Protein 3BB5 (pdb70)

Secondary structure (DSSP, 8-state):
--EEE---B-STT-------HHHHHGGG-TTEEEEEEEEB--TTSS-TT--EEEEEEESSHHHHHHHHHSHHHHHHH---TTBTTGGGG---EEE--/--EEE---B-STT-------HHHHHGGG-TTEEEEEEEEB--TTSS-TT--EEEEEEESSHHHHHHHHH-HHHHHHH--GGGBTTGGGG---EEE--/--EEE---B-STT-------HHHHHGGG-TTEEEEEEEEB--TTSS-TT-SEEEEEEESSHHHHHHHHH-HHHHHHH--GGGBTTGGGG---EEE--/-------EEE---B-STT-------HHHHHGGG-TTEEEEEEEEB--TTSS-TT--EEEEEEESSHHHHHHHHHSHHHHHHH--GGGBTTGGGG---EEE--/---EEE---B-STT-------HHHHHGGG-TTEEEEEEEEB--TTSS-TT-SEEEEEEESSHHHHHHHHH-HHHHHHH---TTBTTGGGG--BEEE--/--EEE---B-STT-------HHHHHGGG-TTEEEEEEEEB--TTSB-TT--EEEEEEESSHHHHHHHHH-HHHHHHH--GGGBTTGGGG---EEE--

InterPro domains:
  IPR011008 Dimeric alpha-beta barrel [SSF54909] (2-102)
  IPR013097 Stress responsive alpha+beta-barrel [PF07876] (2-101)
  IPR013097 Stress responsive alpha+beta-barrel [PS51502] (2-100)
  IPR013097 Stress responsive alpha+beta-barrel [SM00886] (2-102)

Nearest PDB structures (foldseek):
  3bb5-assembly2_C  TM=9.997E-01  e=7.683E-18  Jannaschia sp. CCS1
  5b0d-assembly1_A  TM=7.565E-01  e=4.899E-06  Cannabis sativa
  5b0f-assembly1_B  TM=7.561E-01  e=7.279E-06  Cannabis sativa
  5b0e-assembly1_A  TM=7.188E-01  e=5.972E-06  Cannabis sativa
  5b08-assembly1_A  TM=7.206E-01  e=1.318E-05  Cannabis sativa

B-factor: mean 39.96, std 8.46, range [17.7, 89.96]

Organism: Jannaschia sp. (strain CCS1) (NCBI:txid290400)

CATH classification: 3.30.70.100

Radius of gyration: 29.5 Å; Cα contacts (8 Å, |Δi|>4): 1301; chains: 6; bounding box: 68×56×86 Å

Structure (mmCIF, N/CA/C/O backbone):
data_3BB5
#
_entry.id   3BB5
#
_cell.length_a   147.721
_cell.length_b   66.323
_cell.length_c   110.452
_cell.angle_alpha   90.000
_cell.angle_beta   93.410
_cell.angle_gamma   90.000
#
_symmetry.space_group_name_H-M   'C 1 2 1'
#
loop_
_entity.id
_entity.type
_entity.pdbx_description
1 polymer 'Stress responsive alpha-beta protein'
2 non-polymer 1,2-ETHANEDIOL
3 non-polymer 'CITRIC ACID'
4 water water
#
loop_
_atom_site.group_PDB
_atom_site.id
_atom_site.type_symbol
_atom_site.label_atom_id
_atom_site.label_alt_id
_atom_site.label_comp_id
_atom_site.label_asym_id
_atom_site.label_entity_id
_atom_site.label_seq_id
_atom_site.pdbx_PDB_ins_code
_atom_site.Cartn_x
_atom_site.Cartn_y
_atom_site.Cartn_z
_atom_site.occupancy
_atom_site.B_iso_or_equiv
_atom_site.auth_seq_id
_atom_site.auth_comp_id
_atom_site.auth_asym_id
_atom_site.auth_atom_id
_atom_site.pdbx_PDB_model_num
ATOM 1 N N . GLY A 1 19 ? -28.612 -89.487 -10.640 1.00 57.55 0 GLY A N 1
ATOM 2 C CA . GLY A 1 19 ? -27.238 -88.877 -10.522 1.00 56.66 0 GLY A CA 1
ATOM 3 C C . GLY A 1 19 ? -26.753 -88.196 -11.809 1.00 54.63 0 GLY A C 1
ATOM 4 O O . GLY A 1 19 ? -26.971 -88.709 -12.918 1.00 53.78 0 GLY A O 1
ATOM 13 N N . LEU A 1 21 ? -24.200 -86.440 -14.614 1.00 39.36 2 LEU A N 1
ATOM 14 C CA . LEU A 1 21 ? -23.023 -86.959 -15.292 1.00 39.71 2 LEU A CA 1
ATOM 15 C C . LEU A 1 21 ? -22.289 -85.896 -16.104 1.00 39.40 2 LEU A C 1
ATOM 16 O O . LEU A 1 21 ? -22.872 -85.226 -16.944 1.00 38.62 2 LEU A O 1
ATOM 21 N N . TYR A 1 22 ? -20.991 -85.787 -15.867 1.00 39.53 3 TYR A N 1
ATOM 22 C CA . TYR A 1 22 ? -20.127 -84.895 -16.626 1.00 39.13 3 TYR A CA 1
ATOM 23 C C . TYR A 1 22 ? -19.343 -85.788 -17.562 1.00 37.61 3 TYR A C 1
ATOM 24 O O . TYR A 1 22 ? -18.525 -86.559 -17.120 1.00 37.66 3 TYR A O 1
ATOM 33 N N . HIS A 1 23 ? -19.632 -85.675 -18.852 1.00 36.62 4 HIS A N 1
ATOM 34 C CA . HIS A 1 23 ? -19.056 -86.498 -19.937 1.00 36.63 4 HIS A CA 1
ATOM 35 C C . HIS A 1 23 ? -17.958 -85.683 -20.573 1.00 36.00 4 HIS A C 1
ATOM 36 O O . HIS A 1 23 ? -18.246 -84.707 -21.222 1.00 32.68 4 HIS A O 1
ATOM 43 N N . LEU A 1 24 ? -16.704 -86.057 -20.337 1.00 37.17 5 LEU A N 1
ATOM 44 C CA . LEU A 1 24 ? -15.556 -85.327 -20.830 1.00 39.23 5 LEU A CA 1
ATOM 45 C C . LEU A 1 24 ? -14.863 -86.146 -21.901 1.00 37.68 5 LEU A C 1
ATOM 46 O O . LEU A 1 24 ? -14.546 -87.315 -21.699 1.00 36.05 5 LEU A O 1
ATOM 51 N N . VAL A 1 25 ? -14.613 -85.512 -23.038 1.00 38.08 6 VAL A N 1
ATOM 52 C CA . VAL A 1 25 ? -14.030 -86.182 -24.200 1.00 37.33 6 VAL A CA 1
ATOM 53 C C . VAL A 1 25 ? -12.776 -85.399 -24.606 1.00 36.55 6 VAL A C 1
ATOM 54 O O . VAL A 1 25 ? -12.885 -84.233 -24.980 1.00 35.04 6 VAL A O 1
ATOM 66 N N . LEU A 1 27 ? -9.343 -85.243 -27.079 1.00 37.00 8 LEU A N 1
ATOM 67 C CA . LEU A 1 27 ? -9.108 -85.684 -28.449 1.00 37.11 8 LEU A CA 1
ATOM 68 C C . LEU A 1 27 ? -7.653 -85.557 -28.754 1.00 37.43 8 LEU A C 1
ATOM 69 O O . LEU A 1 27 ? -7.040 -84.622 -28.309 1.00 37.64 8 LEU A O 1
ATOM 74 N N . GLU A 1 28 ? -7.139 -86.525 -29.517 1.00 39.46 9 GLU A N 1
ATOM 75 C CA . GLU A 1 28 ? -5.764 -86.597 -30.025 1.00 42.14 9 GLU A CA 1
ATOM 76 C C . GLU A 1 28 ? -5.777 -86.486 -31.584 1.00 40.76 9 GLU A C 1
ATOM 77 O O . GLU A 1 28 ? -5.800 -87.506 -32.285 1.00 38.10 9 GLU A O 1
ATOM 83 N N . PRO A 1 29 ? -5.801 -85.248 -32.134 1.00 41.44 10 PRO A N 1
ATOM 84 C CA . PRO A 1 29 ? -5.869 -85.084 -33.601 1.00 41.13 10 PRO A CA 1
ATOM 85 C C . PRO A 1 29 ? -4.729 -85.766 -34.344 1.00 44.53 10 PRO A C 1
ATOM 86 O O . PRO A 1 29 ? -3.608 -85.799 -33.834 1.00 45.10 10 PRO A O 1
ATOM 90 N N . GLU A 1 30 ? -5.017 -86.319 -35.524 1.00 46.18 11 GLU A N 1
ATOM 91 C CA A GLU A 1 30 ? -4.009 -86.974 -36.335 0.50 46.97 11 GLU A CA 1
ATOM 92 C CA B GLU A 1 30 ? -3.994 -86.982 -36.348 0.50 47.04 11 GLU A CA 1
ATOM 93 C C . GLU A 1 30 ? -4.300 -86.743 -37.820 1.00 48.89 11 GLU A C 1
ATOM 94 O O . GLU A 1 30 ? -5.392 -87.070 -38.302 1.00 49.73 11 GLU A O 1
ATOM 105 N N . GLY A 1 31 ? -3.333 -86.161 -38.527 1.00 51.41 12 GLY A N 1
ATOM 106 C CA . GLY A 1 31 ? -3.422 -86.001 -39.978 1.00 53.18 12 GLY A CA 1
ATOM 107 C C . GLY A 1 31 ? -3.833 -84.631 -40.486 1.00 54.13 12 GLY A C 1
ATOM 108 O O . GLY A 1 31 ? -4.215 -83.753 -39.705 1.00 54.25 12 GLY A O 1
ATOM 109 N N . GLU A 1 32 ? -3.727 -84.468 -41.812 1.00 54.90 13 GLU A N 1
ATOM 110 C CA . GLU A 1 32 ? -4.102 -83.248 -42.528 1.00 53.27 13 GLU A CA 1
ATOM 111 C C . GLU A 1 32 ? -5.605 -83.023 -42.352 1.00 50.62 13 GLU A C 1
ATOM 112 O O . GLU A 1 32 ? -6.411 -83.972 -42.453 1.00 47.51 13 GLU A O 1
ATOM 114 N N . GLY A 1 33 ? -5.951 -81.770 -42.041 1.00 46.91 14 GLY A N 1
ATOM 115 C CA . GLY A 1 33 ? -7.331 -81.362 -41.801 1.00 45.05 14 GLY A CA 1
ATOM 116 C C . GLY A 1 33 ? -8.045 -81.998 -40.612 1.00 41.38 14 GLY A C 1
ATOM 117 O O . GLY A 1 33 ? -9.256 -82.063 -40.621 1.00 39.05 14 GLY A O 1
ATOM 118 N N . ALA A 1 34 ? -7.305 -82.503 -39.620 1.00 38.98 15 ALA A N 1
ATOM 119 C CA . ALA A 1 34 ? -7.924 -83.117 -38.437 1.00 37.62 15 ALA A CA 1
ATOM 120 C C . ALA A 1 34 ? -8.677 -82.074 -37.605 1.00 37.30 15 ALA A C 1
ATOM 121 O O . ALA A 1 34 ? -9.859 -82.264 -37.320 1.00 37.13 15 ALA A O 1
ATOM 131 N N . ASP A 1 36 ? -9.739 -79.032 -38.481 1.00 37.73 17 ASP A N 1
ATOM 132 C CA . ASP A 1 36 ? -10.843 -78.543 -39.291 1.00 38.30 17 ASP A CA 1
ATOM 133 C C . ASP A 1 36 ? -12.085 -79.431 -39.170 1.00 37.37 17 ASP A C 1
ATOM 134 O O . ASP A 1 36 ? -13.179 -78.928 -38.982 1.00 38.48 17 ASP A O 1
ATOM 139 N N . ARG A 1 37 ? -11.904 -80.742 -39.283 1.00 36.05 18 ARG A N 1
ATOM 140 C CA . ARG A 1 37 ? -13.021 -81.673 -39.219 1.00 36.01 18 ARG A CA 1
ATOM 141 C C . ARG A 1 37 ? -13.603 -81.689 -37.815 1.00 34.22 18 ARG A C 1
ATOM 142 O O . ARG A 1 37 ? -14.811 -81.740 -37.636 1.00 32.40 18 ARG A O 1
ATOM 150 N N . ILE A 1 38 ? -12.716 -81.645 -36.822 1.00 35.46 19 ILE A N 1
ATOM 151 C CA . ILE A 1 38 ? -13.123 -81.592 -35.409 1.00 34.18 19 ILE A CA 1
ATOM 152 C C . ILE A 1 38 ? -13.923 -80.351 -35.119 1.00 34.30 19 ILE A C 1
ATOM 153 O O . ILE A 1 38 ? -14.884 -80.408 -34.382 1.00 34.06 19 ILE A O 1
ATOM 166 N N . GLU A 1 40 ? -15.781 -78.640 -37.376 1.00 35.07 21 GLU A N 1
ATOM 167 C CA . GLU A 1 40 ? -17.126 -78.937 -37.930 1.00 34.53 21 GLU A CA 1
ATOM 168 C C . GLU A 1 40 ? -17.955 -79.834 -36.997 1.00 35.20 21 GLU A C 1
ATOM 169 O O . GLU A 1 40 ? -19.161 -79.608 -36.822 1.00 37.34 21 GLU A O 1
ATOM 172 N N . ALA A 1 41 ? -17.330 -80.857 -36.414 1.00 34.17 22 ALA A N 1
ATOM 173 C CA . ALA A 1 41 ? -18.012 -81.730 -35.439 1.00 32.98 22 ALA A CA 1
ATOM 174 C C . ALA A 1 41 ? -18.482 -80.936 -34.203 1.00 34.08 22 ALA A C 1
ATOM 175 O O . ALA A 1 41 ? -19.576 -81.135 -33.730 1.00 32.60 22 ALA A O 1
ATOM 185 N N . ALA A 1 43 ? -19.370 -77.668 -34.192 1.00 32.30 24 ALA A N 1
ATOM 186 C CA . ALA A 1 43 ? -20.534 -76.908 -34.657 1.00 29.48 24 ALA A CA 1
ATOM 187 C C . ALA A 1 43 ? -21.751 -77.790 -34.779 1.00 30.12 24 ALA A C 1
ATOM 188 O O . ALA A 1 43 ? -22.863 -77.349 -34.488 1.00 31.16 24 ALA A O 1
ATOM 190 N N . ILE A 1 44 ? -21.554 -79.031 -35.220 1.00 30.95 25 ILE A N 1
ATOM 191 C CA . ILE A 1 44 ? -22.649 -80.002 -35.288 1.00 34.12 25 ILE A CA 1
ATOM 192 C C . ILE A 1 44 ? -23.218 -80.322 -33.869 1.00 33.94 25 ILE A C 1
ATOM 193 O O . ILE A 1 44 ? -24.426 -80.310 -33.649 1.00 31.77 25 ILE A O 1
ATOM 198 N N . LEU A 1 45 ? -22.333 -80.565 -32.919 1.00 34.01 26 LEU A N 1
ATOM 199 C CA . LEU A 1 45 ? -22.728 -80.771 -31.523 1.00 35.09 26 LEU A CA 1
ATOM 200 C C . LEU A 1 45 ? -23.310 -79.541 -30.793 1.00 36.46 26 LEU A C 1
ATOM 201 O O . LEU A 1 45 ? -24.285 -79.689 -30.052 1.00 34.08 26 LEU A O 1
ATOM 206 N N . ASP A 1 46 ? -22.791 -78.338 -31.066 1.00 35.55 27 ASP A N 1
ATOM 207 C CA . ASP A 1 46 ? -23.415 -77.093 -30.576 1.00 35.10 27 ASP A CA 1
ATOM 208 C C . ASP A 1 46 ? -24.887 -76.981 -31.004 1.00 34.58 27 ASP A C 1
ATOM 209 O O . ASP A 1 46 ? -25.736 -76.546 -30.228 1.00 32.47 27 ASP A O 1
ATOM 214 N N . GLY A 1 47 ? 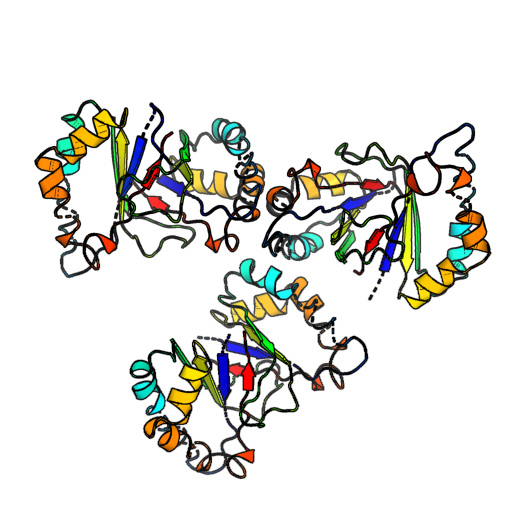-25.171 -77.381 -32.239 1.00 33.05 28 GLY A N 1
ATOM 215 C CA . GLY A 1 47 ? -26.526 -77.393 -32.748 1.00 32.40 28 GLY A CA 1
ATOM 216 C C . GLY A 1 47 ? -27.411 -78.404 -32.097 1.00 31.20 28 GLY A C 1
ATOM 217 O O . GLY A 1 47 ? -28.583 -78.147 -31.884 1.00 33.44 28 GLY A O 1
ATOM 218 N N . LEU A 1 48 ? -26.871 -79.577 -31.814 1.00 31.57 29 LEU A N 1
ATOM 219 C CA . LEU A 1 48 ? -27.637 -80.622 -31.156 1.00 33.69 29 LEU A CA 1
ATOM 220 C C . LEU A 1 48 ? -27.998 -80.351 -29.690 1.00 31.52 29 LEU A C 1
ATOM 221 O O . LEU A 1 48 ? -29.134 -80.595 -29.296 1.00 36.29 29 LEU A O 1
ATOM 226 N N . ALA A 1 49 ? -27.072 -79.849 -28.894 1.00 31.61 30 ALA A N 1
ATOM 227 C CA . ALA A 1 49 ? -27.262 -79.686 -27.430 1.00 32.91 30 ALA A CA 1
ATOM 228 C C . ALA A 1 49 ? -28.627 -79.083 -26.999 1.00 35.00 30 ALA A C 1
ATOM 229 O O . ALA A 1 49 ? -29.292 -79.665 -26.136 1.00 34.21 30 ALA A O 1
ATOM 231 N N . PRO A 1 50 ? -29.042 -77.921 -27.589 1.00 34.83 31 PRO A N 1
ATOM 232 C CA . PRO A 1 50 ? -30.342 -77.283 -27.269 1.00 34.12 31 PRO A CA 1
ATOM 233 C C . PRO A 1 50 ? -31.547 -78.110 -27.595 1.00 34.62 31 PRO A C 1
ATOM 234 O O . PRO A 1 50 ? -32.629 -77.767 -27.182 1.00 38.23 31 PRO A O 1
ATOM 238 N N . GLU A 1 51 ? -31.370 -79.165 -28.378 1.00 37.70 32 GLU A N 1
ATOM 239 C CA . GLU A 1 51 ? -32.454 -80.003 -28.844 1.00 37.30 32 GLU A CA 1
ATOM 240 C C . GLU A 1 51 ? -32.597 -81.233 -27.984 1.00 37.10 32 GLU A C 1
ATOM 241 O O . GLU A 1 51 ? -33.519 -81.996 -28.178 1.00 38.18 32 GLU A O 1
ATOM 247 N N . LEU A 1 52 ? -31.697 -81.401 -27.016 1.00 37.29 33 LEU A N 1
ATOM 248 C CA . LEU A 1 52 ? -31.698 -82.533 -26.071 1.00 36.70 33 LEU A CA 1
ATOM 249 C C . LEU A 1 52 ? -31.899 -81.960 -24.692 1.00 36.01 33 LEU A C 1
ATOM 250 O O . LEU A 1 52 ? -30.995 -81.340 -24.156 1.00 37.01 33 LEU A O 1
ATOM 255 N N . PRO A 1 53 ? -33.103 -82.111 -24.133 1.00 39.25 34 PRO A N 1
ATOM 256 C CA . PRO A 1 53 ? -33.392 -81.482 -22.850 1.00 39.42 34 PRO A CA 1
ATOM 257 C C . PRO A 1 53 ? -32.554 -81.970 -21.672 1.00 38.38 34 PRO A C 1
ATOM 258 O O . PRO A 1 53 ? -32.325 -81.194 -20.735 1.00 39.01 34 PRO A O 1
ATOM 262 N N . GLY A 1 54 ? -32.128 -83.229 -21.715 1.00 36.28 35 GLY A N 1
ATOM 263 C CA . GLY A 1 54 ? -31.282 -83.781 -20.672 1.00 36.65 35 GLY A CA 1
ATOM 264 C C . GLY A 1 54 ? -29.820 -83.436 -20.736 1.00 36.77 35 GLY A C 1
ATOM 265 O O . GLY A 1 54 ? -29.092 -83.840 -19.835 1.00 37.27 35 GLY A O 1
ATOM 266 N N . LEU A 1 55 ? -29.377 -82.738 -21.810 1.00 37.54 36 LEU A N 1
ATOM 267 C CA . LEU A 1 55 ? -27.981 -82.233 -21.952 1.00 36.28 36 LEU A CA 1
ATOM 268 C C . LEU A 1 55 ? -28.018 -80.756 -21.601 1.00 35.50 36 LEU A C 1
ATOM 269 O O . LEU A 1 55 ? -28.390 -79.910 -22.417 1.00 37.88 36 LEU A O 1
ATOM 274 N N . THR A 1 56 ? -27.655 -80.443 -20.373 1.00 32.64 37 THR A N 1
ATOM 275 C CA . THR A 1 56 ? -27.884 -79.127 -19.842 1.00 36.31 37 THR A CA 1
ATOM 276 C C . THR A 1 56 ? -26.814 -78.097 -20.252 1.00 38.78 37 THR A C 1
ATOM 277 O O . THR A 1 56 ? -27.085 -76.891 -20.247 1.00 40.25 37 THR A O 1
ATOM 281 N N . GLU A 1 57 ? -25.619 -78.562 -20.625 1.00 39.88 38 GLU A N 1
ATOM 282 C CA . GLU A 1 57 ? -24.538 -77.682 -21.029 1.00 41.21 38 GLU A CA 1
ATOM 283 C C . GLU A 1 57 ? -23.508 -78.438 -21.877 1.00 38.58 38 GLU A C 1
ATOM 284 O O . GLU A 1 57 ? -23.158 -79.569 -21.591 1.00 36.62 38 GLU A O 1
ATOM 290 N N . PHE A 1 58 ? -23.091 -77.801 -22.972 1.00 39.90 39 PHE A N 1
ATOM 291 C CA . PHE A 1 58 ? -22.109 -78.320 -23.897 1.00 37.89 39 PHE A CA 1
ATOM 292 C C . PHE A 1 58 ? -21.064 -77.223 -24.143 1.00 36.39 39 PHE A C 1
ATOM 293 O O . PHE A 1 58 ? -21.391 -76.111 -24.470 1.00 35.78 39 PHE A O 1
ATOM 301 N N . ARG A 1 59 ? -19.806 -77.571 -23.933 1.00 38.92 40 ARG A N 1
ATOM 302 C CA . ARG A 1 59 ? -18.680 -76.661 -23.998 1.00 38.88 40 ARG A CA 1
ATOM 303 C C . ARG A 1 59 ? -17.466 -77.350 -24.632 1.00 36.97 40 ARG A C 1
ATOM 304 O O . ARG A 1 59 ? -17.220 -78.533 -24.411 1.00 34.65 40 ARG A O 1
ATOM 312 N N . HIS A 1 60 ? -16.703 -76.601 -25.415 1.00 36.50 41 HIS A N 1
ATOM 313 C CA . HIS A 1 60 ? -15.544 -77.147 -26.111 1.00 35.46 41 HIS A CA 1
ATOM 314 C C . HIS A 1 60 ? -14.430 -76.110 -26.252 1.00 35.41 41 HIS A C 1
ATOM 315 O O . HIS A 1 60 ? -14.696 -74.908 -26.327 1.00 31.64 41 HIS A O 1
ATOM 322 N N . GLY A 1 61 ? -13.174 -76.571 -26.285 1.00 34.18 42 GLY A N 1
ATOM 323 C CA . GLY A 1 61 ? -12.082 -75.650 -26.583 1.00 34.02 42 GLY A CA 1
ATOM 324 C C . GLY A 1 61 ? -10.703 -76.264 -26.559 1.00 31.87 42 GLY A C 1
ATOM 325 O O . GLY A 1 61 ? -10.572 -77.435 -26.254 1.00 30.06 42 GLY A O 1
ATOM 326 N N . PRO A 1 62 ? -9.676 -75.464 -26.892 1.00 32.39 43 PRO A N 1
ATOM 327 C CA . PRO A 1 62 ? -8.323 -75.931 -26.748 1.00 32.94 43 PRO A CA 1
ATOM 328 C C . PRO A 1 62 ? -7.985 -76.208 -25.320 1.00 32.75 43 PRO A C 1
ATOM 329 O O . PRO A 1 62 ? -8.421 -75.505 -24.438 1.00 32.51 43 PRO A O 1
ATOM 333 N N . ASN A 1 63 ? -7.149 -77.214 -25.135 1.00 35.37 44 ASN A N 1
ATOM 334 C CA . ASN A 1 63 ? -6.480 -77.474 -23.888 1.00 35.59 44 ASN A CA 1
ATOM 335 C C . ASN A 1 63 ? -5.214 -76.605 -23.771 1.00 36.81 44 ASN A C 1
ATOM 336 O O . ASN A 1 63 ? -4.183 -76.878 -24.405 1.00 36.96 44 ASN A O 1
ATOM 341 N N . ARG A 1 64 ? -5.283 -75.590 -22.904 1.00 38.29 45 ARG A N 1
ATOM 342 C CA . ARG A 1 64 ? -4.137 -74.747 -22.598 1.00 36.32 45 ARG A CA 1
ATOM 343 C C . ARG A 1 64 ? -3.112 -75.458 -21.715 1.00 39.77 45 ARG A C 1
ATOM 344 O O . ARG A 1 64 ? -1.963 -75.030 -21.621 1.00 39.16 45 ARG A O 1
ATOM 352 N N . ASP A 1 65 ? -3.523 -76.538 -21.043 1.00 42.60 46 ASP A N 1
ATOM 353 C CA . ASP A 1 65 ? -2.585 -77.407 -20.313 1.00 41.08 46 ASP A CA 1
ATOM 354 C C . ASP A 1 65 ? -1.474 -76.632 -19.629 1.00 40.67 46 ASP A C 1
ATOM 355 O O . ASP A 1 65 ? -0.294 -76.887 -19.848 1.00 41.55 46 ASP A O 1
ATOM 360 N N . PHE A 1 66 ? -1.856 -75.720 -18.755 1.00 41.06 47 PHE A N 1
ATOM 361 C CA . PHE A 1 66 ? -0.900 -74.806 -18.152 1.00 40.02 47 PHE A CA 1
ATOM 362 C C . PHE A 1 66 ? 0.237 -75.496 -17.369 1.00 41.81 47 PHE A C 1
ATOM 363 O O . PHE A 1 66 ? 1.330 -74.934 -17.238 1.00 42.43 47 PHE A O 1
ATOM 371 N N . GLU A 1 67 ? -0.010 -76.704 -16.867 1.00 42.48 48 GLU A N 1
ATOM 372 C CA . GLU A 1 67 ? 0.987 -77.465 -16.081 1.00 43.44 48 GLU A CA 1
ATOM 373 C C . GLU A 1 67 ? 1.715 -78.555 -16.864 1.00 42.62 48 GLU A C 1
ATOM 374 O O . GLU A 1 67 ? 2.529 -79.284 -16.300 1.00 41.53 48 GLU A O 1
ATOM 380 N N . GLN A 1 68 ? 1.403 -78.661 -18.152 1.00 44.29 49 GLN A N 1
ATOM 381 C CA . GLN A 1 68 ? 2.027 -79.616 -19.084 1.00 45.12 49 GLN A CA 1
ATOM 382 C C . GLN A 1 68 ? 1.845 -81.065 -18.629 1.00 43.00 49 GLN A C 1
ATOM 383 O O . GLN A 1 68 ? 2.789 -81.868 -18.675 1.00 43.98 49 GLN A O 1
ATOM 389 N N . LYS A 1 69 ? 0.631 -81.382 -18.193 1.00 41.02 50 LYS A N 1
ATOM 390 C CA . LYS A 1 69 ? 0.277 -82.734 -17.713 1.00 40.33 50 LYS A CA 1
ATOM 391 C C . LYS A 1 69 ? -0.818 -83.422 -18.534 1.00 39.60 50 LYS A C 1
ATOM 392 O O . LYS A 1 69 ? -1.424 -84.375 -18.056 1.00 41.54 50 LYS A O 1
ATOM 398 N N . SER A 1 70 ? -1.066 -82.934 -19.747 1.00 38.61 51 SER A N 1
ATOM 399 C CA . SER A 1 70 ? -2.002 -83.544 -20.691 1.00 38.92 51 SER A CA 1
ATOM 400 C C . SER A 1 70 ? -1.682 -83.159 -22.144 1.00 39.84 51 SER A C 1
ATOM 401 O O . SER A 1 70 ? -2.586 -82.981 -22.966 1.00 37.20 51 SER A O 1
ATOM 404 N N . GLU A 1 71 ? -0.391 -83.090 -22.459 1.00 41.18 52 GLU A N 1
ATOM 405 C CA . GLU A 1 71 ? 0.100 -82.622 -23.765 1.00 44.57 52 GLU A CA 1
ATOM 406 C C . GLU A 1 71 ? -0.344 -83.448 -24.992 1.00 43.16 52 GLU A C 1
ATOM 407 O O . GLU A 1 71 ? -0.338 -82.961 -26.122 1.00 43.89 52 GLU A O 1
ATOM 413 N N . ARG A 1 72 ? -0.775 -84.670 -24.747 1.00 42.36 53 ARG A N 1
ATOM 414 C CA . ARG A 1 72 ? -1.322 -85.561 -25.755 1.00 41.08 53 ARG A CA 1
ATOM 415 C C . ARG A 1 72 ? -2.669 -85.095 -26.303 1.00 40.16 53 ARG A C 1
ATOM 416 O O . ARG A 1 72 ? -3.035 -85.441 -27.416 1.00 40.38 53 ARG A O 1
ATOM 424 N N . TYR A 1 73 ? -3.411 -84.310 -25.525 1.00 40.43 54 TYR A N 1
ATOM 425 C CA . TYR A 1 73 ? -4.804 -83.961 -25.859 1.00 37.79 54 TYR A CA 1
ATOM 426 C C . TYR A 1 73 ? -4.940 -82.479 -26.039 1.00 36.24 54 TYR A C 1
ATOM 427 O O . TYR A 1 73 ? -5.228 -81.773 -25.075 1.00 39.08 54 TYR A O 1
ATOM 436 N N . PRO A 1 74 ? -4.739 -81.990 -27.263 1.00 32.46 55 PRO A N 1
ATOM 437 C CA . PRO A 1 74 ? -4.759 -80.562 -27.440 1.00 33.65 55 PRO A CA 1
ATOM 438 C C . PRO A 1 74 ? -6.190 -79.938 -27.508 1.00 33.22 55 PRO A C 1
ATOM 439 O O . PRO A 1 74 ? -6.298 -78.721 -27.545 1.00 32.10 55 PRO A O 1
ATOM 443 N N . TYR A 1 75 ? -7.248 -80.755 -27.511 1.00 33.21 56 TYR A N 1
ATOM 444 C CA . TYR A 1 75 ? -8.632 -80.244 -27.659 1.00 33.57 56 TYR A CA 1
ATOM 445 C C . TYR A 1 75 ? -9.615 -81.178 -26.956 1.00 33.79 56 TYR A C 1
ATOM 446 O O . TYR A 1 75 ? -9.428 -82.394 -26.923 1.00 34.55 56 TYR A O 1
ATOM 455 N N . GLY A 1 76 ? -10.661 -80.613 -26.362 1.00 34.90 57 GLY A N 1
ATOM 456 C CA . GLY A 1 76 ? -11.649 -81.441 -25.690 1.00 35.60 57 GLY A CA 1
ATOM 457 C C . GLY A 1 76 ? -12.986 -80.797 -25.534 1.00 37.01 57 GLY A C 1
ATOM 458 O O . GLY A 1 76 ? -13.195 -79.632 -25.892 1.00 39.13 57 GLY A O 1
ATOM 459 N N . PHE A 1 77 ? -13.922 -81.583 -25.047 1.00 37.98 58 PHE A N 1
ATOM 460 C CA . PHE A 1 77 ? -15.242 -81.048 -24.746 1.00 37.42 58 PHE A CA 1
ATOM 461 C C . PHE A 1 77 ? -15.877 -81.704 -23.551 1.00 34.55 58 PHE A C 1
ATOM 462 O O . PHE A 1 77 ? -15.369 -82.678 -23.055 1.00 31.40 58 PHE A O 1
ATOM 470 N N . LEU A 1 78 ? -16.947 -81.071 -23.068 1.00 38.65 59 LEU A N 1
ATOM 471 C CA . LEU A 1 78 ? -17.690 -81.455 -21.870 1.00 37.92 59 LEU A CA 1
ATOM 472 C C . LEU A 1 78 ? -19.199 -81.389 -22.152 1.00 38.19 59 LEU A C 1
ATOM 473 O O . LEU A 1 78 ? -19.697 -80.350 -22.605 1.00 37.93 59 LEU A O 1
ATOM 478 N N . CYS A 1 79 ? -19.903 -82.497 -21.895 1.00 36.04 60 CYS A N 1
ATOM 479 C CA . CYS A 1 79 ? -21.351 -82.490 -21.786 1.00 39.40 60 CYS A CA 1
ATOM 480 C C . CYS A 1 79 ? -21.742 -82.779 -20.373 1.00 36.55 60 CYS A C 1
ATOM 481 O O . CYS A 1 79 ? -21.241 -83.711 -19.779 1.00 36.60 60 CYS A O 1
ATOM 484 N N . THR A 1 80 ? -22.662 -81.983 -19.860 1.00 33.25 61 THR A N 1
ATOM 485 C CA A THR A 1 80 ? -23.275 -82.207 -18.571 0.50 32.15 61 THR A CA 1
ATOM 486 C CA B THR A 1 80 ? -23.245 -82.288 -18.580 0.50 31.98 61 THR A CA 1
ATOM 487 C C . THR A 1 80 ? -24.667 -82.809 -18.832 1.00 33.56 61 THR A C 1
ATOM 488 O O . THR A 1 80 ? -25.455 -82.188 -19.506 1.00 32.07 61 THR A O 1
ATOM 495 N N . PHE A 1 81 ? -24.941 -84.001 -18.300 1.00 34.63 62 PHE A N 1
ATOM 496 C CA . PHE A 1 81 ? -26.245 -84.659 -18.415 1.00 34.12 62 PHE A CA 1
ATOM 497 C C . PHE A 1 81 ? -26.953 -84.761 -17.080 1.00 34.77 62 PHE A C 1
ATOM 498 O O . PHE A 1 81 ? -26.330 -84.911 -16.028 1.00 33.84 62 PHE A O 1
ATOM 506 N N . THR A 1 82 ? -28.272 -84.640 -17.138 1.00 36.88 63 THR A N 1
ATOM 507 C CA . THR A 1 82 ? -29.115 -84.834 -15.986 1.00 38.64 63 THR A CA 1
ATOM 508 C C . THR A 1 82 ? -28.936 -86.242 -15.399 1.00 38.24 63 THR A C 1
ATOM 509 O O . THR A 1 82 ? -28.957 -86.423 -14.197 1.00 37.14 63 THR A O 1
ATOM 513 N N . ASP A 1 83 ? -28.776 -87.221 -16.278 1.00 39.94 64 ASP A N 1
ATOM 514 C CA . ASP A 1 83 ? -28.731 -88.620 -15.903 1.00 37.95 64 ASP A CA 1
ATOM 515 C C . ASP A 1 83 ? -28.278 -89.486 -17.068 1.00 36.82 64 ASP A C 1
ATOM 516 O O . ASP A 1 83 ? -28.053 -89.011 -18.190 1.00 35.58 64 ASP A O 1
ATOM 521 N N . LYS A 1 84 ? -28.153 -90.773 -16.781 1.00 37.20 65 LYS A N 1
ATOM 522 C CA . LYS A 1 84 ? -27.775 -91.773 -17.756 1.00 37.33 65 LYS A CA 1
ATOM 523 C C . LYS A 1 84 ? -28.763 -91.874 -18.931 1.00 36.00 65 LYS A C 1
ATOM 524 O O . LYS A 1 84 ? -28.354 -92.069 -20.057 1.00 37.04 65 LYS A O 1
ATOM 530 N N . ALA A 1 85 ? -30.063 -91.766 -18.674 1.00 34.72 66 ALA A N 1
ATOM 531 C CA . ALA A 1 85 ? -31.022 -91.767 -19.753 1.00 35.51 66 ALA A CA 1
ATOM 532 C C . ALA A 1 85 ? -30.668 -90.655 -20.749 1.00 34.92 66 ALA A C 1
ATOM 533 O O . ALA A 1 85 ? -30.743 -90.879 -21.955 1.00 36.60 66 ALA A O 1
ATOM 535 N N . ALA A 1 86 ? -30.288 -89.475 -20.242 1.00 34.33 67 ALA A N 1
ATOM 536 C CA . ALA A 1 86 ? -29.873 -88.330 -21.072 1.00 33.89 67 ALA A CA 1
ATOM 537 C C . ALA A 1 86 ? -28.617 -88.644 -21.889 1.00 36.44 67 ALA A C 1
ATOM 538 O O . ALA A 1 86 ? -28.560 -88.318 -23.076 1.00 36.77 67 ALA A O 1
ATOM 540 N N . LEU A 1 87 ? -27.608 -89.255 -21.239 1.00 37.10 68 LEU A N 1
ATOM 541 C CA . LEU A 1 87 ? -26.373 -89.665 -21.923 1.00 36.56 68 LEU A CA 1
ATOM 542 C C . LEU A 1 87 ? -26.656 -90.633 -23.084 1.00 37.18 68 LEU A C 1
ATOM 543 O O . LEU A 1 87 ? -26.072 -90.513 -24.169 1.00 38.12 68 LEU A O 1
ATOM 548 N N . ASP A 1 88 ? -27.562 -91.575 -22.850 1.00 38.09 69 ASP A N 1
ATOM 549 C CA . ASP A 1 88 ? -27.966 -92.558 -23.857 1.00 37.60 69 ASP A CA 1
ATOM 550 C C . ASP A 1 88 ? -28.769 -91.961 -24.998 1.00 37.08 69 ASP A C 1
ATOM 551 O O . ASP A 1 88 ? -28.640 -92.390 -26.129 1.00 39.65 69 ASP A O 1
ATOM 556 N N . ALA A 1 89 ? -29.612 -90.983 -24.694 1.00 36.46 70 ALA A N 1
ATOM 557 C CA . ALA A 1 89 ? -30.352 -90.246 -25.712 1.00 33.70 70 ALA A CA 1
ATOM 558 C C . ALA A 1 89 ? -29.393 -89.565 -26.661 1.00 34.68 70 ALA A C 1
ATOM 559 O O . ALA A 1 89 ? -29.586 -89.568 -27.852 1.00 34.54 70 ALA A O 1
ATOM 561 N N . TYR A 1 90 ? -28.318 -89.015 -26.104 1.00 37.16 71 TYR A N 1
ATOM 562 C CA . TYR A 1 90 ? -27.281 -88.345 -26.874 1.00 36.19 71 TYR A CA 1
ATOM 563 C C . TYR A 1 90 ? -26.463 -89.310 -27.719 1.00 36.14 71 TYR A C 1
ATOM 564 O O . TYR A 1 90 ? -26.219 -89.060 -28.899 1.00 36.30 71 TYR A O 1
ATOM 573 N N . ALA A 1 91 ? -26.054 -90.419 -27.106 1.00 38.19 72 ALA A N 1
ATOM 574 C CA . ALA A 1 91 ? -25.311 -91.476 -27.773 1.00 36.85 72 ALA A CA 1
ATOM 575 C C . ALA A 1 91 ? -25.946 -91.877 -29.100 1.00 37.92 72 ALA A C 1
ATOM 576 O O . ALA A 1 91 ? -25.263 -91.935 -30.114 1.00 38.26 72 ALA A O 1
ATOM 578 N N . VAL A 1 92 ? -27.257 -92.124 -29.078 1.00 37.47 73 VAL A N 1
ATOM 579 C CA . VAL A 1 92 ? -27.949 -92.728 -30.191 1.00 36.25 73 VAL A CA 1
ATOM 580 C C . VAL A 1 92 ? -28.470 -91.752 -31.207 1.00 36.63 73 VAL A C 1
ATOM 581 O O . VAL A 1 92 ? -28.863 -92.160 -32.281 1.00 39.03 73 VAL A O 1
ATOM 585 N N . HIS A 1 93 ? -28.503 -90.464 -30.893 1.00 37.47 74 HIS A N 1
ATOM 586 C CA . HIS A 1 93 ? -29.089 -89.495 -31.813 1.00 35.28 74 HIS A CA 1
ATOM 587 C C . HIS A 1 93 ? -28.253 -89.454 -33.103 1.00 33.71 74 HIS A C 1
ATOM 588 O O . HIS A 1 93 ? -27.020 -89.435 -33.025 1.00 36.03 74 HIS A O 1
ATOM 595 N N . PRO A 1 94 ? -28.911 -89.422 -34.287 1.00 32.91 75 PRO A N 1
ATOM 596 C CA . PRO A 1 94 ? -28.170 -89.429 -35.559 1.00 31.58 75 PRO A CA 1
ATOM 597 C C . PRO A 1 94 ? -27.152 -88.318 -35.719 1.00 33.39 75 PRO A C 1
ATOM 598 O O . PRO A 1 94 ? -26.097 -88.552 -36.301 1.00 37.06 75 PRO A O 1
ATOM 602 N N . THR A 1 95 ? -27.442 -87.126 -35.218 1.00 34.83 76 THR A N 1
ATOM 603 C CA . THR A 1 95 ? -26.462 -86.013 -35.218 1.00 34.45 76 THR A CA 1
ATOM 604 C C . THR A 1 95 ? -25.177 -86.342 -34.467 1.00 36.24 76 THR A C 1
ATOM 605 O O . THR A 1 95 ? -24.082 -86.054 -34.928 1.00 36.59 76 THR A O 1
ATOM 609 N N . HIS A 1 96 ? -25.301 -86.991 -33.321 1.00 36.22 77 HIS A N 1
ATOM 610 C CA . HIS A 1 96 ? -24.131 -87.331 -32.541 1.00 36.49 77 HIS A CA 1
ATOM 611 C C . HIS A 1 96 ? -23.322 -88.523 -33.138 1.00 36.88 77 HIS A C 1
ATOM 612 O O . HIS A 1 96 ? -22.071 -88.570 -33.082 1.00 34.48 77 HIS A O 1
ATOM 619 N N . GLN A 1 97 ? -24.031 -89.500 -33.678 1.00 36.25 78 GLN A N 1
ATOM 620 C CA . GLN A 1 97 ? -23.365 -90.583 -34.364 1.00 37.17 78 GLN A CA 1
ATOM 621 C C . GLN A 1 97 ? -22.556 -90.075 -35.555 1.00 36.03 78 GLN A C 1
ATOM 622 O O . GLN A 1 97 ? -21.433 -90.534 -35.783 1.00 37.22 78 GLN A O 1
ATOM 628 N N . ARG A 1 98 ? -23.091 -89.114 -36.299 1.00 36.99 79 ARG A N 1
ATOM 629 C CA . ARG A 1 98 ? -22.295 -88.482 -37.358 1.00 36.39 79 ARG A CA 1
ATOM 630 C C . ARG A 1 98 ? -21.074 -87.719 -36.845 1.00 35.06 79 ARG A C 1
ATOM 631 O O . ARG A 1 98 ? -19.978 -87.914 -37.343 1.00 35.73 79 ARG A O 1
ATOM 639 N N . ALA A 1 99 ? -21.275 -86.850 -35.861 1.00 36.81 80 ALA A N 1
ATOM 640 C CA . ALA A 1 99 ? -20.193 -86.090 -35.239 1.00 37.60 80 ALA A CA 1
ATOM 641 C C . ALA A 1 99 ? -19.124 -87.026 -34.648 1.00 37.72 80 ALA A C 1
ATOM 642 O O . ALA A 1 99 ? -17.946 -86.792 -34.837 1.00 38.05 80 ALA A O 1
ATOM 644 N N . GLY A 1 100 ? -19.558 -88.090 -33.957 1.00 39.04 81 GLY A N 1
ATOM 645 C CA . GLY A 1 100 ? -18.667 -89.116 -33.393 1.00 37.19 81 GLY A CA 1
ATOM 646 C C . GLY A 1 100 ? -17.793 -89.790 -34.443 1.00 37.75 81 GLY A C 1
ATOM 647 O O . GLY A 1 100 ? -16.585 -90.001 -34.231 1.00 39.55 81 GLY A O 1
ATOM 648 N N . GLY A 1 101 ? -18.402 -90.123 -35.578 1.00 35.81 82 GLY A N 1
ATOM 649 C CA . GLY A 1 101 ? -17.684 -90.682 -36.717 1.00 35.08 82 GLY A CA 1
ATOM 650 C C . GLY A 1 101 ? -16.591 -89.788 -37.266 1.00 35.53 82 GLY A C 1
ATOM 651 O O . GLY A 1 101 ? -15.499 -90.259 -37.624 1.00 37.29 82 GLY A O 1
ATOM 660 N N . LEU A 1 103 ? -15.002 -87.496 -35.532 1.00 38.15 84 LEU A N 1
ATOM 661 C CA . LEU A 1 103 ? -13.969 -87.359 -34.481 1.00 36.95 84 LEU A CA 1
ATOM 662 C C . LEU A 1 103 ? -13.036 -88.536 -34.534 1.00 36.56 84 LEU A C 1
ATOM 663 O O . LEU A 1 103 ? -11.832 -88.368 -34.378 1.00 37.65 84 LEU A O 1
ATOM 668 N N . VAL A 1 104 ? -13.607 -89.725 -34.740 1.00 35.98 85 VAL A N 1
ATOM 669 C CA . VAL A 1 104 ? -12.844 -90.949 -34.872 1.00 33.59 85 VAL A CA 1
ATOM 670 C C . VAL A 1 104 ? -11.973 -90.918 -36.106 1.00 35.65 85 VAL A C 1
ATOM 671 O O . VAL A 1 104 ? -10.850 -91.413 -36.069 1.00 39.65 85 VAL A O 1
ATOM 675 N N . ALA A 1 105 ? -12.493 -90.362 -37.197 1.00 34.39 86 ALA A N 1
ATOM 676 C CA . ALA A 1 105 ? -11.731 -90.200 -38.444 1.00 32.58 86 ALA A CA 1
ATOM 677 C C . ALA A 1 105 ? -10.604 -89.155 -38.327 1.00 33.17 86 ALA A C 1
ATOM 678 O O . ALA A 1 105 ? -9.687 -89.151 -39.114 1.00 33.49 86 ALA A O 1
ATOM 680 N N . SER A 1 106 ? -10.697 -88.277 -37.333 1.00 34.41 87 SER A N 1
ATOM 681 C CA . SER A 1 106 ? -9.754 -87.188 -37.109 1.00 33.90 87 SER A CA 1
ATOM 682 C C . SER A 1 106 ? -8.706 -87.465 -36.017 1.00 35.29 87 SER A C 1
ATOM 683 O O . SER A 1 106 ? -7.854 -86.628 -35.755 1.00 36.47 87 SER A O 1
ATOM 686 N N . CYS A 1 107 ? -8.771 -88.618 -35.356 1.00 35.73 88 CYS A N 1
ATOM 687 C CA . CYS A 1 107 ? -7.871 -88.884 -34.248 1.00 35.66 88 CYS A CA 1
ATOM 688 C C . CYS A 1 107 ? -6.941 -90.026 -34.466 1.00 36.51 88 CYS A C 1
ATOM 689 O O . CYS A 1 107 ? -7.178 -90.903 -35.302 1.00 36.26 88 CYS A O 1
ATOM 692 N N . ARG A 1 108 ? -5.877 -90.002 -33.662 1.00 39.44 89 ARG A N 1
ATOM 693 C CA . ARG A 1 108 ? -4.817 -90.986 -33.713 1.00 39.63 89 ARG A CA 1
ATOM 694 C C . ARG A 1 108 ? -5.332 -92.385 -33.385 1.00 39.28 89 ARG A C 1
ATOM 695 O O . ARG A 1 108 ? -5.873 -92.612 -32.305 1.00 39.01 89 ARG A O 1
ATOM 700 N N . ASN A 1 109 ? -5.141 -93.310 -34.327 1.00 40.49 90 ASN A N 1
ATOM 701 C CA . ASN A 1 109 ? -5.622 -94.686 -34.230 1.00 41.16 90 ASN A CA 1
ATOM 702 C C . ASN A 1 109 ? -7.119 -94.772 -33.983 1.00 41.29 90 ASN A C 1
ATOM 703 O O . ASN A 1 109 ? -7.595 -95.744 -33.406 1.00 42.81 90 ASN A O 1
ATOM 708 N N . GLY A 1 110 ? -7.852 -93.760 -34.441 1.00 40.61 91 GLY A N 1
ATOM 709 C CA . GLY A 1 110 ? -9.285 -93.757 -34.353 1.00 40.31 91 GLY A CA 1
ATOM 710 C C . GLY A 1 110 ? -9.737 -93.562 -32.938 1.00 40.57 91 GLY A C 1
ATOM 711 O O . GLY A 1 110 ? -9.290 -92.625 -32.262 1.00 39.04 91 GLY A O 1
ATOM 712 N N . ALA A 1 111 ? -10.619 -94.465 -32.506 1.00 41.18 92 ALA A N 1
ATOM 713 C CA . ALA A 1 111 ? -11.263 -94.407 -31.195 1.00 40.29 92 ALA A CA 1
ATOM 714 C C . ALA A 1 111 ? -10.234 -94.469 -30.079 1.00 40.52 92 ALA A C 1
ATOM 715 O O . ALA A 1 111 ? -10.473 -93.923 -28.998 1.00 40.17 92 ALA A O 1
ATOM 717 N N . ASP A 1 112 ? -9.082 -95.108 -30.347 1.00 40.36 93 ASP A N 1
ATOM 718 C CA . ASP A 1 112 ? -7.985 -95.156 -29.369 1.00 41.33 93 ASP A CA 1
ATOM 719 C C . ASP A 1 112 ? -7.374 -93.781 -29.072 1.00 40.56 93 ASP A C 1
ATOM 720 O O . ASP A 1 112 ? -6.705 -93.619 -28.049 1.00 44.48 93 ASP A O 1
ATOM 725 N N . GLY A 1 113 ? -7.568 -92.799 -29.949 1.00 38.99 94 GLY A N 1
ATOM 726 C CA . GLY A 1 113 ? -7.088 -91.425 -29.683 1.00 37.91 94 GLY A CA 1
ATOM 727 C C . GLY A 1 113 ? -8.124 -90.517 -29.055 1.00 37.84 94 GLY A C 1
ATOM 728 O O . GLY A 1 113 ? -8.010 -89.291 -29.139 1.00 38.54 94 GLY A O 1
ATOM 729 N N . ILE A 1 114 ? -9.138 -91.130 -28.443 1.00 36.74 95 ILE A N 1
ATOM 730 C CA . ILE A 1 114 ? -10.234 -90.427 -27.776 1.00 36.27 95 ILE A CA 1
ATOM 731 C C . ILE A 1 114 ? -10.393 -91.020 -26.372 1.00 36.62 95 ILE A C 1
ATOM 732 O O . ILE A 1 114 ? -10.690 -92.209 -26.235 1.00 36.27 95 ILE A O 1
ATOM 737 N N . LEU A 1 115 ? -10.142 -90.171 -25.370 1.00 37.36 96 LEU A N 1
ATOM 738 C CA . LEU A 1 115 ? -10.330 -90.436 -23.929 1.00 37.52 96 LEU A CA 1
ATOM 739 C C . LEU A 1 115 ? -11.701 -89.965 -23.495 1.00 36.22 96 LEU A C 1
ATOM 740 O O . LEU A 1 115 ? -12.027 -88.817 -23.715 1.00 36.47 96 LEU A O 1
ATOM 745 N N . VAL A 1 116 ? -12.500 -90.841 -22.892 1.00 36.33 97 VAL A N 1
ATOM 746 C CA . VAL A 1 116 ? -13.817 -90.455 -22.438 1.00 36.32 97 VAL A CA 1
ATOM 747 C C . VAL A 1 116 ? -13.909 -90.833 -20.941 1.00 38.88 97 VAL A C 1
ATOM 748 O O . VAL A 1 116 ? -13.646 -91.975 -20.558 1.00 37.61 97 VAL A O 1
ATOM 752 N N . VAL A 1 117 ? -14.217 -89.822 -20.123 1.00 38.84 98 VAL A N 1
ATOM 753 C CA . VAL A 1 117 ? -14.486 -89.931 -18.686 1.00 38.20 98 VAL A CA 1
ATOM 754 C C . VAL A 1 117 ? -15.969 -89.647 -18.451 1.00 37.98 98 VAL A C 1
ATOM 755 O O . VAL A 1 117 ? -16.552 -88.814 -19.117 1.00 37.60 98 VAL A O 1
ATOM 759 N N . ASP A 1 118 ? -16.589 -90.352 -17.525 1.00 38.76 99 ASP A N 1
ATOM 760 C CA . ASP A 1 118 ? -17.999 -90.095 -17.186 1.00 36.53 99 ASP A CA 1
ATOM 761 C C . ASP A 1 118 ? -18.107 -89.913 -15.682 1.00 33.76 99 ASP A C 1
ATOM 762 O O . ASP A 1 118 ? -18.300 -90.870 -14.955 1.00 31.15 99 ASP A O 1
ATOM 767 N N . LEU A 1 119 ? -17.987 -88.680 -15.204 1.00 33.22 100 LEU A N 1
ATOM 768 C CA . LEU A 1 119 ? -17.908 -88.476 -13.766 1.00 35.87 100 LEU A CA 1
ATOM 769 C C . LEU A 1 119 ? -19.310 -88.345 -13.230 1.00 33.01 100 LEU A C 1
ATOM 770 O O . LEU A 1 119 ? -20.094 -87.613 -13.797 1.00 32.01 100 LEU A O 1
ATOM 775 N N . GLU A 1 120 ? -19.619 -89.086 -12.158 1.00 34.41 101 GLU A N 1
ATOM 776 C CA . GLU A 1 120 ? -20.907 -88.962 -11.497 1.00 36.80 101 GLU A CA 1
ATOM 777 C C . GLU A 1 120 ? -20.691 -87.997 -10.342 1.00 36.66 101 GLU A C 1
ATOM 778 O O . GLU A 1 120 ? -19.979 -88.300 -9.425 1.00 34.66 101 GLU A O 1
ATOM 784 N N . VAL A 1 121 ? -21.255 -86.796 -10.451 1.00 40.88 102 VAL A N 1
ATOM 785 C CA . VAL A 1 121 ? -20.911 -85.691 -9.547 1.00 43.60 102 VAL A CA 1
ATOM 786 C C . VAL A 1 121 ? -22.133 -85.252 -8.734 1.00 47.49 102 VAL A C 1
ATOM 787 O O . VAL A 1 121 ? -23.223 -85.802 -8.932 1.00 49.10 102 VAL A O 1
ATOM 792 N N . GLY B 1 19 ? -12.909 -66.752 -22.437 1.00 47.29 0 GLY B N 1
ATOM 793 C CA . GLY B 1 19 ? -11.676 -66.893 -21.610 1.00 48.66 0 GLY B CA 1
ATOM 794 C C . GLY B 1 19 ? -11.901 -67.761 -20.372 1.00 47.66 0 GLY B C 1
ATOM 795 O O . GLY B 1 19 ? -11.004 -67.870 -19.532 1.00 44.69 0 GLY B O 1
ATOM 804 N N . LEU B 1 21 ? -12.325 -71.037 -18.018 1.00 39.86 2 LEU B N 1
ATOM 805 C CA . LEU B 1 21 ? -11.430 -72.194 -17.942 1.00 39.08 2 LEU B CA 1
ATOM 806 C C . LEU B 1 21 ? -12.045 -73.380 -17.197 1.00 37.60 2 LEU B C 1
ATOM 807 O O . LEU B 1 21 ? -12.433 -73.253 -16.042 1.00 35.90 2 LEU B O 1
ATOM 812 N N . TYR B 1 22 ? -12.118 -74.537 -17.863 1.00 37.6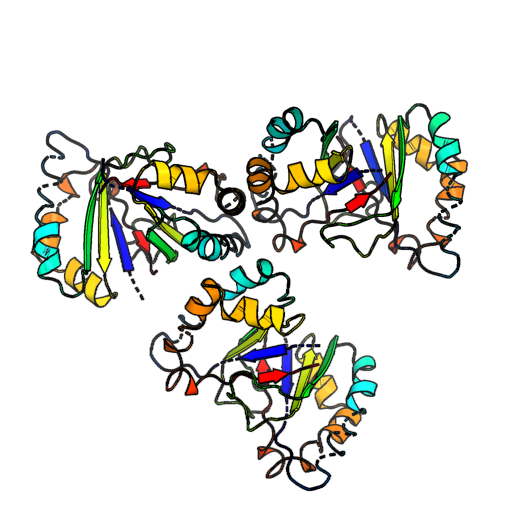0 3 TYR B N 1
ATOM 813 C CA . TYR B 1 22 ? -12.511 -75.779 -17.207 1.00 37.22 3 TYR B CA 1
ATOM 814 C C . TYR B 1 22 ? -11.230 -76.562 -16.874 1.00 38.31 3 TYR B C 1
ATOM 815 O O . TYR B 1 22 ? -10.561 -77.093 -17.772 1.00 36.17 3 TYR B O 1
ATOM 824 N N . HIS B 1 23 ? -10.921 -76.618 -15.569 1.00 37.33 4 HIS B N 1
ATOM 825 C CA . HIS B 1 23 ? -9.744 -77.292 -15.012 1.00 37.55 4 HIS B CA 1
ATOM 826 C C . HIS B 1 23 ? -10.149 -78.676 -14.513 1.00 38.27 4 HIS B C 1
ATOM 827 O O . HIS B 1 23 ? -10.835 -78.803 -13.507 1.00 37.08 4 HIS B O 1
ATOM 834 N N . LEU B 1 24 ? -9.718 -79.703 -15.244 1.00 37.73 5 LEU B N 1
ATOM 835 C CA . LEU B 1 24 ? -10.146 -81.080 -15.022 1.00 38.29 5 LEU B CA 1
ATOM 836 C C . LEU B 1 24 ? -8.960 -81.902 -14.499 1.00 37.01 5 LEU B C 1
ATOM 837 O O . LEU B 1 24 ? -7.887 -81.929 -15.120 1.00 33.41 5 LEU B O 1
ATOM 840 N N . VAL B 1 25 ? -9.142 -82.537 -13.335 1.00 36.39 6 VAL B N 1
ATOM 841 C CA . VAL B 1 25 ? -8.111 -83.401 -12.744 1.00 35.67 6 VAL B CA 1
ATOM 842 C C . VAL B 1 25 ? -8.575 -84.851 -12.597 1.00 35.27 6 VAL B C 1
ATOM 843 O O . VAL B 1 25 ? -9.557 -85.136 -11.913 1.00 34.87 6 VAL B O 1
ATOM 855 N N . LEU B 1 27 ? -7.473 -88.822 -11.580 1.00 35.80 8 LEU B N 1
ATOM 856 C CA . LEU B 1 27 ? -6.559 -89.347 -10.598 1.00 36.35 8 LEU B CA 1
ATOM 857 C C . LEU B 1 27 ? -6.360 -90.827 -10.802 1.00 38.07 8 LEU B C 1
ATOM 858 O O . LEU B 1 27 ? -7.315 -91.533 -11.083 1.00 38.63 8 LEU B O 1
ATOM 863 N N . GLU B 1 28 ? -5.113 -91.278 -10.638 1.00 38.06 9 GLU B N 1
ATOM 864 C CA . GLU B 1 28 ? -4.772 -92.694 -10.537 1.00 41.51 9 GLU B CA 1
ATOM 865 C C . GLU B 1 28 ? -4.363 -93.088 -9.107 1.00 39.69 9 GLU B C 1
ATOM 866 O O . GLU B 1 28 ? -3.186 -93.136 -8.812 1.00 36.13 9 GLU B O 1
ATOM 872 N N . PRO B 1 29 ? -5.320 -93.410 -8.239 1.00 39.93 10 PRO B N 1
ATOM 873 C CA . PRO B 1 29 ? -4.938 -93.723 -6.870 1.00 40.57 10 PRO B CA 1
ATOM 874 C C . PRO B 1 29 ? -3.983 -94.925 -6.777 1.00 42.91 10 PRO B C 1
ATOM 875 O O . PRO B 1 29 ? -4.128 -95.898 -7.495 1.00 43.21 10 PRO B O 1
ATOM 879 N N . GLU B 1 30 ? -2.985 -94.819 -5.920 1.00 45.60 11 GLU B N 1
ATOM 880 C CA . GLU B 1 30 ? -1.991 -95.852 -5.770 1.00 50.08 11 GLU B CA 1
ATOM 881 C C . GLU B 1 30 ? -1.798 -96.064 -4.300 1.00 50.87 11 GLU B C 1
ATOM 882 O O . GLU B 1 30 ? -1.403 -95.148 -3.597 1.00 50.31 11 GLU B O 1
ATOM 888 N N . GLY B 1 31 ? -2.090 -97.270 -3.841 1.00 52.58 12 GLY B N 1
ATOM 889 C CA . GLY B 1 31 ? -1.760 -97.652 -2.493 1.00 53.98 12 GLY B CA 1
ATOM 890 C C . GLY B 1 31 ? -2.980 -97.792 -1.617 1.00 55.27 12 GLY B C 1
ATOM 891 O O . GLY B 1 31 ? -4.107 -97.430 -1.997 1.00 54.01 12 GLY B O 1
ATOM 892 N N . GLU B 1 32 ? -2.712 -98.361 -0.441 1.00 57.52 13 GLU B N 1
ATOM 893 C CA . GLU B 1 32 ? -3.694 -98.581 0.618 1.00 56.62 13 GLU B CA 1
ATOM 894 C C . GLU B 1 32 ? -3.919 -97.251 1.279 1.00 53.80 13 GLU B C 1
ATOM 895 O O . GLU B 1 32 ? -2.945 -96.611 1.729 1.00 53.23 13 GLU B O 1
ATOM 901 N N . GLY B 1 33 ? -5.190 -96.840 1.337 1.00 49.19 14 GLY B N 1
ATOM 902 C CA . GLY B 1 33 ? -5.528 -95.569 1.941 1.00 44.98 14 GLY B CA 1
ATOM 903 C C . GLY B 1 33 ? -5.456 -94.446 0.950 1.00 41.72 14 GLY B C 1
ATOM 904 O O . GLY B 1 33 ? -5.662 -93.303 1.325 1.00 42.33 14 GLY B O 1
ATOM 905 N N . ALA B 1 34 ? -5.204 -94.750 -0.321 1.00 38.61 15 ALA B N 1
ATOM 906 C CA . ALA B 1 34 ? -5.104 -93.697 -1.331 1.00 36.68 15 ALA B CA 1
ATOM 907 C C . ALA B 1 34 ? -6.437 -92.943 -1.434 1.00 36.07 15 ALA B C 1
ATOM 908 O O . ALA B 1 34 ? -6.463 -91.732 -1.289 1.00 36.76 15 ALA B O 1
ATOM 918 N N . ASP B 1 36 ? -9.050 -92.909 0.696 1.00 37.69 17 ASP B N 1
ATOM 919 C CA . ASP B 1 36 ? -9.294 -92.273 1.974 1.00 37.47 17 ASP B CA 1
ATOM 920 C C . ASP B 1 36 ? -8.701 -90.859 2.029 1.00 37.96 17 ASP B C 1
ATOM 921 O O . ASP B 1 36 ? -9.373 -89.927 2.484 1.00 40.09 17 ASP B O 1
ATOM 926 N N . ARG B 1 37 ? -7.452 -90.715 1.582 1.00 35.39 18 ARG B N 1
ATOM 927 C CA . ARG B 1 37 ? -6.754 -89.420 1.560 1.00 34.81 18 ARG B CA 1
ATOM 928 C C . ARG B 1 37 ? -7.276 -88.470 0.497 1.00 35.03 18 ARG B C 1
ATOM 929 O O . ARG B 1 37 ? -7.210 -87.256 0.660 1.00 35.93 18 ARG B O 1
ATOM 937 N N . ILE B 1 38 ? -7.722 -89.040 -0.616 1.00 33.70 19 ILE B N 1
ATOM 938 C CA . ILE B 1 38 ? -8.290 -88.304 -1.709 1.00 33.32 19 ILE B CA 1
ATOM 939 C C . ILE B 1 38 ? -9.642 -87.704 -1.277 1.00 33.05 19 ILE B C 1
ATOM 940 O O . ILE B 1 38 ? -9.951 -86.572 -1.604 1.00 33.49 19 ILE B O 1
ATOM 953 N N . GLU B 1 40 ? -10.466 -86.947 1.855 1.00 33.20 21 GLU B N 1
ATOM 954 C CA . GLU B 1 40 ? -10.002 -85.865 2.718 1.00 34.13 21 GLU B CA 1
ATOM 955 C C . GLU B 1 40 ? -9.626 -84.619 1.933 1.00 32.56 21 GLU B C 1
ATOM 956 O O . GLU B 1 40 ? -9.950 -83.514 2.326 1.00 34.42 21 GLU B O 1
ATOM 962 N N . ALA B 1 41 ? -8.920 -84.799 0.822 1.00 35.31 22 ALA B N 1
ATOM 963 C CA . ALA B 1 41 ? -8.495 -83.659 -0.025 1.00 34.70 22 ALA B CA 1
ATOM 964 C C . ALA B 1 41 ? -9.711 -83.031 -0.686 1.00 33.18 22 ALA B C 1
ATOM 965 O O . ALA B 1 41 ? -9.763 -81.827 -0.843 1.00 33.43 22 ALA B O 1
ATOM 975 N N . ALA B 1 43 ? -12.699 -82.904 0.639 1.00 34.76 24 ALA B N 1
ATOM 976 C CA . ALA B 1 43 ? -13.424 -82.155 1.655 1.00 32.50 24 ALA B CA 1
ATOM 977 C C . ALA B 1 43 ? -12.783 -80.773 1.854 1.00 31.86 24 ALA B C 1
ATOM 978 O O . ALA B 1 43 ? -13.477 -79.791 2.070 1.00 32.78 24 ALA B O 1
ATOM 980 N N . ILE B 1 44 ? -11.463 -80.725 1.808 1.00 31.20 25 ILE B N 1
ATOM 981 C CA . ILE B 1 44 ? -10.697 -79.478 1.869 1.00 34.12 25 ILE B CA 1
ATOM 982 C C . ILE B 1 44 ? -11.103 -78.572 0.705 1.00 34.19 25 ILE B C 1
ATOM 983 O O . ILE B 1 44 ? -11.420 -77.411 0.893 1.00 36.24 25 ILE B O 1
ATOM 988 N N . LEU B 1 45 ? -11.092 -79.103 -0.504 1.00 31.92 26 LEU B N 1
ATOM 989 C CA . LEU B 1 45 ? -11.497 -78.319 -1.658 1.00 31.67 26 LEU B CA 1
ATOM 990 C C . LEU B 1 45 ? -12.984 -77.921 -1.620 1.00 34.30 26 LEU B C 1
ATOM 991 O O . LEU B 1 45 ? -13.311 -76.805 -2.005 1.00 33.67 26 LEU B O 1
ATOM 996 N N . ASP B 1 46 ? -13.877 -78.783 -1.123 1.00 34.03 27 ASP B N 1
ATOM 997 C CA . ASP B 1 46 ? -15.278 -78.342 -0.908 1.00 34.86 27 ASP B CA 1
ATOM 998 C C . ASP B 1 46 ? -15.369 -77.129 -0.029 1.00 32.30 27 ASP B C 1
ATOM 999 O O . ASP B 1 46 ? -16.160 -76.255 -0.278 1.00 35.60 27 ASP B O 1
ATOM 1004 N N . GLY B 1 47 ? -14.650 -77.104 1.074 1.00 34.60 28 GLY B N 1
ATOM 1005 C CA . GLY B 1 47 ? -14.714 -75.933 1.983 1.00 32.48 28 GLY B CA 1
ATOM 1006 C C . GLY B 1 47 ? -14.047 -74.671 1.447 1.00 32.19 28 GLY B C 1
ATOM 1007 O O . GLY B 1 47 ? -14.442 -73.561 1.807 1.00 35.79 28 GLY B O 1
ATOM 1008 N N . LEU B 1 48 ? -13.055 -74.834 0.575 1.00 32.73 29 LEU B N 1
ATOM 1009 C CA . LEU B 1 48 ? -12.277 -73.718 -0.028 1.00 33.28 29 LEU B CA 1
ATOM 1010 C C . LEU B 1 48 ? -12.977 -73.043 -1.214 1.00 34.69 29 LEU B C 1
ATOM 1011 O O . LEU B 1 48 ? -12.873 -71.811 -1.371 1.00 39.48 29 LEU B O 1
ATOM 1016 N N . ALA B 1 49 ? -13.638 -73.841 -2.058 1.00 32.49 30 ALA B N 1
ATOM 1017 C CA . ALA B 1 49 ? -14.278 -73.375 -3.289 1.00 35.28 30 ALA B CA 1
ATOM 1018 C C . ALA B 1 49 ? -15.183 -72.158 -3.077 1.00 36.50 30 ALA B C 1
ATOM 1019 O O . ALA B 1 49 ? -15.030 -71.161 -3.775 1.00 36.98 30 ALA B O 1
ATOM 1021 N N . PRO B 1 50 ? -16.107 -72.219 -2.097 1.00 36.88 31 PRO B N 1
ATOM 1022 C CA . PRO B 1 50 ? -16.921 -71.058 -1.704 1.00 35.70 31 PRO B CA 1
ATOM 1023 C C . PRO B 1 50 ? -16.156 -69.780 -1.289 1.00 34.89 31 PRO B C 1
ATOM 1024 O O . PRO B 1 50 ? -16.730 -68.710 -1.363 1.00 30.98 31 PRO B O 1
ATOM 1028 N N . GLU B 1 51 ? -14.895 -69.892 -0.874 1.00 37.08 32 GLU B N 1
ATOM 1029 C CA . GLU B 1 51 ? -14.110 -68.702 -0.508 1.00 37.94 32 GLU B CA 1
ATOM 1030 C C . GLU B 1 51 ? -13.368 -68.104 -1.720 1.00 37.72 32 GLU B C 1
ATOM 1031 O O . GLU B 1 51 ? -12.699 -67.078 -1.569 1.00 38.70 32 GLU B O 1
ATOM 1037 N N . LEU B 1 52 ? -13.432 -68.763 -2.887 1.00 37.28 33 LEU B N 1
ATOM 1038 C CA . LEU B 1 52 ? -12.694 -68.350 -4.110 1.00 35.79 33 LEU B CA 1
ATOM 1039 C C . LEU B 1 52 ? -13.722 -67.908 -5.114 1.00 36.60 33 LEU B C 1
ATOM 1040 O O . LEU B 1 52 ? -14.459 -68.740 -5.679 1.00 37.10 33 LEU B O 1
ATOM 1045 N N . PRO B 1 53 ? -13.863 -66.576 -5.278 1.00 40.56 34 PRO B N 1
ATOM 1046 C CA . PRO B 1 53 ? -14.991 -66.044 -6.069 1.00 39.87 34 PRO B CA 1
ATOM 1047 C C . PRO B 1 53 ? -14.899 -66.287 -7.592 1.00 39.69 34 PRO B C 1
ATOM 1048 O O . PRO B 1 53 ? -15.923 -66.309 -8.265 1.00 39.82 34 PRO B O 1
ATOM 1052 N N . GLY B 1 54 ? -13.694 -66.460 -8.125 1.00 38.31 35 GLY B N 1
ATOM 1053 C CA . GLY B 1 54 ? -13.561 -66.773 -9.534 1.00 38.20 35 GLY B CA 1
ATOM 1054 C C . GLY B 1 54 ? -13.738 -68.247 -9.824 1.00 37.55 35 GLY B C 1
ATOM 1055 O O . GLY B 1 54 ? -13.805 -68.628 -10.984 1.00 37.01 35 GLY B O 1
ATOM 1056 N N . LEU B 1 55 ? -13.780 -69.073 -8.774 1.00 36.86 36 LEU B N 1
ATOM 1057 C CA . LEU B 1 55 ? -14.082 -70.500 -8.876 1.00 36.15 36 LEU B CA 1
ATOM 1058 C C . LEU B 1 55 ? -15.591 -70.690 -8.751 1.00 37.21 36 LEU B C 1
ATOM 1059 O O . LEU B 1 55 ? -16.116 -70.811 -7.645 1.00 40.35 36 LEU B O 1
ATOM 1064 N N . THR B 1 56 ? -16.291 -70.698 -9.881 1.00 36.73 37 THR B N 1
ATOM 1065 C CA . THR B 1 56 ? -17.756 -70.649 -9.891 1.00 37.73 37 THR B CA 1
ATOM 1066 C C . THR B 1 56 ? -18.448 -72.005 -9.674 1.00 38.81 37 THR B C 1
ATOM 1067 O O . THR B 1 56 ? -19.643 -72.056 -9.303 1.00 38.32 37 THR B O 1
ATOM 1071 N N . GLU B 1 57 ? -17.712 -73.088 -9.891 1.00 37.77 38 GLU B N 1
ATOM 1072 C CA . GLU B 1 57 ? -18.245 -74.431 -9.711 1.00 41.28 38 GLU B CA 1
ATOM 1073 C C . GLU B 1 57 ? -17.117 -75.420 -9.426 1.00 38.97 38 GLU B C 1
ATOM 1074 O O . GLU B 1 57 ? -16.076 -75.371 -10.054 1.00 39.51 38 GLU B O 1
ATOM 1080 N N . PHE B 1 58 ? -17.323 -76.286 -8.439 1.00 38.90 39 PHE B N 1
ATOM 1081 C CA . PHE B 1 58 ? -16.386 -77.333 -8.110 1.00 39.20 39 PHE B CA 1
ATOM 1082 C C . PHE B 1 58 ? -17.150 -78.624 -7.932 1.00 38.90 39 PHE B C 1
ATOM 1083 O O . PHE B 1 58 ? -17.898 -78.741 -6.991 1.00 39.24 39 PHE B O 1
ATOM 1091 N N . ARG B 1 59 ? -16.899 -79.614 -8.789 1.00 40.70 40 ARG B N 1
ATOM 1092 C CA . ARG B 1 59 ? -17.564 -80.927 -8.704 1.00 40.37 40 ARG B CA 1
ATOM 1093 C C . ARG B 1 59 ? -16.559 -82.075 -8.761 1.00 38.95 40 ARG B C 1
ATOM 1094 O O . ARG B 1 59 ? -15.499 -81.939 -9.339 1.00 37.47 40 ARG B O 1
ATOM 1102 N N . HIS B 1 60 ? -16.935 -83.223 -8.212 1.00 39.10 41 HIS B N 1
ATOM 1103 C CA . HIS B 1 60 ? -16.070 -84.386 -8.222 1.00 37.12 41 HIS B CA 1
ATOM 1104 C C . HIS B 1 60 ? -16.842 -85.684 -7.999 1.00 36.10 41 HIS B C 1
ATOM 1105 O O . HIS B 1 60 ? -17.878 -85.686 -7.391 1.00 34.27 41 HIS B O 1
ATOM 1112 N N . GLY B 1 61 ? -16.336 -86.797 -8.504 1.00 35.80 42 GLY B N 1
ATOM 1113 C CA . GLY B 1 61 ? -16.951 -88.053 -8.220 1.00 32.78 42 GLY B CA 1
ATOM 1114 C C . GLY B 1 61 ? -16.246 -89.162 -8.940 1.00 33.01 42 GLY B C 1
ATOM 1115 O O . GLY B 1 61 ? -15.282 -88.901 -9.621 1.00 33.80 42 GLY B O 1
ATOM 1116 N N . PRO B 1 62 ? -16.739 -90.413 -8.793 1.00 34.71 43 PRO B N 1
ATOM 1117 C CA . PRO B 1 62 ? -16.138 -91.548 -9.496 1.00 33.83 43 PRO B CA 1
ATOM 1118 C C . PRO B 1 62 ? -16.391 -91.506 -10.984 1.00 33.71 43 PRO B C 1
ATOM 1119 O O . PRO B 1 62 ? -17.423 -91.015 -11.446 1.00 33.36 43 PRO B O 1
ATOM 1123 N N . ASN B 1 63 ? -15.432 -92.035 -11.721 1.00 34.89 44 ASN B N 1
ATOM 1124 C CA . ASN B 1 63 ? -15.548 -92.203 -13.147 1.00 34.38 44 ASN B CA 1
ATOM 1125 C C . ASN B 1 63 ? -16.227 -93.540 -13.462 1.00 36.25 44 ASN B C 1
ATOM 1126 O O . ASN B 1 63 ? -15.625 -94.607 -13.287 1.00 36.26 44 ASN B O 1
ATOM 1131 N N . ARG B 1 64 ? -17.503 -93.459 -13.869 1.00 35.47 45 ARG B N 1
ATOM 1132 C CA . ARG B 1 64 ? -18.294 -94.601 -14.302 1.00 34.96 45 ARG B CA 1
ATOM 1133 C C . ARG B 1 64 ? -17.798 -95.168 -15.624 1.00 35.71 45 ARG B C 1
ATOM 1134 O O . ARG B 1 64 ? -18.034 -96.338 -15.935 1.00 36.95 45 ARG B O 1
ATOM 1142 N N . ASP B 1 65 ? -17.122 -94.340 -16.398 1.00 38.23 46 ASP B N 1
ATOM 1143 C CA . ASP B 1 65 ? -16.471 -94.775 -17.634 1.00 40.42 46 ASP B CA 1
ATOM 1144 C C . ASP B 1 65 ? -17.298 -95.821 -18.397 1.00 39.89 46 ASP B C 1
ATOM 1145 O O . ASP B 1 65 ? -16.917 -96.988 -18.483 1.00 39.42 46 ASP B O 1
ATOM 1150 N N . PHE B 1 66 ? -18.427 -95.388 -18.947 1.00 39.59 47 PHE B N 1
ATOM 1151 C CA . PHE B 1 66 ? -19.403 -96.315 -19.497 1.00 39.13 47 PHE B CA 1
ATOM 1152 C C . PHE B 1 66 ? -18.858 -97.012 -20.763 1.00 40.97 47 PHE B C 1
ATOM 1153 O O . PHE B 1 66 ? -19.194 -98.178 -21.030 1.00 40.87 47 PHE B O 1
ATOM 1161 N N . GLU B 1 67 ? -17.993 -96.322 -21.509 1.00 41.36 48 GLU B N 1
ATOM 1162 C CA . GLU B 1 67 ? -17.398 -96.870 -22.735 1.00 44.25 48 GLU B CA 1
ATOM 1163 C C . GLU B 1 67 ? -16.059 -97.624 -22.505 1.00 44.27 48 GLU B C 1
ATOM 1164 O O . GLU B 1 67 ? -15.442 -98.105 -23.456 1.00 42.89 48 GLU B O 1
ATOM 1170 N N . GLN B 1 68 ? -15.633 -97.737 -21.236 1.00 45.52 49 GLN B N 1
ATOM 1171 C CA . GLN B 1 68 ? -14.351 -98.358 -20.831 1.00 44.34 49 GLN B CA 1
ATOM 1172 C C . GLN B 1 68 ? -13.168 -97.711 -21.538 1.00 42.74 49 GLN B C 1
ATOM 1173 O O . GLN B 1 68 ? -12.264 -98.419 -21.979 1.00 42.05 49 GLN B O 1
ATOM 1179 N N . LYS B 1 69 ? -13.184 -96.380 -21.641 1.00 41.36 50 LYS B N 1
ATOM 1180 C CA . LYS B 1 69 ? -12.177 -95.612 -22.398 1.00 40.46 50 LYS B CA 1
ATOM 1181 C C . LYS B 1 69 ? -11.283 -94.773 -21.518 1.00 41.33 50 LYS B C 1
ATOM 1182 O O . LYS B 1 69 ? -10.580 -93.902 -22.036 1.00 43.00 50 LYS B O 1
ATOM 1188 N N . SER B 1 70 ? -11.310 -95.023 -20.200 1.00 40.39 51 SER B N 1
ATOM 1189 C CA . SER B 1 70 ? -10.512 -94.259 -19.225 1.00 39.01 51 SER B CA 1
ATOM 1190 C C . SER B 1 70 ? -10.355 -95.015 -17.894 1.00 41.18 51 SER B C 1
ATOM 1191 O O . SER B 1 70 ? -10.455 -94.416 -16.814 1.00 40.06 51 SER B O 1
ATOM 1194 N N . GLU B 1 71 ? -10.107 -96.329 -17.978 1.00 43.83 52 GLU B N 1
ATOM 1195 C CA . GLU B 1 71 ? -10.139 -97.242 -16.806 1.00 45.82 52 GLU B CA 1
ATOM 1196 C C . GLU B 1 71 ? -9.100 -96.883 -15.743 1.00 43.59 52 GLU B C 1
ATOM 1197 O O . GLU B 1 71 ? -9.307 -97.096 -14.557 1.00 45.25 52 GLU B O 1
ATOM 1203 N N . ARG B 1 72 ? -7.970 -96.405 -16.235 1.00 43.49 53 ARG B N 1
ATOM 1204 C CA . ARG B 1 72 ? -6.873 -95.770 -15.511 1.00 42.58 53 ARG B CA 1
ATOM 1205 C C . ARG B 1 72 ? -7.271 -94.791 -14.406 1.00 40.88 53 ARG B C 1
ATOM 1206 O O . ARG B 1 72 ? -6.664 -94.789 -13.360 1.00 40.82 53 ARG B O 1
ATOM 1214 N N . TYR B 1 73 ? -8.293 -93.973 -14.661 1.00 40.05 54 TYR B N 1
ATOM 1215 C CA . TYR B 1 73 ? -8.698 -92.869 -13.785 1.00 38.38 54 TYR B CA 1
ATOM 1216 C C . TYR B 1 73 ? -10.066 -93.124 -13.125 1.00 37.50 54 TYR B C 1
ATOM 1217 O O . TYR B 1 73 ? -11.091 -92.710 -13.665 1.00 39.57 54 TYR B O 1
ATOM 1226 N N . PRO B 1 74 ? -10.097 -93.849 -11.984 1.00 35.27 55 PRO B N 1
ATOM 1227 C CA . PRO B 1 74 ? -11.361 -94.124 -11.296 1.00 34.54 55 PRO B CA 1
ATOM 1228 C C . PRO B 1 74 ? -12.036 -92.953 -10.610 1.00 34.81 55 PRO B C 1
ATOM 1229 O O . PRO B 1 74 ? -13.200 -93.060 -10.225 1.00 34.18 55 PRO B O 1
ATOM 1233 N N . TYR B 1 75 ? -11.340 -91.836 -10.448 1.00 34.63 56 TYR B N 1
ATOM 1234 C CA . TYR B 1 75 ? -11.927 -90.695 -9.772 1.00 33.30 56 TYR B CA 1
ATOM 1235 C C . TYR B 1 75 ? -11.414 -89.391 -10.393 1.00 33.28 56 TYR B C 1
ATOM 1236 O O . TYR B 1 75 ? -10.297 -89.313 -10.918 1.00 34.89 56 TYR B O 1
ATOM 1245 N N . GLY B 1 76 ? -12.234 -88.350 -10.345 1.00 31.80 57 GLY B N 1
ATOM 1246 C CA . GLY B 1 76 ? -11.791 -87.056 -10.799 1.00 34.52 57 GLY B CA 1
ATOM 1247 C C . GLY B 1 76 ? -12.611 -85.866 -10.352 1.00 34.02 57 GLY B C 1
ATOM 1248 O O . GLY B 1 76 ? -13.589 -86.011 -9.678 1.00 36.30 57 GLY B O 1
ATOM 1249 N N . PHE B 1 77 ? -12.188 -84.680 -10.756 1.00 37.96 58 PHE B N 1
ATOM 1250 C CA . PHE B 1 77 ? -12.910 -83.460 -10.418 1.00 38.02 58 PHE B CA 1
ATOM 1251 C C . PHE B 1 77 ? -12.739 -82.352 -11.439 1.00 38.27 58 PHE B C 1
ATOM 1252 O O . PHE B 1 77 ? -11.823 -82.363 -12.240 1.00 35.90 58 PHE B O 1
ATOM 1260 N N . LEU B 1 78 ? -13.707 -81.443 -11.433 1.00 40.92 59 LEU B N 1
ATOM 1261 C CA . LEU B 1 78 ? -13.741 -80.302 -12.311 1.00 39.09 59 LEU B CA 1
ATOM 1262 C C . LEU B 1 78 ? -13.878 -79.008 -11.503 1.00 37.89 59 LEU B C 1
ATOM 1263 O O . LEU B 1 78 ? -14.715 -78.912 -10.630 1.00 39.09 59 LEU B O 1
ATOM 1268 N N . CYS B 1 79 ? -13.038 -78.019 -11.804 1.00 38.46 60 CYS B N 1
ATOM 1269 C CA . CYS B 1 79 ? -13.208 -76.655 -11.343 1.00 38.62 60 CYS B CA 1
ATOM 1270 C C . CYS B 1 79 ? -13.390 -75.742 -12.515 1.00 36.98 60 CYS B C 1
ATOM 1271 O O . CYS B 1 79 ? -12.572 -75.739 -13.412 1.00 40.39 60 CYS B O 1
ATOM 1274 N N . THR B 1 80 ? -14.452 -74.947 -12.471 1.00 36.82 61 THR B N 1
ATOM 1275 C CA . THR B 1 80 ? -14.772 -73.957 -13.466 1.00 38.18 61 THR B CA 1
ATOM 1276 C C . THR B 1 80 ? -14.242 -72.596 -12.926 1.00 38.37 61 THR B C 1
ATOM 1277 O O . THR B 1 80 ? -14.571 -72.189 -11.787 1.00 36.16 61 THR B O 1
ATOM 1281 N N . PHE B 1 81 ? -13.368 -71.947 -13.696 1.00 37.53 62 PHE B N 1
ATOM 1282 C CA . PHE B 1 81 ? -12.831 -70.626 -13.336 1.00 35.75 62 PHE B CA 1
ATOM 1283 C C . PHE B 1 81 ? -13.304 -69.589 -14.331 1.00 35.62 62 PHE B C 1
ATOM 1284 O O . PHE B 1 81 ? -13.402 -69.861 -15.512 1.00 35.06 62 PHE B O 1
ATOM 1292 N N . THR B 1 82 ? -13.584 -68.389 -13.845 1.00 36.84 63 THR B N 1
ATOM 1293 C CA . THR B 1 82 ? -14.036 -67.279 -14.712 1.00 39.09 63 THR B CA 1
ATOM 1294 C C . THR B 1 82 ? -12.950 -66.839 -15.699 1.00 37.63 63 THR B C 1
ATOM 1295 O O . THR B 1 82 ? -13.248 -66.394 -16.792 1.00 37.74 63 THR B O 1
ATOM 1299 N N . ASP B 1 83 ? -11.697 -66.954 -15.281 1.00 38.31 64 ASP B N 1
ATOM 1300 C CA . ASP B 1 83 ? -10.559 -66.506 -16.062 1.00 37.85 64 ASP B CA 1
ATOM 1301 C C . ASP B 1 83 ? -9.261 -67.053 -15.472 1.00 37.13 64 ASP B C 1
ATOM 1302 O O . ASP B 1 83 ? -9.281 -67.731 -14.441 1.00 36.37 64 ASP B O 1
ATOM 1307 N N . LYS B 1 84 ? -8.145 -66.769 -16.146 1.00 37.85 65 LYS B N 1
ATOM 1308 C CA . LYS B 1 84 ? -6.798 -67.214 -15.703 1.00 38.30 65 LYS B CA 1
ATOM 1309 C C . LYS B 1 84 ? -6.374 -66.647 -14.324 1.00 37.05 65 LYS B C 1
ATOM 1310 O O . LYS B 1 84 ? -5.685 -67.312 -13.566 1.00 37.11 65 LYS B O 1
ATOM 1316 N N . ALA B 1 85 ? -6.767 -65.417 -14.013 1.00 35.66 66 ALA B N 1
ATOM 1317 C CA . ALA B 1 85 ? -6.457 -64.832 -12.712 1.00 35.71 66 ALA B CA 1
ATOM 1318 C C . ALA B 1 85 ? -7.112 -65.654 -11.584 1.00 35.57 66 ALA B C 1
ATOM 1319 O O . ALA B 1 85 ? -6.542 -65.817 -10.512 1.00 35.64 66 ALA B O 1
ATOM 1321 N N . ALA B 1 86 ? -8.330 -66.141 -11.846 1.00 35.20 67 ALA B N 1
ATOM 1322 C CA . ALA B 1 86 ? -9.080 -66.993 -10.928 1.00 32.95 67 ALA B CA 1
ATOM 1323 C C . ALA B 1 86 ? -8.402 -68.358 -10.746 1.00 35.68 67 ALA B C 1
ATOM 1324 O O . ALA B 1 86 ? -8.295 -68.853 -9.620 1.00 38.10 67 ALA B O 1
ATOM 1326 N N . LEU B 1 87 ? -7.979 -68.987 -11.847 1.00 35.07 68 LEU B N 1
ATOM 1327 C CA . LEU B 1 87 ? -7.201 -70.212 -11.754 1.00 35.62 68 LEU B CA 1
ATOM 1328 C C . LEU B 1 87 ? -5.886 -70.010 -10.980 1.00 36.18 68 LEU B C 1
ATOM 1329 O O . LEU B 1 87 ? -5.461 -70.901 -10.241 1.00 39.12 68 LEU B O 1
ATOM 1334 N N . ASP B 1 88 ? -5.232 -68.879 -11.186 1.00 35.41 69 ASP B N 1
ATOM 1335 C CA . ASP B 1 88 ? -3.972 -68.585 -10.516 1.00 37.25 69 ASP B CA 1
ATOM 1336 C C . ASP B 1 88 ? -4.168 -68.387 -9.019 1.00 37.64 69 ASP B C 1
ATOM 1337 O O . ASP B 1 88 ? -3.335 -68.824 -8.239 1.00 40.31 69 ASP B O 1
ATOM 1342 N N . ALA B 1 89 ? -5.280 -67.751 -8.629 1.00 36.11 70 ALA B N 1
ATOM 1343 C CA . ALA B 1 89 ? -5.621 -67.504 -7.219 1.00 35.45 70 ALA B CA 1
ATOM 1344 C C . ALA B 1 89 ? -5.830 -68.823 -6.477 1.00 35.95 70 ALA B C 1
ATOM 1345 O O . ALA B 1 89 ? -5.389 -68.990 -5.352 1.00 40.60 70 ALA B O 1
ATOM 1347 N N . TYR B 1 90 ? -6.493 -69.757 -7.127 1.00 36.63 71 TYR B N 1
ATOM 1348 C CA . TYR B 1 90 ? -6.639 -71.129 -6.662 1.00 36.04 71 TYR B CA 1
ATOM 1349 C C . TYR B 1 90 ? -5.268 -71.854 -6.585 1.00 38.03 71 TYR B C 1
ATOM 1350 O O . TYR B 1 90 ? -4.928 -72.445 -5.541 1.00 38.50 71 TYR B O 1
ATOM 1359 N N . ALA B 1 91 ? -4.486 -71.777 -7.663 1.00 35.47 72 ALA B N 1
ATOM 1360 C CA . ALA B 1 91 ? -3.146 -72.372 -7.720 1.00 37.77 72 ALA B CA 1
ATOM 1361 C C . ALA B 1 91 ? -2.295 -72.048 -6.496 1.00 38.96 72 ALA B C 1
ATOM 1362 O O . ALA B 1 91 ? -1.798 -72.975 -5.830 1.00 41.89 72 ALA B O 1
ATOM 1364 N N . VAL B 1 92 ? -2.160 -70.747 -6.201 1.00 37.86 73 VAL B N 1
ATOM 1365 C CA . VAL B 1 92 ? -1.325 -70.233 -5.119 1.00 36.78 73 VAL B CA 1
ATOM 1366 C C . VAL B 1 92 ? -1.928 -70.300 -3.690 1.00 35.47 73 VAL B C 1
ATOM 1367 O O . VAL B 1 92 ? -1.204 -70.067 -2.709 1.00 37.69 73 VAL B O 1
ATOM 1371 N N . HIS B 1 93 ? -3.214 -70.592 -3.565 1.00 33.10 74 HIS B N 1
ATOM 1372 C CA . HIS B 1 93 ? -3.862 -70.647 -2.252 1.00 33.20 74 HIS B CA 1
ATOM 1373 C C . HIS B 1 93 ? -3.276 -71.770 -1.415 1.00 33.83 74 HIS B C 1
ATOM 1374 O O . HIS B 1 93 ? -3.284 -72.924 -1.846 1.00 34.16 74 HIS B O 1
ATOM 1381 N N . PRO B 1 94 ? -2.780 -71.453 -0.203 1.00 33.54 75 PRO B N 1
ATOM 1382 C CA . PRO B 1 94 ? -2.115 -72.503 0.592 1.00 33.24 75 PRO B CA 1
ATOM 1383 C C . PRO B 1 94 ? -2.993 -73.728 0.909 1.00 34.85 75 PRO B C 1
ATOM 1384 O O . PRO B 1 94 ? -2.448 -74.817 1.115 1.00 34.57 75 PRO B O 1
ATOM 1388 N N . THR B 1 95 ? -4.315 -73.545 0.949 1.00 35.46 76 THR B N 1
ATOM 1389 C CA . THR B 1 95 ? -5.260 -74.627 1.228 1.00 35.37 76 THR B CA 1
ATOM 1390 C C . THR B 1 95 ? -5.426 -75.550 0.031 1.00 35.02 76 THR B C 1
ATOM 1391 O O . THR B 1 95 ? -5.567 -76.780 0.171 1.00 34.88 76 THR B O 1
ATOM 1395 N N . HIS B 1 96 ? -5.426 -74.962 -1.153 1.00 34.85 77 HIS B N 1
ATOM 1396 C CA . HIS B 1 96 ? -5.384 -75.767 -2.371 1.00 33.81 77 HIS B CA 1
ATOM 1397 C C . HIS B 1 96 ? -4.061 -76.621 -2.473 1.00 34.98 77 HIS B C 1
ATOM 1398 O O . HIS B 1 96 ? -4.073 -77.814 -2.867 1.00 35.11 77 HIS B O 1
ATOM 1405 N N . GLN B 1 97 ? -2.944 -75.983 -2.144 1.00 31.32 78 GLN B N 1
ATOM 1406 C CA . GLN B 1 97 ? -1.644 -76.629 -2.200 1.00 34.54 78 GLN B CA 1
ATOM 1407 C C . GLN B 1 97 ? -1.540 -77.796 -1.253 1.00 33.68 78 GLN B C 1
ATOM 1408 O O . GLN B 1 97 ? -1.043 -78.840 -1.604 1.00 33.67 78 GLN B O 1
ATOM 1414 N N . ARG B 1 98 ? -2.084 -77.632 -0.058 1.00 37.69 79 ARG B N 1
ATOM 1415 C CA . ARG B 1 98 ? -2.192 -78.719 0.894 1.00 37.18 79 ARG B CA 1
ATOM 1416 C C . ARG B 1 98 ? -2.923 -79.924 0.330 1.00 34.66 79 ARG B C 1
ATOM 1417 O O . ARG B 1 98 ? -2.420 -81.028 0.361 1.00 34.10 79 ARG B O 1
ATOM 1425 N N . ALA B 1 99 ? -4.103 -79.671 -0.206 1.00 36.32 80 ALA B N 1
ATOM 1426 C CA . ALA B 1 99 ? -4.951 -80.677 -0.856 1.00 36.10 80 ALA B CA 1
ATOM 1427 C C . ALA B 1 99 ? -4.296 -81.287 -2.097 1.00 36.41 80 ALA B C 1
ATOM 1428 O O . ALA B 1 99 ? -4.345 -82.479 -2.267 1.00 38.19 80 ALA B O 1
ATOM 1430 N N . GLY B 1 100 ? -3.673 -80.469 -2.939 1.00 38.15 81 GLY B N 1
ATOM 1431 C CA . GLY B 1 100 ? -2.875 -80.952 -4.065 1.00 36.88 81 GLY B CA 1
ATOM 1432 C C . GLY B 1 100 ? -1.670 -81.811 -3.734 1.00 35.84 81 GLY B C 1
ATOM 1433 O O . GLY B 1 100 ? -1.345 -82.720 -4.474 1.00 37.42 81 GLY B O 1
ATOM 1434 N N . GLY B 1 101 ? -0.978 -81.526 -2.640 1.00 37.16 82 GLY B N 1
ATOM 1435 C CA . GLY B 1 101 ? 0.091 -82.403 -2.155 1.00 32.33 82 GLY B CA 1
ATOM 1436 C C . GLY B 1 101 ? -0.471 -83.751 -1.744 1.00 33.67 82 GLY B C 1
ATOM 1437 O O . GLY B 1 101 ? 0.202 -84.765 -1.890 1.00 34.36 82 GLY B O 1
ATOM 1446 N N . LEU B 1 103 ? -3.121 -85.289 -3.034 1.00 37.91 84 LEU B N 1
ATOM 1447 C CA . LEU B 1 103 ? -3.497 -85.972 -4.265 1.00 37.00 84 LEU B CA 1
ATOM 1448 C C . LEU B 1 103 ? -2.227 -86.586 -4.871 1.00 35.42 84 LEU B C 1
ATOM 1449 O O . LEU B 1 103 ? -2.166 -87.782 -5.122 1.00 35.51 84 LEU B O 1
ATOM 1454 N N . VAL B 1 104 ? -1.197 -85.770 -5.044 1.00 35.47 85 VAL B N 1
ATOM 1455 C CA . VAL B 1 104 ? 0.080 -86.243 -5.558 1.00 32.74 85 VAL B CA 1
ATOM 1456 C C . VAL B 1 104 ? 0.571 -87.479 -4.799 1.00 35.12 85 VAL B C 1
ATOM 1457 O O . VAL B 1 104 ? 0.903 -88.498 -5.418 1.00 37.18 85 VAL B O 1
ATOM 1461 N N . ALA B 1 105 ? 0.625 -87.387 -3.474 1.00 34.06 86 ALA B N 1
ATOM 1462 C CA . ALA B 1 105 ? 1.151 -88.463 -2.641 1.00 32.87 86 ALA B CA 1
ATOM 1463 C C . ALA B 1 105 ? 0.221 -89.705 -2.594 1.00 32.85 86 ALA B C 1
ATOM 1464 O O . ALA B 1 105 ? 0.650 -90.762 -2.154 1.00 34.78 86 ALA B O 1
ATOM 1466 N N . SER B 1 106 ? -1.020 -89.554 -3.067 1.00 32.52 87 SER B N 1
ATOM 1467 C CA . SER B 1 106 ? -2.016 -90.624 -3.154 1.00 33.66 87 SER B CA 1
ATOM 1468 C C . SER B 1 106 ? -2.097 -91.319 -4.533 1.00 34.43 87 SER B C 1
ATOM 1469 O O . SER B 1 106 ? -2.774 -92.325 -4.668 1.00 32.86 87 SER B O 1
ATOM 1472 N N . CYS B 1 107 ? -1.398 -90.788 -5.538 1.00 34.71 88 CYS B N 1
ATOM 1473 C CA . CYS B 1 107 ? -1.454 -91.332 -6.893 1.00 33.90 88 CYS B CA 1
ATOM 1474 C C . CYS B 1 107 ? -0.209 -92.039 -7.282 1.00 35.40 88 CYS B C 1
ATOM 1475 O O . CYS B 1 107 ? 0.846 -91.850 -6.661 1.00 35.56 88 CYS B O 1
ATOM 1478 N N . ARG B 1 108 ? -0.352 -92.853 -8.326 1.00 36.43 89 ARG B N 1
ATOM 1479 C CA . ARG B 1 108 ? 0.712 -93.705 -8.848 1.00 38.67 89 ARG B CA 1
ATOM 1480 C C . ARG B 1 108 ? 1.925 -92.943 -9.355 1.00 36.77 89 ARG B C 1
ATOM 1481 O O . ARG B 1 108 ? 1.826 -92.085 -10.216 1.00 38.41 89 ARG B O 1
ATOM 1489 N N . ASN B 1 109 ? 3.082 -93.280 -8.813 1.00 39.11 90 ASN B N 1
ATOM 1490 C CA . ASN B 1 109 ? 4.335 -92.615 -9.161 1.00 40.82 90 ASN B CA 1
ATOM 1491 C C . ASN B 1 109 ? 4.262 -91.111 -8.948 1.00 42.72 90 ASN B C 1
ATOM 1492 O O . ASN B 1 109 ? 4.963 -90.367 -9.634 1.00 47.70 90 ASN B O 1
ATOM 1497 N N . GLY B 1 110 ? 3.448 -90.685 -7.975 1.00 41.61 91 GLY B N 1
ATOM 1498 C CA . GLY B 1 110 ? 3.286 -89.282 -7.612 1.00 41.13 91 GLY B CA 1
ATOM 1499 C C . GLY B 1 110 ? 2.388 -88.506 -8.559 1.00 41.07 91 GLY B C 1
ATOM 1500 O O . GLY B 1 110 ? 1.248 -88.897 -8.830 1.00 37.84 91 GLY B O 1
ATOM 1501 N N . ALA B 1 111 ? 2.920 -87.389 -9.058 1.00 42.76 92 ALA B N 1
ATOM 1502 C CA . ALA B 1 111 ? 2.191 -86.497 -9.976 1.00 41.52 92 ALA B CA 1
ATOM 1503 C C . ALA B 1 111 ? 2.107 -87.122 -11.349 1.00 41.63 92 ALA B C 1
ATOM 1504 O O . ALA B 1 111 ? 1.333 -86.644 -12.152 1.00 45.75 92 ALA B O 1
ATOM 1506 N N . ASP B 1 112 ? 2.930 -88.142 -11.633 1.00 41.27 93 ASP B N 1
ATOM 1507 C CA . ASP B 1 112 ? 2.788 -88.945 -12.863 1.00 41.69 93 ASP B CA 1
ATOM 1508 C C . ASP B 1 112 ? 1.407 -89.623 -12.982 1.00 40.42 93 ASP B C 1
ATOM 1509 O O . ASP B 1 112 ? 0.982 -90.009 -14.083 1.00 41.96 93 ASP B O 1
ATOM 1514 N N . GLY B 1 113 ? 0.712 -89.768 -11.853 1.00 37.75 94 GLY B N 1
ATOM 1515 C CA . GLY B 1 113 ? -0.551 -90.467 -11.820 1.00 37.12 94 GLY B CA 1
ATOM 1516 C C . GLY B 1 113 ? -1.707 -89.518 -11.853 1.00 35.99 94 GLY B C 1
ATOM 1517 O O . GLY B 1 113 ? -2.816 -89.867 -11.459 1.00 39.73 94 GLY B O 1
ATOM 1518 N N . ILE B 1 114 ? -1.455 -88.297 -12.296 1.00 36.13 95 ILE B N 1
ATOM 1519 C CA . ILE B 1 114 ? -2.499 -87.267 -12.331 1.00 36.40 95 ILE B CA 1
ATOM 1520 C C . ILE B 1 114 ? -2.470 -86.616 -13.695 1.00 36.50 95 ILE B C 1
ATOM 1521 O O . ILE B 1 114 ? -1.417 -86.141 -14.112 1.00 34.33 95 ILE B O 1
ATOM 1526 N N . LEU B 1 115 ? -3.614 -86.655 -14.375 1.00 36.34 96 LEU B N 1
ATOM 1527 C CA . LEU B 1 115 ? -3.879 -85.938 -15.610 1.00 36.53 96 LEU B CA 1
ATOM 1528 C C . LEU B 1 115 ? -4.600 -84.617 -15.301 1.00 37.98 96 LEU B C 1
ATOM 1529 O O . LEU B 1 115 ? -5.588 -84.597 -14.561 1.00 38.20 96 LEU B O 1
ATOM 1534 N N . VAL B 1 116 ? -4.097 -83.509 -15.849 1.00 38.91 97 VAL B N 1
ATOM 1535 C CA . VAL B 1 116 ? -4.714 -82.189 -15.634 1.00 37.29 97 VAL B CA 1
ATOM 1536 C C . VAL B 1 116 ? -4.945 -81.526 -17.007 1.00 38.81 97 VAL B C 1
ATOM 1537 O O . VAL B 1 116 ? -3.989 -81.220 -17.729 1.00 36.88 97 VAL B O 1
ATOM 1541 N N . VAL B 1 117 ? -6.215 -81.298 -17.353 1.00 37.91 98 VAL B N 1
ATOM 1542 C CA . VAL B 1 117 ? -6.588 -80.545 -18.548 1.00 37.37 98 VAL B CA 1
ATOM 1543 C C . VAL B 1 117 ? -7.024 -79.112 -18.144 1.00 39.49 98 VAL B C 1
ATOM 1544 O O . VAL B 1 117 ? -7.567 -78.924 -17.057 1.00 40.32 98 VAL B O 1
ATOM 1548 N N . ASP B 1 118 ? -6.763 -78.108 -19.000 1.00 39.15 99 ASP B N 1
ATOM 1549 C CA . ASP B 1 118 ? -7.333 -76.736 -18.851 1.00 37.78 99 ASP B CA 1
ATOM 1550 C C . ASP B 1 118 ? -7.986 -76.272 -20.143 1.00 36.01 99 ASP B C 1
ATOM 1551 O O . ASP B 1 118 ? -7.369 -75.603 -20.965 1.00 33.10 99 ASP B O 1
ATOM 1556 N N . LEU B 1 119 ? -9.240 -76.658 -20.344 1.00 36.35 100 LEU B N 1
ATOM 1557 C CA . LEU B 1 119 ? -9.951 -76.256 -21.554 1.00 35.34 100 LEU B CA 1
ATOM 1558 C C . LEU B 1 119 ? -10.365 -74.786 -21.519 1.00 34.92 100 LEU B C 1
ATOM 1559 O O . LEU B 1 119 ? -11.068 -74.388 -20.611 1.00 34.60 100 LEU B O 1
ATOM 1564 N N . GLU B 1 120 ? -9.971 -73.985 -22.513 1.00 35.82 101 GLU B N 1
ATOM 1565 C CA . GLU B 1 120 ? -10.462 -72.600 -22.585 1.00 36.90 101 GLU B CA 1
ATOM 1566 C C . GLU B 1 120 ? -11.717 -72.553 -23.464 1.00 36.99 101 GLU B C 1
ATOM 1567 O O . GLU B 1 120 ? -11.657 -72.791 -24.655 1.00 36.50 101 GLU B O 1
ATOM 1573 N N . VAL B 1 121 ? -12.857 -72.269 -22.849 1.00 40.43 102 VAL B N 1
ATOM 1574 C CA . VAL B 1 121 ? -14.160 -72.521 -23.461 1.00 42.78 102 VAL B CA 1
ATOM 1575 C C . VAL B 1 121 ? -14.945 -71.225 -23.564 1.00 48.50 102 VAL B C 1
ATOM 1576 O O . VAL B 1 121 ? -14.386 -70.106 -23.507 1.00 49.85 102 VAL B O 1
ATOM 1581 N N . GLY C 1 19 ? -58.633 -71.819 -13.446 1.00 51.26 0 GLY C N 1
ATOM 1582 C CA . GLY C 1 19 ? -58.427 -72.912 -14.456 1.00 51.53 0 GLY C CA 1
ATOM 1583 C C . GLY C 1 19 ? -58.016 -72.348 -15.802 1.00 51.32 0 GLY C C 1
ATOM 1584 O O . GLY C 1 19 ? -57.454 -73.062 -16.656 1.00 51.60 0 GLY C O 1
ATOM 1593 N N . LEU C 1 21 ? -55.844 -70.083 -18.399 1.00 39.46 2 LEU C N 1
ATOM 1594 C CA . LEU C 1 21 ? -54.378 -69.925 -18.493 1.00 38.40 2 LEU C CA 1
ATOM 1595 C C . LEU C 1 21 ? -53.943 -68.724 -19.351 1.00 38.16 2 LEU C C 1
ATOM 1596 O O . LEU C 1 21 ? -54.357 -68.586 -20.501 1.00 38.28 2 LEU C O 1
ATOM 1601 N N . TYR C 1 22 ? -53.066 -67.893 -18.779 1.00 38.45 3 TYR C N 1
ATOM 1602 C CA . TYR C 1 22 ? -52.453 -66.744 -19.439 1.00 37.64 3 TYR C CA 1
ATOM 1603 C C . TYR C 1 22 ? -51.012 -67.070 -19.760 1.00 39.23 3 TYR C C 1
ATOM 1604 O O . TYR C 1 22 ? -50.147 -67.052 -18.885 1.00 39.74 3 TYR C O 1
ATOM 1613 N N . HIS C 1 23 ? -50.784 -67.386 -21.035 1.00 40.00 4 HIS C N 1
ATOM 1614 C CA . HIS C 1 23 ? -49.505 -67.709 -21.612 1.00 37.32 4 HIS C CA 1
ATOM 1615 C C . HIS C 1 23 ? -48.812 -66.428 -22.127 1.00 37.69 4 HIS C C 1
ATOM 1616 O O . HIS C 1 23 ? -49.175 -65.857 -23.128 1.00 34.71 4 HIS C O 1
ATOM 1623 N N . LEU C 1 24 ? -47.786 -66.001 -21.420 1.00 38.75 5 LEU C N 1
ATOM 1624 C CA . LEU C 1 24 ? -47.103 -64.761 -21.705 1.00 39.04 5 LEU C CA 1
ATOM 1625 C C . LEU C 1 24 ? -45.667 -65.045 -22.129 1.00 37.80 5 LEU C C 1
ATOM 1626 O O . LEU C 1 24 ? -44.943 -65.700 -21.424 1.00 35.05 5 LEU C O 1
ATOM 1631 N N . VAL C 1 25 ? -45.268 -64.537 -23.294 1.00 39.11 6 VAL C N 1
ATOM 1632 C CA . VAL C 1 25 ? -43.999 -64.865 -23.908 1.00 36.33 6 VAL C CA 1
ATOM 1633 C C . VAL C 1 25 ? -43.265 -63.530 -24.134 1.00 38.63 6 VAL C C 1
ATOM 1634 O O . VAL C 1 25 ? -43.807 -62.625 -24.782 1.00 37.30 6 VAL C O 1
ATOM 1646 N N . LEU C 1 27 ? -39.662 -61.687 -25.348 1.00 36.07 8 LEU C N 1
ATOM 1647 C CA . LEU C 1 27 ? -38.650 -61.974 -26.347 1.00 36.59 8 LEU C CA 1
ATOM 1648 C C . LEU C 1 27 ? -37.462 -61.046 -26.170 1.00 37.42 8 LEU C C 1
ATOM 1649 O O . LEU C 1 27 ? -37.632 -59.864 -25.898 1.00 33.70 8 LEU C O 1
ATOM 1654 N N . GLU C 1 28 ? -36.276 -61.622 -26.367 1.00 38.98 9 GLU C N 1
ATOM 1655 C CA . GLU C 1 28 ? -34.999 -60.930 -26.414 1.00 40.61 9 GLU C CA 1
ATOM 1656 C C . GLU C 1 28 ? -34.375 -60.947 -27.834 1.00 40.14 9 GLU C C 1
ATOM 1657 O O . GLU C 1 28 ? -33.435 -61.693 -28.103 1.00 39.16 9 GLU C O 1
ATOM 1663 N N . PRO C 1 29 ? -34.887 -60.109 -28.749 1.00 39.79 10 PRO C N 1
ATOM 1664 C CA . PRO C 1 29 ? -34.453 -60.148 -30.146 1.00 42.14 10 PRO C CA 1
ATOM 1665 C C . PRO C 1 29 ? -32.938 -60.010 -30.337 1.00 43.63 10 PRO C C 1
ATOM 1666 O O . PRO C 1 29 ? -32.316 -59.237 -29.610 1.00 45.79 10 PRO C O 1
ATOM 1670 N N . GLU C 1 30 ? -32.349 -60.745 -31.280 1.00 45.42 11 GLU C N 1
ATOM 1671 C CA . GLU C 1 30 ? -30.911 -60.613 -31.582 1.00 48.49 11 GLU C CA 1
ATOM 1672 C C . GLU C 1 30 ? -30.722 -60.659 -33.079 1.00 50.11 11 GLU C C 1
ATOM 1673 O O . GLU C 1 30 ? -31.176 -61.598 -33.722 1.00 50.01 11 GLU C O 1
ATOM 1679 N N . GLY C 1 31 ? -30.043 -59.657 -33.632 1.00 52.65 12 GLY C N 1
ATOM 1680 C CA . GLY C 1 31 ? -29.716 -59.634 -35.072 1.00 53.73 12 GLY C CA 1
ATOM 1681 C C . GLY C 1 31 ? -30.453 -58.538 -35.835 1.00 55.38 12 GLY C C 1
ATOM 1682 O O . GLY C 1 31 ? -31.549 -58.084 -35.423 1.00 55.42 12 GLY C O 1
ATOM 1683 N N . GLU C 1 32 ? -29.850 -58.133 -36.960 1.00 56.37 13 GLU C N 1
ATOM 1684 C CA . GLU C 1 32 ? -30.356 -57.036 -37.816 1.00 54.51 13 GLU C CA 1
ATOM 1685 C C . GLU C 1 32 ? -31.866 -57.162 -38.178 1.00 51.00 13 GLU C C 1
ATOM 1686 O O . GLU C 1 32 ? -32.619 -56.204 -38.035 1.00 50.36 13 GLU C O 1
ATOM 1688 N N . GLY C 1 33 ? -32.330 -58.336 -38.591 1.00 47.91 14 GLY C N 1
ATOM 1689 C CA . GLY C 1 33 ? -33.732 -58.460 -38.989 1.00 45.09 14 GLY C CA 1
ATOM 1690 C C . GLY C 1 33 ? -34.662 -59.109 -37.987 1.00 42.08 14 GLY C C 1
ATOM 1691 O O . GLY C 1 33 ? -35.753 -59.520 -38.350 1.00 41.01 14 GLY C O 1
ATOM 1692 N N . ALA C 1 34 ? -34.235 -59.226 -36.735 1.00 39.97 15 ALA C N 1
ATOM 1693 C CA . ALA C 1 34 ? -34.940 -60.079 -35.795 1.00 37.93 15 ALA C CA 1
ATOM 1694 C C . ALA C 1 34 ? -36.393 -59.614 -35.626 1.00 37.05 15 ALA C C 1
ATOM 1695 O O . ALA C 1 34 ? -37.307 -60.440 -35.595 1.00 37.38 15 ALA C O 1
ATOM 1705 N N . ASP C 1 36 ? -38.401 -57.887 -37.694 1.00 34.68 17 ASP C N 1
ATOM 1706 C CA . ASP C 1 36 ? -39.186 -58.222 -38.865 1.00 36.50 17 ASP C CA 1
ATOM 1707 C C . ASP C 1 36 ? -39.627 -59.675 -38.841 1.00 35.47 17 ASP C C 1
ATOM 1708 O O . ASP C 1 36 ? -40.781 -59.971 -39.088 1.00 36.31 17 ASP C O 1
ATOM 1713 N N . ARG C 1 37 ? -38.716 -60.579 -38.526 1.00 34.03 18 ARG C N 1
ATOM 1714 C CA . ARG C 1 37 ? -39.056 -62.001 -38.404 1.00 34.54 18 ARG C CA 1
ATOM 1715 C C . ARG C 1 37 ? -40.064 -62.234 -37.273 1.00 34.39 18 ARG C C 1
ATOM 1716 O O . ARG C 1 37 ? -40.985 -63.000 -37.424 1.00 36.94 18 ARG C O 1
ATOM 1724 N N . ILE C 1 38 ? -39.905 -61.542 -36.157 1.00 33.58 19 ILE C N 1
ATOM 1725 C CA . ILE C 1 38 ? -40.816 -61.674 -35.033 1.00 32.90 19 ILE C CA 1
ATOM 1726 C C . ILE C 1 38 ? -42.236 -61.226 -35.407 1.00 35.28 19 ILE C C 1
ATOM 1727 O O . ILE C 1 38 ? -43.214 -61.901 -35.054 1.00 34.47 19 ILE C O 1
ATOM 1740 N N . GLU C 1 40 ? -43.545 -61.231 -38.486 1.00 34.66 21 GLU C N 1
ATOM 1741 C CA . GLU C 1 40 ? -44.096 -62.246 -39.381 1.00 34.98 21 GLU C CA 1
ATOM 1742 C C . GLU C 1 40 ? -44.574 -63.490 -38.604 1.00 33.95 21 GLU C C 1
ATOM 1743 O O . GLU C 1 40 ? -45.582 -64.114 -38.956 1.00 37.52 21 GLU C O 1
ATOM 1749 N N . ALA C 1 41 ? -43.874 -63.838 -37.542 1.00 34.05 22 ALA C N 1
ATOM 1750 C CA . ALA C 1 41 ? -44.354 -64.880 -36.595 1.00 31.86 22 ALA C CA 1
ATOM 1751 C C . ALA C 1 41 ? -45.684 -64.458 -35.960 1.00 33.59 22 ALA C C 1
ATOM 1752 O O . ALA C 1 41 ? -46.563 -65.260 -35.777 1.00 33.87 22 ALA C O 1
ATOM 1762 N N . ALA C 1 43 ? -47.988 -62.487 -37.283 1.00 33.31 24 ALA C N 1
ATOM 1763 C CA . ALA C 1 43 ? -48.956 -62.612 -38.350 1.00 32.22 24 ALA C CA 1
ATOM 1764 C C . ALA C 1 43 ? -49.387 -64.076 -38.530 1.00 33.55 24 ALA C C 1
ATOM 1765 O O . ALA C 1 43 ? -50.572 -64.355 -38.696 1.00 32.31 24 ALA C O 1
ATOM 1767 N N . ILE C 1 44 ? -48.433 -65.008 -38.459 1.00 32.71 25 ILE C N 1
ATOM 1768 C CA . ILE C 1 44 ? -48.749 -66.440 -38.442 1.00 34.74 25 ILE C CA 1
ATOM 1769 C C . ILE C 1 44 ? -49.677 -66.820 -37.272 1.00 34.55 25 ILE C C 1
ATOM 1770 O O . ILE C 1 44 ? -50.639 -67.564 -37.460 1.00 35.66 25 ILE C O 1
ATOM 1775 N N . LEU C 1 45 ? -49.436 -66.239 -36.095 1.00 34.45 26 LEU C N 1
ATOM 1776 C CA . LEU C 1 45 ? -50.276 -66.460 -34.937 1.00 33.63 26 LEU C CA 1
ATOM 1777 C C . LEU C 1 45 ? -51.681 -65.760 -35.016 1.00 36.29 26 LEU C C 1
ATOM 1778 O O . LEU C 1 45 ? -52.630 -66.293 -34.482 1.00 38.25 26 LEU C O 1
ATOM 1783 N N . ASP C 1 46 ? -51.834 -64.620 -35.698 1.00 36.48 27 ASP C N 1
ATOM 1784 C CA . ASP C 1 46 ? -53.154 -64.005 -35.903 1.00 34.95 27 ASP C CA 1
ATOM 1785 C C . ASP C 1 46 ? -54.073 -64.837 -36.763 1.00 35.89 27 ASP C C 1
ATOM 1786 O O . ASP C 1 46 ? -55.297 -64.844 -36.564 1.00 38.24 27 ASP C O 1
ATOM 1791 N N . GLY C 1 47 ? -53.502 -65.427 -37.802 1.00 33.52 28 GLY C N 1
ATOM 1792 C CA . GLY C 1 47 ? -54.226 -66.350 -38.670 1.00 33.37 28 GLY C CA 1
ATOM 1793 C C . GLY C 1 47 ? -54.631 -67.627 -37.961 1.00 33.94 28 GLY C C 1
ATOM 1794 O O . GLY C 1 47 ? -55.726 -68.111 -38.164 1.00 33.22 28 GLY C O 1
ATOM 1795 N N . LEU C 1 48 ? -53.735 -68.140 -37.112 1.00 34.62 29 LEU C N 1
ATOM 1796 C CA . LEU C 1 48 ? -53.983 -69.329 -36.309 1.00 35.29 29 LEU C CA 1
ATOM 1797 C C . LEU C 1 48 ? -55.048 -69.174 -35.227 1.00 34.72 29 LEU C C 1
ATOM 1798 O O . LEU C 1 48 ? -55.900 -70.029 -35.106 1.00 35.88 29 LEU C O 1
ATOM 1803 N N . ALA C 1 49 ? -54.978 -68.102 -34.437 1.00 35.35 30 ALA C N 1
ATOM 1804 C CA . ALA C 1 49 ? -55.863 -67.895 -33.273 1.00 34.06 30 ALA C CA 1
ATOM 1805 C C . ALA C 1 49 ? -57.371 -68.126 -33.526 1.00 36.84 30 ALA C C 1
ATOM 1806 O O . ALA C 1 49 ? -58.016 -68.880 -32.789 1.00 39.82 30 ALA C O 1
ATOM 1808 N N . PRO C 1 50 ? -57.952 -67.517 -34.582 1.00 37.30 31 PRO C N 1
ATOM 1809 C CA . PRO C 1 50 ? -59.340 -67.849 -34.944 1.00 36.10 31 PRO C CA 1
ATOM 1810 C C . PRO C 1 50 ? -59.659 -69.344 -35.062 1.00 37.59 31 PRO C C 1
ATOM 1811 O O . PRO C 1 50 ? -60.817 -69.744 -34.879 1.00 38.63 31 PRO C O 1
ATOM 1815 N N . GLU C 1 51 ? -58.660 -70.151 -35.414 1.00 38.11 32 GLU C N 1
ATOM 1816 C CA . GLU C 1 51 ? -58.856 -71.577 -35.681 1.00 39.23 32 GLU C CA 1
ATOM 1817 C C . GLU C 1 51 ? -58.772 -72.439 -34.419 1.00 38.24 32 GLU C C 1
ATOM 1818 O O . GLU C 1 51 ? -59.085 -73.618 -34.456 1.00 38.25 32 GLU C O 1
ATOM 1824 N N . LEU C 1 52 ? -58.325 -71.850 -33.314 1.00 37.59 33 LEU C N 1
ATOM 1825 C CA . LEU C 1 52 ? -58.226 -72.534 -32.047 1.00 36.53 33 LEU C CA 1
ATOM 1826 C C . LEU C 1 52 ? -59.296 -71.938 -31.154 1.00 36.74 33 LEU C C 1
ATOM 1827 O O . LEU C 1 52 ? -59.128 -70.802 -30.669 1.00 36.37 33 LEU C O 1
ATOM 1832 N N . PRO C 1 53 ? -60.418 -72.671 -30.964 1.00 37.85 34 PRO C N 1
ATOM 1833 C CA . PRO C 1 53 ? -61.552 -72.182 -30.159 1.00 39.06 34 PRO C CA 1
ATOM 1834 C C . PRO C 1 53 ? -61.218 -71.996 -28.675 1.00 37.42 34 PRO C C 1
ATOM 1835 O O . PRO C 1 53 ? -61.774 -71.131 -28.034 1.00 33.70 34 PRO C O 1
ATOM 1839 N N . GLY C 1 54 ? -60.304 -72.815 -28.166 1.00 38.57 35 GLY C N 1
ATOM 1840 C CA . GLY C 1 54 ? -59.782 -72.677 -26.820 1.00 38.61 35 GLY C CA 1
ATOM 1841 C C . GLY C 1 54 ? -58.852 -71.503 -26.573 1.00 38.81 35 GLY C C 1
ATOM 1842 O O . GLY C 1 54 ? -58.581 -71.216 -25.411 1.00 38.89 35 GLY C O 1
ATOM 1843 N N . LEU C 1 55 ? -58.363 -70.856 -27.648 1.00 37.50 36 LEU C N 1
ATOM 1844 C CA . LEU C 1 55 ? -57.528 -69.639 -27.589 1.00 37.20 36 LEU C CA 1
ATOM 1845 C C . LEU C 1 55 ? -58.432 -68.409 -27.747 1.00 38.54 36 LEU C C 1
ATOM 1846 O O . LEU C 1 55 ? -58.860 -68.038 -28.848 1.00 38.55 36 LEU C O 1
ATOM 1851 N N . THR C 1 56 ? -58.684 -67.771 -26.615 1.00 38.54 37 THR C N 1
ATOM 1852 C CA . THR C 1 56 ? -59.711 -66.757 -26.487 1.00 37.72 37 THR C CA 1
ATOM 1853 C C . THR C 1 56 ? -59.188 -65.384 -26.875 1.00 38.10 37 THR C C 1
ATOM 1854 O O . THR C 1 56 ? -59.953 -64.554 -27.334 1.00 36.00 37 THR C O 1
ATOM 1858 N N . GLU C 1 57 ? -57.886 -65.150 -26.717 1.00 39.01 38 GLU C N 1
ATOM 1859 C CA . GLU C 1 57 ? -57.344 -63.826 -26.981 1.00 40.21 38 GLU C CA 1
ATOM 1860 C C . GLU C 1 57 ? -55.870 -63.911 -27.261 1.00 38.67 38 GLU C C 1
ATOM 1861 O O . GLU C 1 57 ? -55.172 -64.650 -26.598 1.00 35.18 38 GLU C O 1
ATOM 1867 N N . PHE C 1 58 ? -55.428 -63.121 -28.240 1.00 37.88 39 PHE C N 1
ATOM 1868 C CA . PHE C 1 58 ? -54.042 -63.036 -28.658 1.00 38.71 39 PHE C CA 1
ATOM 1869 C C . PHE C 1 58 ? -53.626 -61.574 -28.835 1.00 37.48 39 PHE C C 1
ATOM 1870 O O . PHE C 1 58 ? -54.191 -60.873 -29.635 1.00 34.20 39 PHE C O 1
ATOM 1878 N N . ARG C 1 59 ? -52.625 -61.130 -28.076 1.00 38.38 40 ARG C N 1
ATOM 1879 C CA . ARG C 1 59 ? -52.179 -59.746 -28.119 1.00 38.00 40 ARG C CA 1
ATOM 1880 C C . ARG C 1 59 ? -50.675 -59.669 -28.058 1.00 35.81 40 ARG C C 1
ATOM 1881 O O . ARG C 1 59 ? -50.031 -60.322 -27.276 1.00 34.92 40 ARG C O 1
ATOM 1889 N N . HIS C 1 60 ? -50.110 -58.820 -28.875 1.00 37.90 41 HIS C N 1
ATOM 1890 C CA . HIS C 1 60 ? -48.686 -58.607 -28.879 1.00 35.23 41 HIS C CA 1
ATOM 1891 C C . HIS C 1 60 ? -48.371 -57.112 -28.971 1.00 34.03 41 HIS C C 1
ATOM 1892 O O . HIS C 1 60 ? -49.162 -56.313 -29.514 1.00 31.26 41 HIS C O 1
ATOM 1899 N N . GLY C 1 61 ? -47.207 -56.750 -28.459 1.00 33.19 42 GLY C N 1
ATOM 1900 C CA . GLY C 1 61 ? -46.704 -55.402 -28.608 1.00 33.57 42 GLY C CA 1
ATOM 1901 C C . GLY C 1 61 ? -45.418 -55.163 -27.867 1.00 33.29 42 GLY C C 1
ATOM 1902 O O . GLY C 1 61 ? -44.930 -56.067 -27.166 1.00 33.92 42 GLY C O 1
ATOM 1903 N N . PRO C 1 62 ? -44.831 -53.966 -28.056 1.00 33.13 43 PRO C N 1
ATOM 1904 C CA . PRO C 1 62 ? -43.543 -53.659 -27.457 1.00 33.13 43 PRO C CA 1
ATOM 1905 C C . PRO C 1 62 ? -43.658 -53.467 -25.980 1.00 34.38 43 PRO C C 1
ATOM 1906 O O . PRO C 1 62 ? -44.680 -52.958 -25.498 1.00 35.82 43 PRO C O 1
ATOM 1910 N N . ASN C 1 63 ? -42.628 -53.897 -25.254 1.00 34.73 44 ASN C N 1
ATOM 1911 C CA . ASN C 1 63 ? -42.533 -53.669 -23.814 1.00 34.01 44 ASN C CA 1
ATOM 1912 C C . ASN C 1 63 ? -41.969 -52.275 -23.605 1.00 35.13 44 ASN C C 1
ATOM 1913 O O . ASN C 1 63 ? -40.777 -52.039 -23.858 1.00 36.53 44 ASN C O 1
ATOM 1918 N N . ARG C 1 64 ? -42.852 -51.355 -23.226 1.00 34.52 45 ARG C N 1
ATOM 1919 C CA . ARG C 1 64 ? -42.482 -49.992 -22.896 1.00 36.16 45 ARG C CA 1
ATOM 1920 C C . ARG C 1 64 ? -41.774 -49.842 -21.520 1.00 38.67 45 ARG C C 1
ATOM 1921 O O . ARG C 1 64 ? -41.163 -48.809 -21.239 1.00 38.42 45 ARG C O 1
ATOM 1929 N N . ASP C 1 65 ? -41.920 -50.842 -20.655 1.00 40.91 46 ASP C N 1
ATOM 1930 C CA . ASP C 1 65 ? -41.132 -50.958 -19.419 1.00 41.15 46 ASP C CA 1
ATOM 1931 C C . ASP C 1 65 ? -40.923 -49.626 -18.697 1.00 42.34 46 ASP C C 1
ATOM 1932 O O . ASP C 1 65 ? -39.781 -49.133 -18.578 1.00 44.08 46 ASP C O 1
ATOM 1937 N N . PHE C 1 66 ? -42.026 -49.056 -18.192 1.00 42.51 47 PHE C N 1
ATOM 1938 C CA . PHE C 1 66 ? -42.005 -47.709 -17.600 1.00 40.36 47 PHE C CA 1
ATOM 1939 C C . PHE C 1 66 ? -41.160 -47.623 -16.347 1.00 40.22 47 PHE C C 1
ATOM 1940 O O . PHE C 1 66 ? -40.671 -46.555 -16.033 1.00 40.01 47 PHE C O 1
ATOM 1948 N N . GLU C 1 67 ? -40.963 -48.745 -15.657 1.00 42.56 48 GLU C N 1
ATOM 1949 C CA . GLU C 1 67 ? -40.128 -48.784 -14.428 1.00 44.06 48 GLU C CA 1
ATOM 1950 C C . GLU C 1 67 ? -38.703 -49.328 -14.667 1.00 43.20 48 GLU C C 1
ATOM 1951 O O . GLU C 1 67 ? -37.932 -49.397 -13.731 1.00 42.97 48 GLU C O 1
ATOM 1957 N N . GLN C 1 68 ? -38.350 -49.684 -15.912 1.00 43.59 49 GLN C N 1
ATOM 1958 C CA . GLN C 1 68 ? -37.037 -50.263 -16.239 1.00 43.34 49 GLN C CA 1
ATOM 1959 C C . GLN C 1 68 ? -36.749 -51.543 -15.440 1.00 42.48 49 GLN C C 1
ATOM 1960 O O . GLN C 1 68 ? -35.645 -51.716 -14.954 1.00 43.84 49 GLN C O 1
ATOM 1966 N N . LYS C 1 69 ? -37.738 -52.429 -15.293 1.00 41.86 50 LYS C N 1
ATOM 1967 C CA . LYS C 1 69 ? -37.547 -53.697 -14.586 1.00 39.77 50 LYS C CA 1
ATOM 1968 C C . LYS C 1 69 ? -37.583 -54.869 -15.531 1.00 41.74 50 LYS C C 1
ATOM 1969 O O . LYS C 1 69 ? -37.790 -56.000 -15.070 1.00 45.11 50 LYS C O 1
ATOM 1975 N N . SER C 1 70 ? -37.415 -54.626 -16.842 1.00 40.11 51 SER C N 1
ATOM 1976 C CA . SER C 1 70 ? -37.450 -55.698 -17.844 1.00 39.13 51 SER C CA 1
ATOM 1977 C C . SER C 1 70 ? -36.794 -55.302 -19.178 1.00 41.03 51 SER C C 1
ATOM 1978 O O . SER C 1 70 ? -37.259 -55.702 -20.241 1.00 41.03 51 SER C O 1
ATOM 1981 N N . GLU C 1 71 ? -35.705 -54.544 -19.138 1.00 42.82 52 GLU C N 1
ATOM 1982 C CA . GLU C 1 71 ? -35.148 -53.960 -20.369 1.00 45.24 52 GLU C CA 1
ATOM 1983 C C . GLU C 1 71 ? -34.622 -54.986 -21.363 1.00 44.18 52 GLU C C 1
ATOM 1984 O O . GLU C 1 71 ? -34.529 -54.701 -22.565 1.00 41.92 52 GLU C O 1
ATOM 1990 N N . ARG C 1 72 ? -34.350 -56.183 -20.845 1.00 43.47 53 ARG C N 1
ATOM 1991 C CA . ARG C 1 72 ? -33.955 -57.366 -21.618 1.00 42.79 53 ARG C CA 1
ATOM 1992 C C . ARG C 1 72 ? -34.990 -57.841 -22.631 1.00 39.75 53 ARG C C 1
ATOM 1993 O O . ARG C 1 72 ? -34.643 -58.392 -23.660 1.00 39.79 53 ARG C O 1
ATOM 2001 N N . TYR C 1 73 ? -36.263 -57.604 -22.341 1.00 39.59 54 TYR C N 1
ATOM 2002 C CA . TYR C 1 73 ? -37.361 -58.052 -23.181 1.00 38.38 54 TYR C CA 1
ATOM 2003 C C . TYR C 1 73 ? -38.144 -56.897 -23.825 1.00 37.39 54 TYR C C 1
ATOM 2004 O O . TYR C 1 73 ? -39.185 -56.512 -23.300 1.00 41.16 54 TYR C O 1
ATOM 2013 N N . PRO C 1 74 ? -37.679 -56.352 -24.961 1.00 35.06 55 PRO C N 1
ATOM 2014 C CA . PRO C 1 74 ? -38.395 -55.236 -25.632 1.00 35.15 55 PRO C CA 1
ATOM 2015 C C . PRO C 1 74 ? -39.711 -55.557 -26.338 1.00 34.70 55 PRO C C 1
ATOM 2016 O O . PRO C 1 74 ? -40.372 -54.637 -26.829 1.00 33.90 55 PRO C O 1
ATOM 2020 N N . TYR C 1 75 ? -40.074 -56.825 -26.419 1.00 32.70 56 TYR C N 1
ATOM 2021 C CA . TYR C 1 75 ? -41.284 -57.228 -27.089 1.00 33.10 56 TYR C CA 1
ATOM 2022 C C . TYR C 1 75 ? -41.813 -58.489 -26.421 1.00 33.38 56 TYR C C 1
ATOM 2023 O O . TYR C 1 75 ? -41.054 -59.260 -25.861 1.00 36.29 56 TYR C O 1
ATOM 2032 N N . GLY C 1 76 ? -43.119 -58.684 -26.487 1.00 34.72 57 GLY C N 1
ATOM 2033 C CA . GLY C 1 76 ? -43.755 -59.883 -26.014 1.00 35.89 57 GLY C CA 1
ATOM 2034 C C . GLY C 1 76 ? -45.189 -60.019 -26.493 1.00 37.63 57 GLY C C 1
ATOM 2035 O O . GLY C 1 76 ? -45.736 -59.138 -27.149 1.00 38.29 57 GLY C O 1
ATOM 2036 N N . PHE C 1 77 ? -45.816 -61.127 -26.126 1.00 39.82 58 PHE C N 1
ATOM 2037 C CA . PHE C 1 77 ? -47.243 -61.338 -26.433 1.00 38.57 58 PHE C CA 1
ATOM 2038 C C . PHE C 1 77 ? -47.962 -62.200 -25.385 1.00 37.78 58 PHE C C 1
ATOM 2039 O O . PHE C 1 77 ? -47.320 -62.864 -24.601 1.00 36.23 58 PHE C O 1
ATOM 2047 N N . LEU C 1 78 ? -49.298 -62.140 -25.393 1.00 41.79 59 LEU C N 1
ATOM 2048 C CA . LEU C 1 78 ? -50.192 -62.862 -24.470 1.00 40.27 59 LEU C CA 1
ATOM 2049 C C . LEU C 1 78 ? -51.189 -63.738 -25.260 1.00 38.80 59 LEU C C 1
ATOM 2050 O O . LEU C 1 78 ? -51.872 -63.245 -26.144 1.00 37.21 59 LEU C O 1
ATOM 2055 N N . CYS C 1 79 ? -51.245 -65.033 -24.938 1.00 37.87 60 CYS C N 1
ATOM 2056 C CA . CYS C 1 79 ? -52.331 -65.922 -25.345 1.00 37.60 60 CYS C CA 1
ATOM 2057 C C . CYS C 1 79 ? -53.138 -66.350 -24.170 1.00 35.66 60 CYS C C 1
ATOM 2058 O O . CYS C 1 79 ? -52.604 -66.902 -23.249 1.00 36.13 60 CYS C O 1
ATOM 2061 N N . THR C 1 80 ? -54.436 -66.114 -24.231 1.00 35.60 61 THR C N 1
ATOM 2062 C CA . THR C 1 80 ? -55.367 -66.531 -23.205 1.00 36.82 61 THR C CA 1
ATOM 2063 C C . THR C 1 80 ? -55.999 -67.862 -23.616 1.00 36.60 61 THR C C 1
ATOM 2064 O O . THR C 1 80 ? -56.567 -67.986 -24.709 1.00 37.35 61 THR C O 1
ATOM 2068 N N . PHE C 1 81 ? -55.886 -68.863 -22.750 1.00 37.23 62 PHE C N 1
ATOM 2069 C CA . PHE C 1 81 ? -56.432 -70.203 -23.026 1.00 35.01 62 PHE C CA 1
ATOM 2070 C C . PHE C 1 81 ? -57.493 -70.597 -22.014 1.00 35.90 62 PHE C C 1
ATOM 2071 O O . PHE C 1 81 ? -57.343 -70.355 -20.823 1.00 35.69 62 PHE C O 1
ATOM 2079 N N . THR C 1 82 ? -58.555 -71.226 -22.500 1.00 37.17 63 THR C N 1
ATOM 2080 C CA . THR C 1 82 ? -59.584 -71.810 -21.657 1.00 38.36 63 THR C CA 1
ATOM 2081 C C . THR C 1 82 ? -59.035 -72.823 -20.652 1.00 38.44 63 THR C C 1
ATOM 2082 O O . THR C 1 82 ? -59.412 -72.824 -19.482 1.00 37.45 63 THR C O 1
ATOM 2086 N N . ASP C 1 83 ? -58.187 -73.722 -21.124 1.00 38.80 64 ASP C N 1
ATOM 2087 C CA . ASP C 1 83 ? -57.628 -74.722 -20.243 1.00 38.49 64 ASP C CA 1
ATOM 2088 C C . ASP C 1 83 ? -56.301 -75.195 -20.766 1.00 37.91 64 ASP C C 1
ATOM 2089 O O . ASP C 1 83 ? -55.845 -74.734 -21.814 1.00 38.82 64 ASP C O 1
ATOM 2094 N N . LYS C 1 84 ? -55.694 -76.095 -19.997 1.00 37.76 65 LYS C N 1
ATOM 2095 C CA . LYS C 1 84 ? -54.476 -76.822 -20.354 1.00 38.07 65 LYS C CA 1
ATOM 2096 C C . LYS C 1 84 ? -54.577 -77.574 -21.700 1.00 36.56 65 LYS C C 1
ATOM 2097 O O . LYS C 1 84 ? -53.629 -77.572 -22.488 1.00 38.34 65 LYS C O 1
ATOM 2103 N N . ALA C 1 85 ? -55.724 -78.195 -21.954 1.00 35.82 66 ALA C N 1
ATOM 2104 C CA . ALA C 1 85 ? -56.008 -78.908 -23.212 1.00 35.88 66 ALA C CA 1
ATOM 2105 C C . ALA C 1 85 ? -55.923 -77.955 -24.380 1.00 36.16 66 ALA C C 1
ATOM 2106 O O . ALA C 1 85 ? -55.351 -78.302 -25.417 1.00 38.98 66 ALA C O 1
ATOM 2108 N N . ALA C 1 86 ? -56.511 -76.768 -24.213 1.00 34.93 67 ALA C N 1
ATOM 2109 C CA . ALA C 1 86 ? -56.444 -75.705 -25.210 1.00 34.70 67 ALA C CA 1
ATOM 2110 C C . ALA C 1 86 ? -54.996 -75.248 -25.433 1.00 34.59 67 ALA C C 1
ATOM 2111 O O . ALA C 1 86 ? -54.527 -75.133 -26.577 1.00 37.02 67 ALA C O 1
ATOM 2113 N N . LEU C 1 87 ? -54.279 -75.002 -24.351 1.00 35.63 68 LEU C N 1
ATOM 2114 C CA . LEU C 1 87 ? -52.841 -74.689 -24.452 1.00 36.71 68 LEU C CA 1
ATOM 2115 C C . LEU C 1 87 ? -52.061 -75.762 -25.249 1.00 36.43 68 LEU C C 1
ATOM 2116 O O . LEU C 1 87 ? -51.244 -75.441 -26.102 1.00 34.44 68 LEU C O 1
ATOM 2121 N N . ASP C 1 88 ? -52.308 -77.029 -24.928 1.00 36.70 69 ASP C N 1
ATOM 2122 C CA . ASP C 1 88 ? -51.609 -78.159 -25.557 1.00 37.03 69 ASP C CA 1
ATOM 2123 C C . ASP C 1 88 ? -51.882 -78.239 -27.049 1.00 35.47 69 ASP C C 1
ATOM 2124 O O . ASP C 1 88 ? -50.985 -78.543 -27.836 1.00 36.42 69 ASP C O 1
ATOM 2129 N N . ALA C 1 89 ? -53.133 -77.972 -27.421 1.00 34.11 70 ALA C N 1
ATOM 2130 C CA . ALA C 1 89 ? -53.566 -78.013 -28.798 1.00 33.31 70 ALA C CA 1
ATOM 2131 C C . ALA C 1 89 ? -52.852 -76.949 -29.631 1.00 34.45 70 ALA C C 1
ATOM 2132 O O . ALA C 1 89 ? -52.533 -77.164 -30.788 1.00 37.25 70 ALA C O 1
ATOM 2134 N N . TYR C 1 90 ? -52.594 -75.801 -29.018 1.00 36.88 71 TYR C N 1
ATOM 2135 C CA . TYR C 1 90 ? -51.808 -74.719 -29.625 1.00 36.27 71 TYR C CA 1
ATOM 2136 C C . TYR C 1 90 ? -50.316 -75.089 -29.710 1.00 37.27 71 TYR C C 1
ATOM 2137 O O . TYR C 1 90 ? -49.684 -74.908 -30.759 1.00 36.61 71 TYR C O 1
ATOM 2146 N N . ALA C 1 91 ? -49.774 -75.651 -28.629 1.00 35.87 72 ALA C N 1
ATOM 2147 C CA . ALA C 1 91 ? -48.373 -76.056 -28.580 1.00 36.04 72 ALA C CA 1
ATOM 2148 C C . ALA C 1 91 ? -47.968 -77.014 -29.713 1.00 36.94 72 ALA C C 1
ATOM 2149 O O . ALA C 1 91 ? -46.935 -76.782 -30.379 1.00 38.92 72 ALA C O 1
ATOM 2151 N N . VAL C 1 92 ? -48.777 -78.056 -29.950 1.00 36.89 73 VAL C N 1
ATOM 2152 C CA . VAL C 1 92 ? -48.470 -79.101 -30.949 1.00 34.70 73 VAL C CA 1
ATOM 2153 C C . VAL C 1 92 ? -48.877 -78.714 -32.381 1.00 36.01 73 VAL C C 1
ATOM 2154 O O . VAL C 1 92 ? -48.384 -79.318 -33.337 1.00 37.50 73 VAL C O 1
ATOM 2158 N N . HIS C 1 93 ? -49.745 -77.708 -32.541 1.00 35.23 74 HIS C N 1
ATOM 2159 C CA . HIS C 1 93 ? -50.212 -77.321 -33.861 1.00 33.06 74 HIS C CA 1
ATOM 2160 C C . HIS C 1 93 ? -49.030 -77.018 -34.785 1.00 34.34 74 HIS C C 1
ATOM 2161 O O . HIS C 1 93 ? -48.159 -76.204 -34.428 1.00 35.78 74 HIS C O 1
ATOM 2168 N N . PRO C 1 94 ? -49.028 -77.612 -36.005 1.00 31.39 75 PRO C N 1
ATOM 2169 C CA . PRO C 1 94 ? -47.954 -77.380 -36.969 1.00 31.04 75 PRO C CA 1
ATOM 2170 C C . PRO C 1 94 ? -47.696 -75.913 -37.304 1.00 33.75 75 PRO C C 1
ATOM 2171 O O . PRO C 1 94 ? -46.545 -75.533 -37.419 1.00 36.06 75 PRO C O 1
ATOM 2175 N N . THR C 1 95 ? -48.743 -75.100 -37.461 1.00 35.68 76 THR C N 1
ATOM 2176 C CA . THR C 1 95 ? -48.598 -73.647 -37.709 1.00 36.06 76 THR C CA 1
ATOM 2177 C C . THR C 1 95 ? -48.003 -72.898 -36.504 1.00 36.43 76 THR C C 1
ATOM 2178 O O . THR C 1 95 ? -47.234 -71.942 -36.657 1.00 36.98 76 THR C O 1
ATOM 2182 N N . HIS C 1 96 ? -48.350 -73.322 -35.302 1.00 36.78 77 HIS C N 1
ATOM 2183 C CA . HIS C 1 96 ? -47.705 -72.746 -34.137 1.00 35.78 77 HIS C CA 1
ATOM 2184 C C . HIS C 1 96 ? -46.228 -73.139 -34.133 1.00 36.12 77 HIS C C 1
ATOM 2185 O O . HIS C 1 96 ? -45.370 -72.320 -33.873 1.00 38.12 77 HIS C O 1
ATOM 2192 N N . GLN C 1 97 ? -45.925 -74.389 -34.440 1.00 36.68 78 GLN C N 1
ATOM 2193 C CA . GLN C 1 97 ? -44.522 -74.838 -34.459 1.00 35.60 78 GLN C CA 1
ATOM 2194 C C . GLN C 1 97 ? -43.609 -74.035 -35.382 1.00 34.92 78 GLN C C 1
ATOM 2195 O O . GLN C 1 97 ? -42.459 -73.828 -35.070 1.00 32.77 78 GLN C O 1
ATOM 2201 N N . ARG C 1 98 ? -44.146 -73.592 -36.511 1.00 36.73 79 ARG C N 1
ATOM 2202 C CA . ARG C 1 98 ? -43.434 -72.717 -37.453 1.00 37.34 79 ARG C CA 1
ATOM 2203 C C . ARG C 1 98 ? -43.143 -71.330 -36.871 1.00 36.91 79 ARG C C 1
ATOM 2204 O O . ARG C 1 98 ? -42.025 -70.825 -37.018 1.00 35.33 79 ARG C O 1
ATOM 2212 N N . ALA C 1 99 ? -44.163 -70.726 -36.242 1.00 34.88 80 ALA C N 1
ATOM 2213 C CA . ALA C 1 99 ? -44.018 -69.494 -35.467 1.00 35.66 80 ALA C CA 1
ATOM 2214 C C . ALA C 1 99 ? -43.043 -69.670 -34.319 1.00 36.54 80 ALA C C 1
ATOM 2215 O O . ALA C 1 99 ? -42.186 -68.835 -34.113 1.00 37.87 80 ALA C O 1
ATOM 2217 N N . GLY C 1 100 ? -43.216 -70.722 -33.527 1.00 38.96 81 GLY C N 1
ATOM 2218 C CA . GLY C 1 100 ? -42.253 -71.085 -32.505 1.00 36.53 81 GLY C CA 1
ATOM 2219 C C . GLY C 1 100 ? -40.802 -71.068 -32.991 1.00 37.01 81 GLY C C 1
ATOM 2220 O O . GLY C 1 100 ? -39.965 -70.475 -32.344 1.00 37.61 81 GLY C O 1
ATOM 2221 N N . GLY C 1 101 ? -40.503 -71.727 -34.119 1.00 36.63 82 GLY C N 1
ATOM 2222 C CA . GLY C 1 101 ? -39.151 -71.787 -34.651 1.00 32.08 82 GLY C CA 1
ATOM 2223 C C . GLY C 1 101 ? -38.627 -70.434 -35.064 1.00 31.77 82 GLY C C 1
ATOM 2224 O O . GLY C 1 101 ? -37.455 -70.145 -34.880 1.00 32.40 82 GLY C O 1
ATOM 2233 N N . LEU C 1 103 ? -39.473 -67.545 -33.700 1.00 36.63 84 LEU C N 1
ATOM 2234 C CA . LEU C 1 103 ? -39.149 -66.889 -32.442 1.00 35.91 84 LEU C CA 1
ATOM 2235 C C . LEU C 1 103 ? -37.820 -67.355 -31.881 1.00 32.90 84 LEU C C 1
ATOM 2236 O O . LEU C 1 103 ? -36.996 -66.553 -31.524 1.00 33.94 84 LEU C O 1
ATOM 2241 N N . VAL C 1 104 ? -37.600 -68.653 -31.827 1.00 35.69 85 VAL C N 1
ATOM 2242 C CA . VAL C 1 104 ? -36.331 -69.194 -31.320 1.00 33.64 85 VAL C CA 1
ATOM 2243 C C . VAL C 1 104 ? -35.153 -68.628 -32.118 1.00 35.04 85 VAL C C 1
ATOM 2244 O O . VAL C 1 104 ? -34.224 -68.098 -31.538 1.00 36.15 85 VAL C O 1
ATOM 2248 N N . ALA C 1 105 ? -35.226 -68.701 -33.453 1.00 35.46 86 ALA C N 1
ATOM 2249 C CA . ALA C 1 105 ? -34.142 -68.238 -34.304 1.00 33.41 86 ALA C CA 1
ATOM 2250 C C . ALA C 1 105 ? -33.974 -66.700 -34.315 1.00 33.70 86 ALA C C 1
ATOM 2251 O O . ALA C 1 105 ? -32.932 -66.182 -34.756 1.00 35.57 86 ALA C O 1
ATOM 2253 N N . SER C 1 106 ? -34.973 -65.971 -33.835 1.00 34.03 87 SER C N 1
ATOM 2254 C CA . SER C 1 106 ? -34.892 -64.483 -33.727 1.00 35.22 87 SER C CA 1
ATOM 2255 C C . SER C 1 106 ? -34.331 -63.959 -32.398 1.00 33.68 87 SER C C 1
ATOM 2256 O O . SER C 1 106 ? -34.098 -62.769 -32.252 1.00 33.24 87 SER C O 1
ATOM 2259 N N . CYS C 1 107 ? -34.155 -64.837 -31.420 1.00 33.32 88 CYS C N 1
ATOM 2260 C CA . CYS C 1 107 ? -33.745 -64.428 -30.096 1.00 33.79 88 CYS C CA 1
ATOM 2261 C C . CYS C 1 107 ? -32.302 -64.727 -29.716 1.00 35.35 88 CYS C C 1
ATOM 2262 O O . CYS C 1 107 ? -31.664 -65.660 -30.237 1.00 34.43 88 CYS C O 1
ATOM 2265 N N . ARG C 1 108 ? -31.795 -63.916 -28.789 1.00 37.45 89 ARG C N 1
ATOM 2266 C CA . ARG C 1 108 ? -30.427 -64.063 -28.307 1.00 38.67 89 ARG C CA 1
ATOM 2267 C C . ARG C 1 108 ? -30.248 -65.439 -27.697 1.00 37.51 89 ARG C C 1
ATOM 2268 O O . ARG C 1 108 ? -30.998 -65.809 -26.815 1.00 35.50 89 ARG C O 1
ATOM 2276 N N . ASN C 1 109 ? -29.247 -66.182 -28.186 1.00 38.82 90 ASN C N 1
ATOM 2277 C CA . ASN C 1 109 ? -28.978 -67.541 -27.752 1.00 39.24 90 ASN C CA 1
ATOM 2278 C C . ASN C 1 109 ? -30.184 -68.482 -27.888 1.00 40.07 90 ASN C C 1
ATOM 2279 O O . ASN C 1 109 ? -30.396 -69.358 -27.066 1.00 42.45 90 ASN C O 1
ATOM 2284 N N . GLY C 1 110 ? -30.969 -68.296 -28.936 1.00 38.48 91 GLY C N 1
ATOM 2285 C CA . GLY C 1 110 ? -32.098 -69.167 -29.204 1.00 39.87 91 GLY C CA 1
ATOM 2286 C C . GLY C 1 110 ? -33.159 -69.153 -28.128 1.00 37.98 91 GLY C C 1
ATOM 2287 O O . GLY C 1 110 ? -33.639 -68.101 -27.778 1.00 39.16 91 GLY C O 1
ATOM 2288 N N . ALA C 1 111 ? -33.495 -70.323 -27.600 1.00 37.82 92 ALA C N 1
ATOM 2289 C CA . ALA C 1 111 ? -34.621 -70.499 -26.654 1.00 40.18 92 ALA C CA 1
ATOM 2290 C C . ALA C 1 111 ? -34.329 -69.869 -25.300 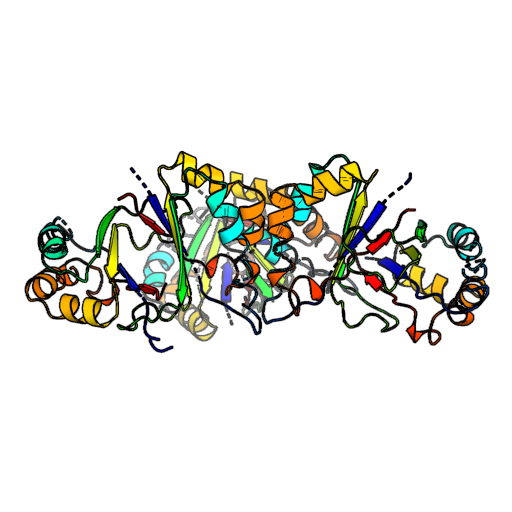1.00 40.08 92 ALA C C 1
ATOM 2291 O O . ALA C 1 111 ? -35.244 -69.566 -24.544 1.00 41.71 92 ALA C O 1
ATOM 2293 N N . ASP C 1 112 ? -33.049 -69.678 -25.008 1.00 40.65 93 ASP C N 1
ATOM 2294 C CA . ASP C 1 112 ? -32.607 -68.938 -23.835 1.00 40.64 93 ASP C CA 1
ATOM 2295 C C . ASP C 1 112 ? -33.035 -67.459 -23.847 1.00 40.07 93 ASP C C 1
ATOM 2296 O O . ASP C 1 112 ? -33.064 -66.817 -22.795 1.00 40.50 93 ASP C O 1
ATOM 2301 N N . GLY C 1 113 ? -33.366 -66.929 -25.026 1.00 36.86 94 GLY C N 1
ATOM 2302 C CA . GLY C 1 113 ? -33.743 -65.543 -25.158 1.00 34.38 94 GLY C CA 1
ATOM 2303 C C . GLY C 1 113 ? -35.245 -65.376 -25.080 1.00 35.13 94 GLY C C 1
ATOM 2304 O O . GLY C 1 113 ? -35.742 -64.306 -25.372 1.00 35.07 94 GLY C O 1
ATOM 2305 N N . ILE C 1 114 ? -35.952 -66.444 -24.703 1.00 35.14 95 ILE C N 1
ATOM 2306 C CA . ILE C 1 114 ? -37.405 -66.433 -24.523 1.00 36.49 95 ILE C CA 1
ATOM 2307 C C . ILE C 1 114 ? -37.751 -66.754 -23.046 1.00 37.89 95 ILE C C 1
ATOM 2308 O O . ILE C 1 114 ? -37.186 -67.715 -22.472 1.00 32.97 95 ILE C O 1
ATOM 2313 N N . LEU C 1 115 ? -38.617 -65.893 -22.446 1.00 36.71 96 LEU C N 1
ATOM 2314 C CA . LEU C 1 115 ? -39.231 -66.097 -21.133 1.00 35.23 96 LEU C CA 1
ATOM 2315 C C . LEU C 1 115 ? -40.671 -66.450 -21.368 1.00 36.38 96 LEU C C 1
ATOM 2316 O O . LEU C 1 115 ? -41.394 -65.687 -22.000 1.00 36.25 96 LEU C O 1
ATOM 2321 N N . VAL C 1 116 ? -41.097 -67.625 -20.888 1.00 39.26 97 VAL C N 1
ATOM 2322 C CA . VAL C 1 116 ? -42.506 -68.026 -20.960 1.00 37.89 97 VAL C CA 1
ATOM 2323 C C . VAL C 1 116 ? -43.058 -68.161 -19.516 1.00 39.64 97 VAL C C 1
ATOM 2324 O O . VAL C 1 116 ? -42.452 -68.815 -18.688 1.00 38.73 97 VAL C O 1
ATOM 2328 N N . VAL C 1 117 ? -44.159 -67.439 -19.233 1.00 39.62 98 VAL C N 1
ATOM 2329 C CA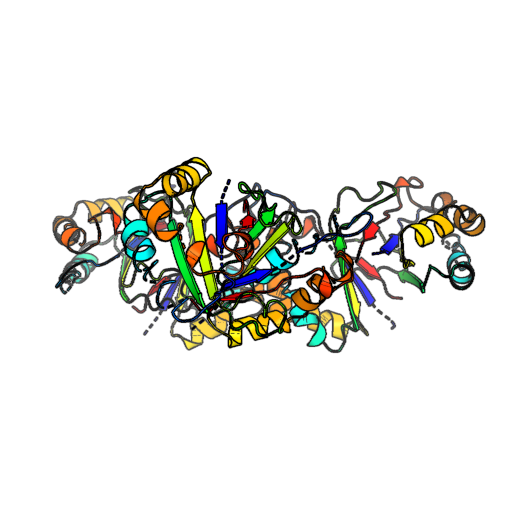 . VAL C 1 117 ? -44.948 -67.541 -18.004 1.00 37.78 98 VAL C CA 1
ATOM 2330 C C . VAL C 1 117 ? -46.314 -68.153 -18.342 1.00 38.17 98 VAL C C 1
ATOM 2331 O O . VAL C 1 117 ? -46.882 -67.846 -19.378 1.00 40.15 98 VAL C O 1
ATOM 2335 N N . ASP C 1 118 ? -46.818 -69.052 -17.499 1.00 39.23 99 ASP C N 1
ATOM 2336 C CA . ASP C 1 118 ? -48.184 -69.636 -17.650 1.00 38.72 99 ASP C CA 1
ATOM 2337 C C . ASP C 1 118 ? -49.012 -69.414 -16.375 1.00 35.32 99 ASP C C 1
ATOM 2338 O O . ASP C 1 118 ? -49.094 -70.283 -15.536 1.00 33.77 99 ASP C O 1
ATOM 2343 N N . LEU C 1 119 ? -49.634 -68.250 -16.234 1.00 34.59 100 LEU C N 1
ATOM 2344 C CA . LEU C 1 119 ? -50.383 -67.945 -15.033 1.00 34.61 100 LEU C CA 1
ATOM 2345 C C . LEU C 1 119 ? -51.722 -68.663 -15.027 1.00 35.18 100 LEU C C 1
ATOM 2346 O O . LEU C 1 119 ? -52.446 -68.568 -15.983 1.00 32.42 100 LEU C O 1
ATOM 2351 N N . GLU C 1 120 ? -52.039 -69.400 -13.953 1.00 35.44 101 GLU C N 1
ATOM 2352 C CA . GLU C 1 120 ? -53.360 -70.007 -13.851 1.00 36.74 101 GLU C CA 1
ATOM 2353 C C . GLU C 1 120 ? -54.233 -69.103 -12.994 1.00 36.97 101 GLU C C 1
ATOM 2354 O O . GLU C 1 120 ? -54.079 -69.027 -11.792 1.00 34.19 101 GLU C O 1
ATOM 2360 N N . VAL C 1 121 ? -55.139 -68.407 -13.667 1.00 40.61 102 VAL C N 1
ATOM 2361 C CA . VAL C 1 121 ? -55.859 -67.262 -13.112 1.00 44.02 102 VAL C CA 1
ATOM 2362 C C . VAL C 1 121 ? -57.330 -67.607 -12.961 1.00 48.00 102 VAL C C 1
ATOM 2363 O O . VAL C 1 121 ? -57.754 -68.783 -12.955 1.00 50.23 102 VAL C O 1
ATOM 2368 N N . ASN D 1 14 ? -37.694 -46.025 -26.537 1.00 48.92 -5 ASN D N 1
ATOM 2369 C CA . ASN D 1 14 ? -38.784 -47.036 -26.591 1.00 48.54 -5 ASN D CA 1
ATOM 2370 C C . ASN D 1 14 ? -40.006 -46.502 -25.852 1.00 46.57 -5 ASN D C 1
ATOM 2371 O O . ASN D 1 14 ? -40.407 -47.020 -24.825 1.00 47.60 -5 ASN D O 1
ATOM 2376 N N . LEU D 1 15 ? -40.617 -45.485 -26.442 1.00 44.79 -4 LEU D N 1
ATOM 2377 C CA . LEU D 1 15 ? -41.547 -44.595 -25.757 1.00 42.18 -4 LEU D CA 1
ATOM 2378 C C . LEU D 1 15 ? -43.006 -44.888 -26.112 1.00 39.30 -4 LEU D C 1
ATOM 2379 O O . LEU D 1 15 ? -43.337 -45.028 -27.263 1.00 41.88 -4 LEU D O 1
ATOM 2384 N N . TYR D 1 16 ? -43.879 -44.958 -25.124 1.00 38.86 -3 TYR D N 1
ATOM 2385 C CA . TYR D 1 16 ? -45.343 -45.040 -25.343 1.00 36.95 -3 TYR D CA 1
ATOM 2386 C C . TYR D 1 16 ? -45.886 -44.198 -26.530 1.00 35.88 -3 TYR D C 1
ATOM 2387 O O . TYR D 1 16 ? -45.510 -43.037 -26.716 1.00 38.36 -3 TYR D O 1
ATOM 2396 N N . PHE D 1 17 ? -46.758 -44.806 -27.329 1.00 34.50 -2 PHE D N 1
ATOM 2397 C CA . PHE D 1 17 ? -47.435 -44.156 -28.458 1.00 35.30 -2 PHE D CA 1
ATOM 2398 C C . PHE D 1 17 ? -48.929 -44.337 -28.232 1.00 35.99 -2 PHE D C 1
ATOM 2399 O O . PHE D 1 17 ? -49.403 -45.446 -28.119 1.00 41.49 -2 PHE D O 1
ATOM 2407 N N . GLN D 1 18 ? -49.691 -43.282 -28.120 1.00 39.96 -1 GLN D N 1
ATOM 2408 C CA . GLN D 1 18 ? -51.012 -43.451 -27.486 1.00 45.60 -1 GLN D CA 1
ATOM 2409 C C . GLN D 1 18 ? -51.706 -44.786 -27.986 1.00 48.35 -1 GLN D C 1
ATOM 2410 O O . GLN D 1 18 ? -51.910 -44.951 -29.256 1.00 47.24 -1 GLN D O 1
ATOM 2412 N N . GLY D 1 19 ? -51.991 -45.684 -26.983 1.00 44.66 0 GLY D N 1
ATOM 2413 C CA . GLY D 1 19 ? -52.559 -47.083 -27.072 1.00 43.68 0 GLY D CA 1
ATOM 2414 C C . GLY D 1 19 ? -52.802 -47.838 -25.684 1.00 44.78 0 GLY D C 1
ATOM 2415 O O . GLY D 1 19 ? -52.410 -47.372 -24.593 1.00 38.59 0 GLY D O 1
ATOM 2424 N N . LEU D 1 21 ? -52.623 -50.871 -22.582 1.00 38.74 2 LEU D N 1
ATOM 2425 C CA . LEU D 1 21 ? -51.426 -51.426 -21.882 1.00 38.34 2 LEU D CA 1
ATOM 2426 C C . LEU D 1 21 ? -51.708 -52.649 -20.989 1.00 36.66 2 LEU D C 1
ATOM 2427 O O . LEU D 1 21 ? -52.583 -52.607 -20.150 1.00 37.04 2 LEU D O 1
ATOM 2432 N N . TYR D 1 22 ? -50.919 -53.704 -21.162 1.00 37.55 3 TYR D N 1
ATOM 2433 C CA . TYR D 1 22 ? -50.934 -54.923 -20.323 1.00 38.00 3 TYR D CA 1
ATOM 2434 C C . TYR D 1 22 ? -49.727 -54.849 -19.418 1.00 37.80 3 TYR D C 1
ATOM 2435 O O . TYR D 1 22 ? -48.607 -54.908 -19.871 1.00 35.58 3 TYR D O 1
ATOM 2444 N N . HIS D 1 23 ? -50.003 -54.650 -18.133 1.00 38.56 4 HIS D N 1
ATOM 2445 C CA . HIS D 1 23 ? -49.030 -54.490 -17.074 1.00 37.52 4 HIS D CA 1
ATOM 2446 C C . HIS D 1 23 ? -48.940 -55.821 -16.333 1.00 37.06 4 HIS D C 1
ATOM 2447 O O . HIS D 1 23 ? -49.881 -56.232 -15.669 1.00 34.37 4 HIS D O 1
ATOM 2454 N N . LEU D 1 24 ? -47.798 -56.486 -16.487 1.00 38.35 5 LEU D N 1
ATOM 2455 C CA . LEU D 1 24 ? -47.562 -57.813 -15.955 1.00 39.79 5 LEU D CA 1
ATOM 2456 C C . LEU D 1 24 ? -46.506 -57.706 -14.860 1.00 36.84 5 LEU D C 1
ATOM 2457 O O . LEU D 1 24 ? -45.453 -57.125 -15.056 1.00 32.62 5 LEU D O 1
ATOM 2462 N N . VAL D 1 25 ? -46.846 -58.224 -13.687 1.00 37.78 6 VAL D N 1
ATOM 2463 C CA . VAL D 1 25 ? -45.945 -58.216 -12.523 1.00 38.40 6 VAL D CA 1
ATOM 2464 C C . VAL D 1 25 ? -45.707 -59.668 -12.077 1.00 36.29 6 VAL D C 1
ATOM 2465 O O . VAL D 1 25 ? -46.653 -60.350 -11.735 1.00 33.90 6 VAL D O 1
ATOM 2477 N N . LEU D 1 27 ? -43.463 -62.130 -9.454 1.00 34.92 8 LEU D N 1
ATOM 2478 C CA . LEU D 1 27 ? -42.924 -61.951 -8.115 1.00 35.09 8 LEU D CA 1
ATOM 2479 C C . LEU D 1 27 ? -41.953 -63.074 -7.763 1.00 36.99 8 LEU D C 1
ATOM 2480 O O . LEU D 1 27 ? -42.188 -64.221 -8.084 1.00 37.00 8 LEU D O 1
ATOM 2485 N N . GLU D 1 28 ? -40.877 -62.732 -7.076 1.00 38.70 9 GLU D N 1
ATOM 2486 C CA . GLU D 1 28 ? -39.908 -63.691 -6.571 1.00 40.59 9 GLU D CA 1
ATOM 2487 C C . GLU D 1 28 ? -39.986 -63.707 -5.041 1.00 39.82 9 GLU D C 1
ATOM 2488 O O . GLU D 1 28 ? -39.180 -63.054 -4.387 1.00 39.32 9 GLU D O 1
ATOM 2494 N N . PRO D 1 29 ? -40.967 -64.440 -4.457 1.00 40.25 10 PRO D N 1
ATOM 2495 C CA . PRO D 1 29 ? -41.169 -64.335 -3.001 1.00 40.58 10 PRO D CA 1
ATOM 2496 C C . PRO D 1 29 ? -40.007 -64.859 -2.169 1.00 42.48 10 PRO D C 1
ATOM 2497 O O . PRO D 1 29 ? -39.400 -65.870 -2.502 1.00 42.31 10 PRO D O 1
ATOM 2501 N N . GLU D 1 30 ? -39.713 -64.156 -1.089 1.00 44.97 11 GLU D N 1
ATOM 2502 C CA . GLU D 1 30 ? -38.615 -64.487 -0.215 1.00 46.90 11 GLU D CA 1
ATOM 2503 C C . GLU D 1 30 ? -39.046 -64.245 1.242 1.00 49.31 11 GLU D C 1
ATOM 2504 O O . GLU D 1 30 ? -39.591 -63.187 1.580 1.00 48.05 11 GLU D O 1
ATOM 2510 N N . GLY D 1 31 ? -38.797 -65.239 2.086 1.00 51.13 12 GLY D N 1
ATOM 2511 C CA . GLY D 1 31 ? -38.987 -65.097 3.517 1.00 53.08 12 GLY D CA 1
ATOM 2512 C C . GLY D 1 31 ? -40.234 -65.780 4.026 1.00 54.11 12 GLY D C 1
ATOM 2513 O O . GLY D 1 31 ? -41.151 -66.101 3.256 1.00 52.87 12 GLY D O 1
ATOM 2514 N N . GLU D 1 32 ? -40.247 -66.004 5.342 1.00 55.05 13 GLU D N 1
ATOM 2515 C CA . GLU D 1 32 ? -41.370 -66.628 6.031 1.00 53.42 13 GLU D CA 1
ATOM 2516 C C . GLU D 1 32 ? -42.565 -65.714 5.878 1.00 49.47 13 GLU D C 1
ATOM 2517 O O . GLU D 1 32 ? -42.449 -64.503 6.032 1.00 48.66 13 GLU D O 1
ATOM 2519 N N . GLY D 1 33 ? -43.704 -66.293 5.534 1.00 45.06 14 GLY D N 1
ATOM 2520 C CA . GLY D 1 33 ? -44.897 -65.505 5.301 1.00 43.65 14 GLY D CA 1
ATOM 2521 C C . GLY D 1 33 ? -44.961 -64.655 4.037 1.00 40.49 14 GLY D C 1
ATOM 2522 O O . GLY D 1 33 ? -45.936 -63.938 3.872 1.00 38.21 14 GLY D O 1
ATOM 2523 N N . ALA D 1 34 ? -43.956 -64.718 3.148 1.00 38.49 15 ALA D N 1
ATOM 2524 C CA . ALA D 1 34 ? -43.983 -63.953 1.866 1.00 36.81 15 ALA D CA 1
ATOM 2525 C C . ALA D 1 34 ? -45.298 -64.133 1.088 1.00 35.63 15 ALA D C 1
ATOM 2526 O O . ALA D 1 34 ? -45.935 -63.164 0.677 1.00 36.70 15 ALA D O 1
ATOM 2536 N N . ASP D 1 36 ? -48.248 -65.395 2.042 1.00 37.34 17 ASP D N 1
ATOM 2537 C CA . ASP D 1 36 ? -49.396 -64.889 2.787 1.00 37.48 17 ASP D CA 1
ATOM 2538 C C . ASP D 1 36 ? -49.553 -63.398 2.566 1.00 36.47 17 ASP D C 1
ATOM 2539 O O . ASP D 1 36 ? -50.662 -62.915 2.365 1.00 37.33 17 ASP D O 1
ATOM 2544 N N . ARG D 1 37 ? -48.440 -62.674 2.614 1.00 34.41 18 ARG D N 1
ATOM 2545 C CA . ARG D 1 37 ? -48.468 -61.236 2.466 1.00 35.45 18 ARG D CA 1
ATOM 2546 C C . ARG D 1 37 ? -48.808 -60.849 1.019 1.00 34.96 18 ARG D C 1
ATOM 2547 O O . ARG D 1 37 ? -49.518 -59.872 0.778 1.00 35.52 18 ARG D O 1
ATOM 2555 N N . ILE D 1 38 ? -48.327 -61.642 0.065 1.00 35.03 19 ILE D N 1
ATOM 2556 C CA . ILE D 1 38 ? -48.609 -61.432 -1.349 1.00 33.45 19 ILE D CA 1
ATOM 2557 C C . ILE D 1 38 ? -50.107 -61.650 -1.637 1.00 34.72 19 ILE D C 1
ATOM 2558 O O . ILE D 1 38 ? -50.688 -60.882 -2.390 1.00 34.29 19 ILE D O 1
ATOM 2571 N N . GLU D 1 40 ? -52.548 -61.251 0.590 1.00 34.82 21 GLU D N 1
ATOM 2572 C CA . GLU D 1 40 ? -53.212 -60.068 1.163 1.00 35.08 21 GLU D CA 1
ATOM 2573 C C . GLU D 1 40 ? -53.249 -58.886 0.159 1.00 33.58 21 GLU D C 1
ATOM 2574 O O . GLU D 1 40 ? -54.248 -58.212 -0.002 1.00 37.83 21 GLU D O 1
ATOM 2577 N N . ALA D 1 41 ? -52.116 -58.647 -0.475 1.00 33.93 22 ALA D N 1
ATOM 2578 C CA . ALA D 1 41 ? -51.899 -57.583 -1.449 1.00 31.88 22 ALA D CA 1
ATOM 2579 C C . ALA D 1 41 ? -52.742 -57.854 -2.662 1.00 32.60 22 ALA D C 1
ATOM 2580 O O . ALA D 1 41 ? -53.344 -56.926 -3.186 1.00 35.49 22 ALA D O 1
ATOM 2590 N N . ALA D 1 43 ? -55.713 -59.452 -2.606 1.00 35.84 24 ALA D N 1
ATOM 2591 C CA . ALA D 1 43 ? -57.078 -59.147 -2.136 1.00 31.99 24 ALA D CA 1
ATOM 2592 C C . ALA D 1 43 ? -57.385 -57.618 -2.095 1.00 34.12 24 ALA D C 1
ATOM 2593 O O . ALA D 1 43 ? -58.489 -57.164 -2.428 1.00 34.53 24 ALA D O 1
ATOM 2595 N N . ILE D 1 44 ? -56.411 -56.854 -1.622 1.00 33.33 25 ILE D N 1
ATOM 2596 C CA . ILE D 1 44 ? -56.424 -55.410 -1.705 1.00 34.61 25 ILE D CA 1
ATOM 2597 C C . ILE D 1 44 ? -56.581 -54.896 -3.163 1.00 35.10 25 ILE D C 1
ATOM 2598 O O . ILE D 1 44 ? -57.497 -54.115 -3.452 1.00 35.99 25 ILE D O 1
ATOM 2603 N N . LEU D 1 45 ? -55.710 -55.348 -4.071 1.00 33.47 26 LEU D N 1
ATOM 2604 C CA . LEU D 1 45 ? -55.769 -54.980 -5.481 1.00 33.07 26 LEU D CA 1
ATOM 2605 C C . LEU D 1 45 ? -57.050 -55.480 -6.203 1.00 35.07 26 LEU D C 1
ATOM 2606 O O . LEU D 1 45 ? -57.598 -54.772 -7.058 1.00 35.48 26 LEU D O 1
ATOM 2611 N N . ASP D 1 46 ? -57.545 -56.662 -5.826 1.00 35.34 27 ASP D N 1
ATOM 2612 C CA . ASP D 1 46 ? -58.878 -57.120 -6.260 1.00 36.47 27 ASP D CA 1
ATOM 2613 C C . ASP D 1 46 ? -59.974 -56.142 -5.891 1.00 36.28 27 ASP D C 1
ATOM 2614 O O . ASP D 1 46 ? -60.820 -55.871 -6.704 1.00 37.61 27 ASP D O 1
ATOM 2619 N N . GLY D 1 47 ? -59.943 -55.615 -4.666 1.00 35.97 28 GLY D N 1
ATOM 2620 C CA . GLY D 1 47 ? -60.853 -54.558 -4.255 1.00 33.44 28 GLY D CA 1
ATOM 2621 C C . GLY D 1 47 ? -60.695 -53.250 -4.998 1.00 31.32 28 GLY D C 1
ATOM 2622 O O . GLY D 1 47 ? -61.679 -52.601 -5.309 1.00 34.83 28 GLY D O 1
ATOM 2623 N N . LEU D 1 48 ? -59.459 -52.870 -5.308 1.00 34.91 29 LEU D N 1
ATOM 2624 C CA . LEU D 1 48 ? -59.171 -51.624 -6.048 1.00 35.24 29 LEU D CA 1
ATOM 2625 C C . LEU D 1 48 ? -59.647 -51.551 -7.519 1.00 35.22 29 LEU D C 1
ATOM 2626 O O . LEU D 1 48 ? -60.173 -50.508 -7.925 1.00 35.83 29 LEU D O 1
ATOM 2631 N N . ALA D 1 49 ? -59.456 -52.632 -8.295 1.00 34.98 30 ALA D N 1
ATOM 2632 C CA . ALA D 1 49 ? -59.691 -52.646 -9.757 1.00 33.80 30 ALA D CA 1
ATOM 2633 C C . ALA D 1 49 ? -61.088 -52.174 -10.226 1.00 36.32 30 ALA D C 1
ATOM 2634 O O . ALA D 1 49 ? -61.210 -51.442 -11.234 1.00 37.57 30 ALA D O 1
ATOM 2636 N N . PRO D 1 50 ? -62.157 -52.637 -9.550 1.00 36.54 31 PRO D N 1
ATOM 2637 C CA . PRO D 1 50 ? -63.513 -52.168 -9.884 1.00 34.49 31 PRO D CA 1
ATOM 2638 C C . PRO D 1 50 ? -63.730 -50.694 -9.567 1.00 35.20 31 PRO D C 1
ATOM 2639 O O . PRO D 1 50 ? -64.698 -50.148 -9.986 1.00 34.12 31 PRO D O 1
ATOM 2643 N N . GLU D 1 51 ? -62.831 -50.074 -8.813 1.00 37.33 32 GLU D N 1
ATOM 2644 C CA . GLU D 1 51 ? -62.934 -48.681 -8.481 1.00 37.38 32 GLU D CA 1
ATOM 2645 C C . GLU D 1 51 ? -62.094 -47.787 -9.358 1.00 36.86 32 GLU D C 1
ATOM 2646 O O . GLU D 1 51 ? -62.179 -46.601 -9.227 1.00 39.29 32 GLU D O 1
ATOM 2652 N N . LEU D 1 52 ? -61.288 -48.356 -10.256 1.00 39.01 33 LEU D N 1
ATOM 2653 C CA . LEU D 1 52 ? -60.482 -47.608 -11.219 1.00 36.83 33 LEU D CA 1
ATOM 2654 C C . LEU D 1 52 ? -61.053 -47.917 -12.589 1.00 36.64 33 LEU D C 1
ATOM 2655 O O . LEU D 1 52 ? -60.906 -49.039 -13.053 1.00 37.51 33 LEU D O 1
ATOM 2660 N N . PRO D 1 53 ? -61.733 -46.934 -13.227 1.00 38.69 34 PRO D N 1
ATOM 2661 C CA . PRO D 1 53 ? -62.424 -47.148 -14.503 1.00 39.42 34 PRO D CA 1
ATOM 2662 C C . PRO D 1 53 ? -61.509 -47.513 -15.672 1.00 38.58 34 PRO D C 1
ATOM 2663 O O . PRO D 1 53 ? -61.958 -48.177 -16.584 1.00 36.64 34 PRO D O 1
ATOM 2667 N N . GLY D 1 54 ? -60.247 -47.083 -15.626 1.00 39.87 35 GLY D N 1
ATOM 2668 C CA . GLY D 1 54 ? -59.277 -47.386 -16.683 1.00 38.83 35 GLY D CA 1
ATOM 2669 C C . GLY D 1 54 ? -58.514 -48.666 -16.462 1.00 38.73 35 GLY D C 1
ATOM 2670 O O . GLY D 1 54 ? -57.648 -48.985 -17.268 1.00 38.77 35 GLY D O 1
ATOM 2671 N N . LEU D 1 55 ? -58.769 -49.349 -15.332 1.00 38.65 36 LEU D N 1
ATOM 2672 C CA . LEU D 1 55 ? -58.207 -50.699 -15.055 1.00 36.57 36 LEU D CA 1
ATOM 2673 C C . LEU D 1 55 ? -59.328 -51.686 -15.283 1.00 37.44 36 LEU D C 1
ATOM 2674 O O . LEU D 1 55 ? -60.211 -51.855 -14.457 1.00 42.43 36 LEU D O 1
ATOM 2679 N N . THR D 1 56 ? -59.245 -52.318 -16.440 1.00 36.62 37 THR D N 1
ATOM 2680 C CA . THR D 1 56 ? -60.311 -53.026 -17.123 1.00 38.93 37 THR D CA 1
ATOM 2681 C C . THR D 1 56 ? -60.425 -54.511 -16.714 1.00 39.08 37 THR D C 1
ATOM 2682 O O . THR D 1 56 ? -61.485 -55.163 -16.836 1.00 38.97 37 THR D O 1
ATOM 2686 N N . GLU D 1 57 ? -59.314 -55.044 -16.233 1.00 39.02 38 GLU D N 1
ATOM 2687 C CA . GLU D 1 57 ? -59.255 -56.425 -15.832 1.00 40.81 38 GLU D CA 1
ATOM 2688 C C . GLU D 1 57 ? -58.040 -56.585 -14.929 1.00 39.75 38 GLU D C 1
ATOM 2689 O O . GLU D 1 57 ? -56.984 -56.006 -15.187 1.00 38.33 38 GLU D O 1
ATOM 2695 N N . PHE D 1 58 ? -58.237 -57.321 -13.842 1.00 38.64 39 PHE D N 1
ATOM 2696 C CA . PHE D 1 58 ? -57.177 -57.689 -12.937 1.00 38.67 39 PHE D CA 1
ATOM 2697 C C . PHE D 1 58 ? -57.296 -59.194 -12.645 1.00 39.13 39 PHE D C 1
ATOM 2698 O O . PHE D 1 58 ? -58.354 -59.687 -12.267 1.00 38.17 39 PHE D O 1
ATOM 2706 N N . ARG D 1 59 ? -56.214 -59.914 -12.906 1.00 40.25 40 ARG D N 1
ATOM 2707 C CA . ARG D 1 59 ? -56.133 -61.350 -12.703 1.00 40.32 40 ARG D CA 1
ATOM 2708 C C . ARG D 1 59 ? -54.824 -61.650 -12.028 1.00 39.40 40 ARG D C 1
ATOM 2709 O O . ARG D 1 59 ? -53.826 -61.003 -12.299 1.00 39.32 40 ARG D O 1
ATOM 2717 N N . HIS D 1 60 ? -54.830 -62.635 -11.147 1.00 38.55 41 HIS D N 1
ATOM 2718 C CA . HIS D 1 60 ? -53.619 -63.056 -10.469 1.00 37.15 41 HIS D CA 1
ATOM 2719 C C . HIS D 1 60 ? -53.662 -64.554 -10.237 1.00 35.45 41 HIS D C 1
ATOM 2720 O O . HIS D 1 60 ? -54.743 -65.146 -10.177 1.00 35.24 41 HIS D O 1
ATOM 2727 N N . GLY D 1 61 ? -52.492 -65.168 -10.125 1.00 34.71 42 GLY D N 1
ATOM 2728 C CA . GLY D 1 61 ? -52.421 -66.587 -9.790 1.00 34.67 42 GLY D CA 1
ATOM 2729 C C . GLY D 1 61 ? -51.038 -67.167 -9.925 1.00 32.27 42 GLY D C 1
ATOM 2730 O O . GLY D 1 61 ? -50.113 -66.469 -10.316 1.00 29.54 42 GLY D O 1
ATOM 2731 N N . PRO D 1 62 ? -50.896 -68.460 -9.598 1.00 33.93 43 PRO D N 1
ATOM 2732 C CA . PRO D 1 62 ? -49.591 -69.120 -9.680 1.00 33.77 43 PRO D CA 1
ATOM 2733 C C . PRO D 1 62 ? -49.098 -69.294 -11.102 1.00 32.96 43 PRO D C 1
ATOM 2734 O O . PRO D 1 62 ? -49.873 -69.429 -12.003 1.00 34.48 43 PRO D O 1
ATOM 2738 N N . ASN D 1 63 ? -47.786 -69.264 -11.271 1.00 35.25 44 ASN D N 1
ATOM 2739 C CA . ASN D 1 63 ? -47.107 -69.546 -12.540 1.00 34.42 44 ASN D CA 1
ATOM 2740 C C . ASN D 1 63 ? -46.828 -71.044 -12.639 1.00 33.66 44 ASN D C 1
ATOM 2741 O O . ASN D 1 63 ? -45.992 -71.569 -11.955 1.00 31.32 44 ASN D O 1
ATOM 2746 N N . ARG D 1 64 ? -47.540 -71.725 -13.514 1.00 36.21 45 ARG D N 1
ATOM 2747 C CA . ARG D 1 64 ? -47.408 -73.158 -13.662 1.00 36.28 45 ARG D CA 1
ATOM 2748 C C . ARG D 1 64 ? -46.209 -73.502 -14.523 1.00 38.50 45 ARG D C 1
ATOM 2749 O O . ARG D 1 64 ? -45.696 -74.620 -14.462 1.00 37.91 45 ARG D O 1
ATOM 2757 N N . ASP D 1 65 ? -45.794 -72.535 -15.341 1.00 39.70 46 ASP D N 1
ATOM 2758 C CA . ASP D 1 65 ? -44.562 -72.620 -16.104 1.00 40.26 46 ASP D CA 1
ATOM 2759 C C . ASP D 1 65 ? -44.317 -74.006 -16.669 1.00 38.88 46 ASP D C 1
ATOM 2760 O O . ASP D 1 65 ? -43.392 -74.714 -16.281 1.00 39.75 46 ASP D O 1
ATOM 2765 N N . PHE D 1 66 ? -45.162 -74.384 -17.609 1.00 40.11 47 PHE D N 1
ATOM 2766 C CA . PHE D 1 66 ? -45.131 -75.733 -18.158 1.00 39.95 47 PHE D CA 1
ATOM 2767 C C . PHE D 1 66 ? -43.880 -76.015 -18.979 1.00 41.74 47 PHE D C 1
ATOM 2768 O O . PHE D 1 66 ? -43.511 -77.175 -19.134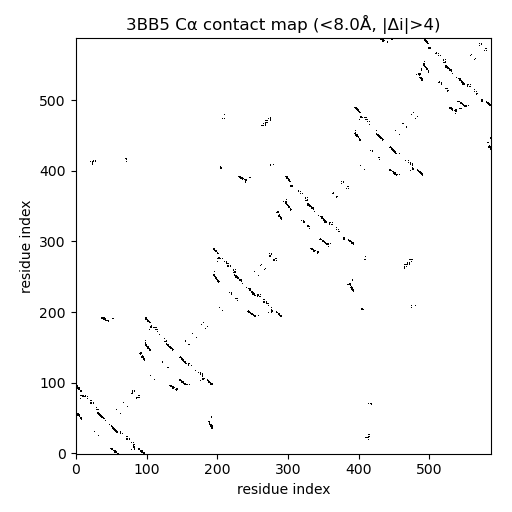 1.00 42.60 47 PHE D O 1
ATOM 2776 N N . GLU D 1 67 ? -43.227 -74.977 -19.499 1.00 41.34 48 GLU D N 1
ATOM 2777 C CA . GLU D 1 67 ? -41.963 -75.157 -20.224 1.00 43.91 48 GLU D CA 1
ATOM 2778 C C . GLU D 1 67 ? -40.703 -74.949 -19.376 1.00 41.86 48 GLU D C 1
ATOM 2779 O O . GLU D 1 67 ? -39.608 -75.101 -19.876 1.00 40.90 48 GLU D O 1
ATOM 2785 N N . GLN D 1 68 ? -40.855 -74.627 -18.096 1.00 42.59 49 GLN D N 1
ATOM 2786 C CA . GLN D 1 68 ? -39.718 -74.416 -17.189 1.00 44.22 49 GLN D CA 1
ATOM 2787 C C . GLN D 1 68 ? -38.806 -73.247 -17.624 1.00 42.89 49 GLN D C 1
ATOM 2788 O O . GLN D 1 68 ? -37.568 -73.324 -17.515 1.00 41.66 49 GLN D O 1
ATOM 2794 N N . LYS D 1 69 ? -39.421 -72.165 -18.100 1.00 41.39 50 LYS D N 1
ATOM 2795 C CA . LYS D 1 69 ? -38.682 -71.019 -18.654 1.00 40.79 50 LYS D CA 1
ATOM 2796 C C . LYS D 1 69 ? -38.803 -69.734 -17.798 1.00 41.41 50 LYS D C 1
ATOM 2797 O O . LYS D 1 69 ? -38.415 -68.648 -18.241 1.00 42.06 50 LYS D O 1
ATOM 2803 N N . SER D 1 70 ? -39.300 -69.879 -16.563 1.00 40.45 51 SER D N 1
ATOM 2804 C CA . SER D 1 70 ? -39.500 -68.746 -15.661 1.00 40.06 51 SER D CA 1
ATOM 2805 C C . SER D 1 70 ? -39.654 -69.178 -14.222 1.00 40.76 51 SER D C 1
ATOM 2806 O O . SER D 1 70 ? -40.471 -68.614 -13.505 1.00 39.02 51 SER D O 1
ATOM 2809 N N . GLU D 1 71 ? -38.839 -70.138 -13.794 1.00 42.51 52 GLU D N 1
ATOM 2810 C CA . GLU D 1 71 ? -39.005 -70.772 -12.493 1.00 45.48 52 GLU D CA 1
ATOM 2811 C C . GLU D 1 71 ? -38.684 -69.883 -11.299 1.00 44.52 52 GLU D C 1
ATOM 2812 O O . GLU D 1 71 ? -39.201 -70.115 -10.192 1.00 44.50 52 GLU D O 1
ATOM 2818 N N . ARG D 1 72 ? -37.863 -68.866 -11.540 1.00 43.00 53 ARG D N 1
ATOM 2819 C CA . ARG D 1 72 ? -37.646 -67.740 -10.619 1.00 44.91 53 ARG D CA 1
ATOM 2820 C C . ARG D 1 72 ? -38.928 -67.080 -10.081 1.00 41.24 53 ARG D C 1
ATOM 2821 O O . ARG D 1 72 ? -38.942 -66.613 -8.963 1.00 41.31 53 ARG D O 1
ATOM 2829 N N . TYR D 1 73 ? -39.996 -67.048 -10.881 1.00 40.00 54 TYR D N 1
ATOM 2830 C CA . TYR D 1 73 ? -41.227 -66.306 -10.557 1.00 37.70 54 TYR D CA 1
ATOM 2831 C C . TYR D 1 73 ? -42.434 -67.232 -10.389 1.00 36.78 54 TYR D C 1
ATOM 2832 O O . TYR D 1 73 ? -43.146 -67.500 -11.363 1.00 38.22 54 TYR D O 1
ATOM 2841 N N . PRO D 1 74 ? -42.668 -67.741 -9.166 1.00 34.70 55 PRO D N 1
ATOM 2842 C CA . PRO D 1 74 ? -43.828 -68.628 -8.952 1.00 35.20 55 PRO D CA 1
ATOM 2843 C C . PRO D 1 74 ? -45.239 -68.007 -8.944 1.00 35.22 55 PRO D C 1
ATOM 2844 O O . PRO D 1 74 ? -46.214 -68.753 -8.906 1.00 36.35 55 PRO D O 1
ATOM 2848 N N . TYR D 1 75 ? -45.363 -66.689 -8.919 1.00 33.72 56 TYR D N 1
ATOM 2849 C CA . TYR D 1 75 ? -46.671 -66.054 -8.789 1.00 32.71 56 TYR D CA 1
ATOM 2850 C C . TYR D 1 75 ? -46.595 -64.750 -9.571 1.00 34.55 56 TYR D C 1
ATOM 2851 O O . TYR D 1 75 ? -45.507 -64.127 -9.679 1.00 35.81 56 TYR D O 1
ATOM 2860 N N . GLY D 1 76 ? -47.723 -64.370 -10.168 1.00 34.00 57 GLY D N 1
ATOM 2861 C CA . GLY D 1 76 ? -47.827 -63.075 -10.813 1.00 34.07 57 GLY D CA 1
ATOM 2862 C C . GLY D 1 76 ? -49.229 -62.556 -11.024 1.00 35.26 57 GLY D C 1
ATOM 2863 O O . GLY D 1 76 ? -50.233 -63.208 -10.694 1.00 34.37 57 GLY D O 1
ATOM 2864 N N . PHE D 1 77 ? -49.286 -61.343 -11.551 1.00 37.34 58 PHE D N 1
ATOM 2865 C CA . PHE D 1 77 ? -50.552 -60.751 -11.953 1.00 38.78 58 PHE D CA 1
ATOM 2866 C C . PHE D 1 77 ? -50.478 -59.902 -13.197 1.00 36.76 58 PHE D C 1
ATOM 2867 O O . PHE D 1 77 ? -49.407 -59.418 -13.545 1.00 36.01 58 PHE D O 1
ATOM 2875 N N . LEU D 1 78 ? -51.642 -59.746 -13.832 1.00 37.48 59 LEU D N 1
ATOM 2876 C CA . LEU D 1 78 ? -51.840 -58.903 -14.999 1.00 39.83 59 LEU D CA 1
ATOM 2877 C C . LEU D 1 78 ? -52.922 -57.835 -14.762 1.00 40.16 59 LEU D C 1
ATOM 2878 O O . LEU D 1 78 ? -54.037 -58.166 -14.351 1.00 40.13 59 LEU D O 1
ATOM 2883 N N . CYS D 1 79 ? -52.579 -56.561 -15.020 1.00 39.19 60 CYS D N 1
ATOM 2884 C CA . CYS D 1 79 ? -53.572 -55.493 -15.149 1.00 39.32 60 CYS D CA 1
ATOM 2885 C C . CYS D 1 79 ? -53.669 -55.050 -16.624 1.00 38.12 60 CYS D C 1
ATOM 2886 O O . CYS D 1 79 ? -52.665 -54.919 -17.301 1.00 40.59 60 CYS D O 1
ATOM 2889 N N . THR D 1 80 ? -54.889 -54.875 -17.106 1.00 36.54 61 THR D N 1
ATOM 2890 C CA . THR D 1 80 ? -55.177 -54.333 -18.401 1.00 37.00 61 THR D CA 1
ATOM 2891 C C . THR D 1 80 ? -55.631 -52.900 -18.205 1.00 35.96 61 THR D C 1
ATOM 2892 O O . THR D 1 80 ? -56.570 -52.663 -17.478 1.00 35.49 61 THR D O 1
ATOM 2896 N N . PHE D 1 81 ? -54.921 -51.950 -18.810 1.00 37.62 62 PHE D N 1
ATOM 2897 C CA . PHE D 1 81 ? -55.235 -50.520 -18.706 1.00 35.44 62 PHE D CA 1
ATOM 2898 C C . PHE D 1 81 ? -55.646 -49.984 -20.056 1.00 36.42 62 PHE D C 1
ATOM 2899 O O . PHE D 1 81 ? -55.077 -50.349 -21.059 1.00 36.15 62 PHE D O 1
ATOM 2907 N N . THR D 1 82 ? -56.686 -49.166 -20.075 1.00 37.00 63 THR D N 1
ATOM 2908 C CA . THR D 1 82 ? -57.119 -48.474 -21.278 1.00 38.98 63 THR D CA 1
ATOM 2909 C C . THR D 1 82 ? -56.010 -47.645 -21.958 1.00 38.19 63 THR D C 1
ATOM 2910 O O . THR D 1 82 ? -55.950 -47.568 -23.188 1.00 36.29 63 THR D O 1
ATOM 2914 N N . ASP D 1 83 ? -55.168 -47.008 -21.143 1.00 39.10 64 ASP D N 1
ATOM 2915 C CA . ASP D 1 83 ? -54.073 -46.167 -21.629 1.00 38.45 64 ASP D CA 1
ATOM 2916 C C . ASP D 1 83 ? -53.098 -45.880 -20.513 1.00 37.14 64 ASP D C 1
ATOM 2917 O O . ASP D 1 83 ? -53.273 -46.362 -19.401 1.00 38.40 64 ASP D O 1
ATOM 2922 N N . LYS D 1 84 ? -52.050 -45.128 -20.826 1.00 37.11 65 LYS D N 1
ATOM 2923 C CA . LYS D 1 84 ? -51.021 -44.740 -19.852 1.00 36.34 65 LYS D CA 1
ATOM 2924 C C . LYS D 1 84 ? -51.603 -43.831 -18.753 1.00 36.01 65 LYS D C 1
ATOM 2925 O O . LYS D 1 84 ? -51.150 -43.884 -17.610 1.00 37.72 65 LYS D O 1
ATOM 2931 N N . ALA D 1 85 ? -52.619 -43.032 -19.081 1.00 33.97 66 ALA D N 1
ATOM 2932 C CA . ALA D 1 85 ? -53.313 -42.211 -18.090 1.00 35.50 66 ALA D CA 1
ATOM 2933 C C . ALA D 1 85 ? -53.838 -43.116 -16.990 1.00 34.88 66 ALA D C 1
ATOM 2934 O O . ALA D 1 85 ? -53.590 -42.870 -15.817 1.00 35.33 66 ALA D O 1
ATOM 2936 N N . ALA D 1 86 ? -54.545 -44.170 -17.400 1.00 34.61 67 ALA D N 1
ATOM 2937 C CA . ALA D 1 86 ? -55.093 -45.185 -16.510 1.00 34.18 67 ALA D CA 1
ATOM 2938 C C . ALA D 1 86 ? -54.027 -45.890 -15.666 1.00 34.73 67 ALA D C 1
ATOM 2939 O O . ALA D 1 86 ? -54.205 -46.086 -14.449 1.00 38.77 67 ALA D O 1
ATOM 2941 N N . LEU D 1 87 ? -52.921 -46.261 -16.281 1.00 34.65 68 LEU D N 1
ATOM 2942 C CA . LEU D 1 87 ? -51.808 -46.825 -15.523 1.00 34.60 68 LEU D CA 1
ATOM 2943 C C . LEU D 1 87 ? -51.268 -45.874 -14.453 1.00 34.35 68 LEU D C 1
ATOM 2944 O O . LEU D 1 87 ? -50.985 -46.291 -13.336 1.00 35.57 68 LEU D O 1
ATOM 2949 N N . ASP D 1 88 ? -51.112 -44.603 -14.810 1.00 37.16 69 ASP D N 1
ATOM 2950 C CA . ASP D 1 88 ? -50.571 -43.585 -13.908 1.00 37.94 69 ASP D CA 1
ATOM 2951 C C . ASP D 1 88 ? -51.490 -43.352 -12.700 1.00 37.99 69 ASP D C 1
ATOM 2952 O O . ASP D 1 88 ? -51.012 -43.108 -11.580 1.00 38.88 69 ASP D O 1
ATOM 2957 N N . ALA D 1 89 ? -52.801 -43.410 -12.953 1.00 36.34 70 ALA D N 1
ATOM 2958 C CA . ALA D 1 89 ? -53.821 -43.247 -11.932 1.00 34.49 70 ALA D CA 1
ATOM 2959 C C . ALA D 1 89 ? -53.772 -44.375 -10.896 1.00 36.35 70 ALA D C 1
ATOM 2960 O O . ALA D 1 89 ? -54.019 -44.159 -9.694 1.00 38.37 70 ALA D O 1
ATOM 2962 N N . TYR D 1 90 ? -53.480 -45.581 -11.376 1.00 38.27 71 TYR D N 1
ATOM 2963 C CA . TYR D 1 90 ? -53.344 -46.764 -10.544 1.00 35.60 71 TYR D CA 1
ATOM 2964 C C . TYR D 1 90 ? -52.066 -46.670 -9.726 1.00 38.46 71 TYR D C 1
ATOM 2965 O O . TYR D 1 90 ? -52.048 -47.008 -8.524 1.00 39.03 71 TYR D O 1
ATOM 2974 N N . ALA D 1 91 ? -50.996 -46.212 -10.376 1.00 37.51 72 ALA D N 1
ATOM 2975 C CA . ALA D 1 91 ? -49.691 -46.079 -9.740 1.00 37.60 72 ALA D CA 1
ATOM 2976 C C . ALA D 1 91 ? -49.792 -45.244 -8.475 1.00 37.73 72 ALA D C 1
ATOM 2977 O O . ALA D 1 91 ? -49.331 -45.691 -7.431 1.00 39.31 72 ALA D O 1
ATOM 2979 N N . VAL D 1 92 ? -50.434 -44.067 -8.565 1.00 37.85 73 VAL D N 1
ATOM 2980 C CA . VAL D 1 92 ? -50.521 -43.117 -7.438 1.00 36.87 73 VAL D CA 1
ATOM 2981 C C . VAL D 1 92 ? -51.650 -43.370 -6.424 1.00 36.53 73 VAL D C 1
ATOM 2982 O O . VAL D 1 92 ? -51.654 -42.775 -5.338 1.00 37.50 73 VAL D O 1
ATOM 2986 N N . HIS D 1 93 ? -52.586 -44.256 -6.750 1.00 34.54 74 HIS D N 1
ATOM 2987 C CA . HIS D 1 93 ? -53.726 -44.477 -5.892 1.00 32.37 74 HIS D CA 1
ATOM 2988 C C . HIS D 1 93 ? -53.240 -45.042 -4.576 1.00 33.03 74 HIS D C 1
ATOM 2989 O O . HIS D 1 93 ? -52.469 -46.021 -4.591 1.00 33.95 74 HIS D O 1
ATOM 2996 N N . PRO D 1 94 ? -53.689 -44.451 -3.431 1.00 31.26 75 PRO D N 1
ATOM 2997 C CA . PRO D 1 94 ? -53.120 -44.905 -2.151 1.00 32.51 75 PRO D CA 1
ATOM 2998 C C . PRO D 1 94 ? -53.208 -46.408 -1.854 1.00 32.66 75 PRO D C 1
ATOM 2999 O O . PRO D 1 94 ? -52.344 -46.928 -1.160 1.00 32.76 75 PRO D O 1
ATOM 3003 N N . THR D 1 95 ? -54.250 -47.075 -2.365 1.00 35.52 76 THR D N 1
ATOM 3004 C CA . THR D 1 95 ? -54.461 -48.517 -2.226 1.00 33.91 76 THR D CA 1
ATOM 3005 C C . THR D 1 95 ? -53.397 -49.293 -2.971 1.00 35.64 76 THR D C 1
ATOM 3006 O O . THR D 1 95 ? -52.843 -50.269 -2.433 1.00 37.27 76 THR D O 1
ATOM 3010 N N . HIS D 1 96 ? -53.082 -48.859 -4.191 1.00 36.35 77 HIS D N 1
ATOM 3011 C CA . HIS D 1 96 ? -51.967 -49.441 -4.905 1.00 35.69 77 HIS D CA 1
ATOM 3012 C C . HIS D 1 96 ? -50.624 -49.247 -4.210 1.00 35.95 77 HIS D C 1
ATOM 3013 O O . HIS D 1 96 ? -49.835 -50.164 -4.129 1.00 38.43 77 HIS D O 1
ATOM 3020 N N . GLN D 1 97 ? -50.369 -48.044 -3.737 1.00 36.43 78 GLN D N 1
ATOM 3021 C CA . GLN D 1 97 ? -49.203 -47.731 -2.912 1.00 37.65 78 GLN D CA 1
ATOM 3022 C C . GLN D 1 97 ? -48.994 -48.592 -1.643 1.00 38.80 78 GLN D C 1
ATOM 3023 O O . GLN D 1 97 ? -47.862 -48.995 -1.315 1.00 38.07 78 GLN D O 1
ATOM 3029 N N . ARG D 1 98 ? -50.061 -48.903 -0.925 1.00 38.14 79 ARG D N 1
ATOM 3030 C CA . ARG D 1 98 ? -49.894 -49.804 0.182 1.00 37.02 79 ARG D CA 1
ATOM 3031 C C . ARG D 1 98 ? -49.544 -51.213 -0.253 1.00 36.37 79 ARG D C 1
ATOM 3032 O O . ARG D 1 98 ? -48.674 -51.832 0.343 1.00 38.23 79 ARG D O 1
ATOM 3040 N N . ALA D 1 99 ? -50.235 -51.714 -1.268 1.00 36.31 80 ALA D N 1
ATOM 3041 C CA . ALA D 1 99 ? -50.093 -53.096 -1.752 1.00 36.67 80 ALA D CA 1
ATOM 3042 C C . ALA D 1 99 ? -48.743 -53.299 -2.390 1.00 37.67 80 ALA D C 1
ATOM 3043 O O . ALA D 1 99 ? -48.157 -54.347 -2.239 1.00 37.55 80 ALA D O 1
ATOM 3045 N N . GLY D 1 100 ? -48.292 -52.284 -3.121 1.00 39.47 81 GLY D N 1
ATOM 3046 C CA . GLY D 1 100 ? -46.981 -52.241 -3.705 1.00 39.08 81 GLY D CA 1
ATOM 3047 C C . GLY D 1 100 ? -45.886 -52.363 -2.673 1.00 37.09 81 GLY D C 1
ATOM 3048 O O . GLY D 1 100 ? -44.861 -53.006 -2.921 1.00 39.67 81 GLY D O 1
ATOM 3049 N N . GLY D 1 101 ? -46.077 -51.727 -1.528 1.00 36.66 82 GLY D N 1
ATOM 3050 C CA . GLY D 1 101 ? -45.098 -51.831 -0.421 1.00 34.12 82 GLY D CA 1
ATOM 3051 C C . GLY D 1 101 ? -45.086 -53.226 0.182 1.00 33.91 82 GLY D C 1
ATOM 3052 O O . GLY D 1 101 ? -44.053 -53.721 0.604 1.00 35.87 82 GLY D O 1
ATOM 3061 N N . LEU D 1 103 ? -45.774 -56.029 -1.466 1.00 37.27 84 LEU D N 1
ATOM 3062 C CA . LEU D 1 103 ? -45.113 -56.880 -2.472 1.00 34.93 84 LEU D CA 1
ATOM 3063 C C . LEU D 1 103 ? -43.577 -56.731 -2.401 1.00 34.00 84 LEU D C 1
ATOM 3064 O O . LEU D 1 103 ? -42.858 -57.713 -2.409 1.00 32.52 84 LEU D O 1
ATOM 3069 N N . VAL D 1 104 ? -43.087 -55.503 -2.335 1.00 34.10 85 VAL D N 1
ATOM 3070 C CA . VAL D 1 104 ? -41.643 -55.248 -2.142 1.00 34.72 85 VAL D CA 1
ATOM 3071 C C . VAL D 1 104 ? -41.149 -55.916 -0.839 1.00 34.80 85 VAL D C 1
ATOM 3072 O O . VAL D 1 104 ? -40.191 -56.653 -0.859 1.00 38.79 85 VAL D O 1
ATOM 3076 N N . ALA D 1 105 ? -41.868 -55.722 0.269 1.00 34.99 86 ALA D N 1
ATOM 3077 C CA . ALA D 1 105 ? -41.556 -56.373 1.552 1.00 34.06 86 ALA D CA 1
ATOM 3078 C C . ALA D 1 105 ? -41.481 -57.903 1.502 1.00 33.84 86 ALA D C 1
ATOM 3079 O O . ALA D 1 105 ? -40.854 -58.515 2.351 1.00 36.66 86 ALA D O 1
ATOM 3081 N N . SER D 1 106 ? -42.124 -58.500 0.511 1.00 34.46 87 SER D N 1
ATOM 3082 C CA . SER D 1 106 ? -42.305 -59.945 0.397 1.00 33.70 87 SER D CA 1
ATOM 3083 C C . SER D 1 106 ? -41.421 -60.622 -0.636 1.00 33.50 87 SER D C 1
ATOM 3084 O O . SER D 1 106 ? -41.511 -61.835 -0.765 1.00 34.58 87 SER D O 1
ATOM 3087 N N . CYS D 1 107 ? -40.612 -59.858 -1.380 1.00 34.27 88 CYS D N 1
ATOM 3088 C CA . CYS D 1 107 ? -39.768 -60.403 -2.459 1.00 35.14 88 CYS D CA 1
ATOM 3089 C C . CYS D 1 107 ? -38.300 -60.288 -2.197 1.00 36.07 88 CYS D C 1
ATOM 3090 O O . CYS D 1 107 ? -37.868 -59.438 -1.428 1.00 35.37 88 CYS D O 1
ATOM 3093 N N . ARG D 1 108 ? -37.543 -61.128 -2.907 1.00 38.31 89 ARG D N 1
ATOM 3094 C CA . ARG D 1 108 ? -36.104 -61.224 -2.777 1.00 39.54 89 ARG D CA 1
ATOM 3095 C C . ARG D 1 108 ? -35.422 -59.958 -3.229 1.00 38.14 89 ARG D C 1
ATOM 3096 O O . ARG D 1 108 ? -35.567 -59.568 -4.373 1.00 38.60 89 ARG D O 1
ATOM 3104 N N . ASN D 1 109 ? -34.638 -59.356 -2.338 1.00 40.24 90 ASN D N 1
ATOM 3105 C CA . ASN D 1 109 ? -33.960 -58.065 -2.550 1.00 40.06 90 ASN D CA 1
ATOM 3106 C C . ASN D 1 109 ? -34.969 -56.988 -2.938 1.00 40.00 90 ASN D C 1
ATOM 3107 O O . ASN D 1 109 ? -34.686 -56.123 -3.752 1.00 41.44 90 ASN D O 1
ATOM 3112 N N . GLY D 1 110 ? -36.158 -57.080 -2.359 1.00 39.78 91 GLY D N 1
ATOM 3113 C CA . GLY D 1 110 ? -37.223 -56.092 -2.550 1.00 40.39 91 GLY D CA 1
ATOM 3114 C C . GLY D 1 110 ? -37.652 -55.945 -3.991 1.00 40.41 91 GLY D C 1
ATOM 3115 O O . GLY D 1 110 ? -38.053 -56.921 -4.621 1.00 41.23 91 GLY D O 1
ATOM 3116 N N . ALA D 1 111 ? -37.538 -54.721 -4.507 1.00 40.53 92 ALA D N 1
ATOM 3117 C CA . ALA D 1 111 ? -37.943 -54.385 -5.866 1.00 40.42 92 ALA D CA 1
ATOM 3118 C C . ALA D 1 111 ? -37.156 -55.171 -6.928 1.00 41.01 92 ALA D C 1
ATOM 3119 O O . ALA D 1 111 ? -37.654 -55.349 -8.032 1.00 42.63 92 ALA D O 1
ATOM 3121 N N . ASP D 1 112 ? -35.955 -55.644 -6.588 1.00 39.92 93 ASP D N 1
ATOM 3122 C CA . ASP D 1 112 ? -35.160 -56.488 -7.481 1.00 40.18 93 ASP D CA 1
ATOM 3123 C C . ASP D 1 112 ? -35.766 -57.867 -7.756 1.00 38.92 93 ASP D C 1
ATOM 3124 O O . ASP D 1 112 ? -35.373 -58.519 -8.707 1.00 38.47 93 ASP D O 1
ATOM 3129 N N . GLY D 1 113 ? -36.710 -58.313 -6.927 1.00 38.89 94 GLY D N 1
ATOM 3130 C CA . GLY D 1 113 ? -37.367 -59.599 -7.117 1.00 36.18 94 GLY D CA 1
ATOM 3131 C C . GLY D 1 113 ? -38.739 -59.397 -7.666 1.00 37.42 94 GLY D C 1
ATOM 3132 O O . GLY D 1 113 ? -39.633 -60.215 -7.439 1.00 38.34 94 GLY D O 1
ATOM 3133 N N . ILE D 1 114 ? -38.928 -58.287 -8.383 1.00 38.02 95 ILE D N 1
ATOM 3134 C CA . ILE D 1 114 ? -40.196 -57.997 -9.074 1.00 36.39 95 ILE D CA 1
ATOM 3135 C C . ILE D 1 114 ? -39.863 -57.637 -10.537 1.00 37.46 95 ILE D C 1
ATOM 3136 O O . ILE D 1 114 ? -39.101 -56.699 -10.809 1.00 34.65 95 ILE D O 1
ATOM 3141 N N . LEU D 1 115 ? -40.379 -58.448 -11.463 1.00 38.35 96 LEU D N 1
ATOM 3142 C CA . LEU D 1 115 ? -40.309 -58.168 -12.903 1.00 37.05 96 LEU D CA 1
ATOM 3143 C C . LEU D 1 115 ? -41.578 -57.473 -13.357 1.00 35.60 96 LEU D C 1
ATOM 3144 O O . LEU D 1 115 ? -42.645 -58.003 -13.210 1.00 36.79 96 LEU D O 1
ATOM 3149 N N . VAL D 1 116 ? -41.466 -56.270 -13.901 1.00 38.13 97 VAL D N 1
ATOM 3150 C CA . VAL D 1 116 ? -42.633 -55.584 -14.468 1.00 36.86 97 VAL D CA 1
ATOM 3151 C C . VAL D 1 116 ? -42.413 -55.437 -15.980 1.00 38.32 97 VAL D C 1
ATOM 3152 O O . VAL D 1 116 ? -41.306 -55.112 -16.432 1.00 37.03 97 VAL D O 1
ATOM 3156 N N . VAL D 1 117 ? -43.472 -55.760 -16.725 1.00 37.89 98 VAL D N 1
ATOM 3157 C CA . VAL D 1 117 ? -43.562 -55.672 -18.169 1.00 36.55 98 VAL D CA 1
ATOM 3158 C C . VAL D 1 117 ? -44.801 -54.818 -18.475 1.00 38.66 98 VAL D C 1
ATOM 3159 O O . VAL D 1 117 ? -45.857 -55.020 -17.870 1.00 39.02 98 VAL D O 1
ATOM 3163 N N . ASP D 1 118 ? -44.659 -53.825 -19.362 1.00 38.86 99 ASP D N 1
ATOM 3164 C CA . ASP D 1 118 ? -45.789 -52.997 -19.811 1.00 38.26 99 ASP D CA 1
ATOM 3165 C C . ASP D 1 118 ? -45.930 -53.097 -21.318 1.00 35.72 99 ASP D C 1
ATOM 3166 O O . ASP D 1 118 ? -45.350 -52.318 -22.031 1.00 31.45 99 ASP D O 1
ATOM 3171 N N . LEU D 1 119 ? -46.685 -54.082 -21.793 1.00 35.98 100 LEU D N 1
ATOM 3172 C CA . LEU D 1 119 ? -46.866 -54.287 -23.234 1.00 36.63 100 LEU D CA 1
ATOM 3173 C C . LEU D 1 119 ? -47.901 -53.309 -23.828 1.00 34.87 100 LEU D C 1
ATOM 3174 O O . LEU D 1 119 ? -49.039 -53.302 -23.389 1.00 34.94 100 LEU D O 1
ATOM 3179 N N . GLU D 1 120 ? -47.514 -52.526 -24.839 1.00 33.85 101 GLU D N 1
ATOM 3180 C CA . GLU D 1 120 ? -48.448 -51.671 -25.552 1.00 34.58 101 GLU D CA 1
ATOM 3181 C C . GLU D 1 120 ? -49.092 -52.465 -26.686 1.00 36.69 101 GLU D C 1
ATOM 3182 O O . GLU D 1 120 ? -48.459 -52.700 -27.700 1.00 35.82 101 GLU D O 1
ATOM 3188 N N . VAL D 1 121 ? -50.351 -52.857 -26.486 1.00 40.22 102 VAL D N 1
ATOM 3189 C CA . VAL D 1 121 ? -51.083 -53.840 -27.319 1.00 43.48 102 VAL D CA 1
ATOM 3190 C C . VAL D 1 121 ? -52.315 -53.197 -27.953 1.00 47.82 102 VAL D C 1
ATOM 3191 O O . VAL D 1 121 ? -52.653 -52.012 -27.706 1.00 49.15 102 VAL D O 1
ATOM 3196 N N . GLN E 1 18 ? -43.512 -89.876 -63.501 1.00 59.99 -1 GLN E N 1
ATOM 3197 C CA . GLN E 1 18 ? -43.533 -89.062 -62.253 1.00 62.77 -1 GLN E CA 1
ATOM 3198 C C . GLN E 1 18 ? -42.465 -89.601 -61.277 1.00 63.11 -1 GLN E C 1
ATOM 3199 O O . GLN E 1 18 ? -42.788 -90.382 -60.356 1.00 64.35 -1 GLN E O 1
ATOM 3201 N N . GLY E 1 19 ? -41.211 -89.158 -61.482 1.00 58.46 0 GLY E N 1
ATOM 3202 C CA . GLY E 1 19 ? -40.041 -89.677 -60.776 1.00 54.42 0 GLY E CA 1
ATOM 3203 C C . GLY E 1 19 ? -39.694 -89.069 -59.420 1.00 50.61 0 GLY E C 1
ATOM 3204 O O . GLY E 1 19 ? -40.556 -88.511 -58.722 1.00 50.81 0 GLY E O 1
ATOM 3213 N N . LEU E 1 21 ? -37.712 -86.759 -56.493 1.00 38.29 2 LEU E N 1
ATOM 3214 C CA . LEU E 1 21 ? -37.527 -85.321 -56.323 1.00 37.29 2 LEU E CA 1
ATOM 3215 C C . LEU E 1 21 ? -36.327 -85.021 -55.432 1.00 38.31 2 LEU E C 1
ATOM 3216 O O . LEU E 1 21 ? -36.178 -85.563 -54.325 1.00 35.42 2 LEU E O 1
ATOM 3221 N N . TYR E 1 22 ? -35.448 -84.180 -55.972 1.00 39.09 3 TYR E N 1
ATOM 3222 C CA . TYR E 1 22 ? -34.248 -83.698 -55.286 1.00 39.15 3 TYR E CA 1
ATOM 3223 C C . TYR E 1 22 ? -34.573 -82.276 -54.819 1.00 38.47 3 TYR E C 1
ATOM 3224 O O . TYR E 1 22 ? -34.519 -81.346 -55.593 1.00 37.68 3 TYR E O 1
ATOM 3233 N N . HIS E 1 23 ? -34.962 -82.175 -53.541 1.00 38.15 4 HIS E N 1
ATOM 3234 C CA . HIS E 1 23 ? -35.275 -80.961 -52.849 1.00 36.63 4 HIS E CA 1
ATOM 3235 C C . HIS E 1 23 ? -34.014 -80.304 -52.267 1.00 39.22 4 HIS E C 1
ATOM 3236 O O . HIS E 1 23 ? -33.494 -80.716 -51.187 1.00 37.95 4 HIS E O 1
ATOM 3243 N N . LEU E 1 24 ? -33.527 -79.280 -52.980 1.00 39.36 5 LEU E N 1
ATOM 3244 C CA . LEU E 1 24 ? -32.317 -78.543 -52.573 1.00 39.61 5 LEU E CA 1
ATOM 3245 C C . LEU E 1 24 ? -32.662 -77.201 -51.904 1.00 36.47 5 LEU E C 1
ATOM 3246 O O . LEU E 1 24 ? -33.396 -76.389 -52.443 1.00 34.78 5 LEU E O 1
ATOM 3251 N N . VAL E 1 25 ? -32.107 -76.973 -50.716 1.00 36.83 6 VAL E N 1
ATOM 3252 C CA . VAL E 1 25 ? -32.313 -75.736 -49.972 1.00 36.16 6 VAL E CA 1
ATOM 3253 C C . VAL E 1 25 ? -30.965 -75.071 -49.674 1.00 37.54 6 VAL E C 1
ATOM 3254 O O . VAL E 1 25 ? -30.053 -75.671 -49.063 1.00 34.72 6 VAL E O 1
ATOM 3266 N N . LEU E 1 27 ? -29.191 -71.503 -48.249 1.00 34.12 8 LEU E N 1
ATOM 3267 C CA . LEU E 1 27 ? -29.560 -70.577 -47.176 1.00 34.81 8 LEU E CA 1
ATOM 3268 C C . LEU E 1 27 ? -28.660 -69.341 -47.257 1.00 38.07 8 LEU E C 1
ATOM 3269 O O . LEU E 1 27 ? -27.452 -69.482 -47.478 1.00 34.62 8 LEU E O 1
ATOM 3274 N N . GLU E 1 28 ? -29.257 -68.149 -47.101 1.00 39.26 9 GLU E N 1
ATOM 3275 C CA . GLU E 1 28 ? -28.502 -66.891 -46.916 1.00 41.71 9 GLU E CA 1
ATOM 3276 C C . GLU E 1 28 ? -28.552 -66.387 -45.467 1.00 39.78 9 GLU E C 1
ATOM 3277 O O . GLU E 1 28 ? -29.407 -65.568 -45.154 1.00 35.45 9 GLU E O 1
ATOM 3283 N N . PRO E 1 29 ? -27.649 -66.874 -44.589 1.00 40.79 10 PRO E N 1
ATOM 3284 C CA . PRO E 1 29 ? -27.720 -66.490 -43.162 1.00 41.96 10 PRO E CA 1
ATOM 3285 C C . PRO E 1 29 ? -27.544 -64.994 -42.951 1.00 45.02 10 PRO E C 1
ATOM 3286 O O . PRO E 1 29 ? -26.725 -64.384 -43.618 1.00 44.88 10 PRO E O 1
ATOM 3290 N N . GLU E 1 30 ? -28.331 -64.406 -42.054 1.00 48.54 11 GLU E N 1
ATOM 3291 C CA . GLU E 1 30 ? -28.167 -63.005 -41.697 1.00 53.07 11 GLU E CA 1
ATOM 3292 C C . GLU E 1 30 ? -28.096 -62.900 -40.200 1.00 54.41 11 GLU E C 1
ATOM 3293 O O . GLU E 1 30 ? -29.094 -63.150 -39.491 1.00 55.49 11 GLU E O 1
ATOM 3299 N N . GLY E 1 31 ? -26.930 -62.521 -39.697 1.00 55.15 12 GLY E N 1
ATOM 3300 C CA . GLY E 1 31 ? -26.845 -62.126 -38.291 1.00 55.57 12 GLY E CA 1
ATOM 3301 C C . GLY E 1 31 ? -25.760 -62.848 -37.526 1.00 55.89 12 GLY E C 1
ATOM 3302 O O . GLY E 1 31 ? -25.218 -63.887 -37.980 1.00 55.67 12 GLY E O 1
ATOM 3303 N N . GLU E 1 32 ? -25.427 -62.242 -36.384 1.00 56.40 13 GLU E N 1
ATOM 3304 C CA . GLU E 1 32 ? -24.651 -62.886 -35.340 1.00 55.36 13 GLU E CA 1
ATOM 3305 C C . GLU E 1 32 ? -25.580 -64.011 -34.870 1.00 53.85 13 GLU E C 1
ATOM 3306 O O . GLU E 1 32 ? -26.730 -63.734 -34.419 1.00 54.62 13 GLU E O 1
ATOM 3308 N N . GLY E 1 33 ? -25.125 -65.260 -35.024 1.00 47.96 14 GLY E N 1
ATOM 3309 C CA . GLY E 1 33 ? -25.869 -66.393 -34.479 1.00 45.78 14 GLY E CA 1
ATOM 3310 C C . GLY E 1 33 ? -26.830 -67.029 -35.443 1.00 41.36 14 GLY E C 1
ATOM 3311 O O . GLY E 1 33 ? -27.548 -67.934 -35.066 1.00 41.05 14 GLY E O 1
ATOM 3312 N N . ALA E 1 34 ? -26.860 -66.546 -36.680 1.00 39.36 15 ALA E N 1
ATOM 3313 C CA . ALA E 1 34 ? -27.654 -67.166 -37.735 1.00 35.89 15 ALA E CA 1
ATOM 3314 C C . ALA E 1 34 ? -27.210 -68.606 -38.026 1.00 34.81 15 ALA E C 1
ATOM 3315 O O . ALA E 1 34 ? -28.033 -69.494 -38.072 1.00 35.51 15 ALA E O 1
ATOM 3325 N N . ASP E 1 36 ? -25.617 -70.535 -36.003 1.00 35.92 17 ASP E N 1
ATOM 3326 C CA . ASP E 1 36 ? -25.885 -71.270 -34.777 1.00 34.81 17 ASP E CA 1
ATOM 3327 C C . ASP E 1 36 ? -27.300 -71.826 -34.733 1.00 35.17 17 ASP E C 1
ATOM 3328 O O . ASP E 1 36 ? -27.499 -72.974 -34.329 1.00 36.84 17 ASP E O 1
ATOM 3333 N N . ARG E 1 37 ? -28.275 -71.004 -35.138 1.00 35.40 18 ARG E N 1
ATOM 3334 C CA . ARG E 1 37 ? -29.683 -71.391 -35.213 1.00 33.22 18 ARG E CA 1
ATOM 3335 C C . ARG E 1 37 ? -29.913 -72.397 -36.340 1.00 35.16 18 ARG E C 1
ATOM 3336 O O . ARG E 1 37 ? -30.762 -73.291 -36.225 1.00 35.14 18 ARG E O 1
ATOM 3344 N N . ILE E 1 38 ? -29.183 -72.226 -37.444 1.00 35.13 19 ILE E N 1
ATOM 3345 C CA . ILE E 1 38 ? -29.311 -73.122 -38.605 1.00 34.67 19 ILE E CA 1
ATOM 3346 C C . ILE E 1 38 ? -28.844 -74.539 -38.254 1.00 34.77 19 ILE E C 1
ATOM 3347 O O . ILE E 1 38 ? -29.426 -75.533 -38.709 1.00 34.10 19 ILE E O 1
ATOM 3360 N N . GLU E 1 40 ? -29.016 -75.815 -35.192 1.00 33.28 21 GLU E N 1
ATOM 3361 C CA . GLU E 1 40 ? -30.050 -76.418 -34.354 1.00 34.83 21 GLU E CA 1
ATOM 3362 C C . GLU E 1 40 ? -31.124 -77.019 -35.244 1.00 32.46 21 GLU E C 1
ATOM 3363 O O . GLU E 1 40 ? -31.676 -78.072 -34.955 1.00 35.95 21 GLU E O 1
ATOM 3369 N N . ALA E 1 41 ? -31.435 -76.306 -36.303 1.00 32.87 22 ALA E N 1
ATOM 3370 C CA . ALA E 1 41 ? -32.470 -76.710 -37.251 1.00 33.69 22 ALA E CA 1
ATOM 3371 C C . ALA E 1 41 ? -32.010 -78.014 -37.957 1.00 32.91 22 ALA E C 1
ATOM 3372 O O . ALA E 1 41 ? -32.810 -78.923 -38.189 1.00 34.98 22 ALA E O 1
ATOM 3382 N N . ALA E 1 43 ? -29.948 -80.387 -36.681 1.00 34.01 24 ALA E N 1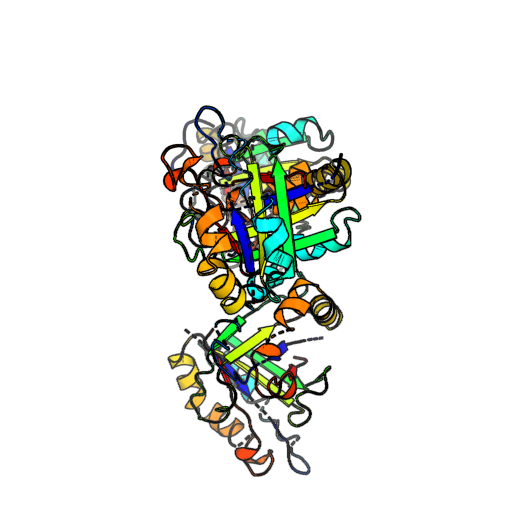
ATOM 3383 C CA . ALA E 1 43 ? -30.188 -81.366 -35.629 1.00 31.69 24 ALA E CA 1
ATOM 3384 C C . ALA E 1 43 ? -31.634 -81.851 -35.570 1.00 32.77 24 ALA E C 1
ATOM 3385 O O . ALA E 1 43 ? -31.877 -83.042 -35.423 1.00 35.55 24 ALA E O 1
ATOM 3387 N N . ILE E 1 44 ? -32.590 -80.944 -35.684 1.00 33.29 25 ILE E N 1
ATOM 3388 C CA . ILE E 1 44 ? -34.025 -81.289 -35.649 1.00 35.15 25 ILE E CA 1
ATOM 3389 C C . ILE E 1 44 ? -34.404 -82.108 -36.887 1.00 36.25 25 ILE E C 1
ATOM 3390 O O . ILE E 1 44 ? -35.235 -83.040 -36.826 1.00 36.45 25 ILE E O 1
ATOM 3395 N N . LEU E 1 45 ? -33.810 -81.737 -38.022 1.00 35.56 26 LEU E N 1
ATOM 3396 C CA . LEU E 1 45 ? -34.055 -82.441 -39.273 1.00 33.79 26 LEU E CA 1
ATOM 3397 C C . LEU E 1 45 ? -33.381 -83.820 -39.349 1.00 35.17 26 LEU E C 1
ATOM 3398 O O . LEU E 1 45 ? -33.984 -84.746 -39.872 1.00 33.95 26 LEU E O 1
ATOM 3403 N N . ASP E 1 46 ? -32.142 -83.939 -38.840 1.00 35.34 27 ASP E N 1
ATOM 3404 C CA . ASP E 1 46 ? -31.465 -85.220 -38.665 1.00 34.21 27 ASP E CA 1
ATOM 3405 C C . ASP E 1 46 ? -32.302 -86.237 -37.898 1.00 34.49 27 ASP E C 1
ATOM 3406 O O . ASP E 1 46 ? -32.339 -87.402 -38.243 1.00 39.33 27 ASP E O 1
ATOM 3411 N N . GLY E 1 47 ? -32.915 -85.798 -36.812 1.00 36.19 28 GLY E N 1
ATOM 3412 C CA . GLY E 1 47 ? -33.855 -86.594 -36.023 1.00 33.19 28 GLY E CA 1
ATOM 3413 C C . GLY E 1 47 ? -35.166 -86.942 -36.695 1.00 33.40 28 GLY E C 1
ATOM 3414 O O . GLY E 1 47 ? -35.698 -88.010 -36.454 1.00 38.17 28 GLY E O 1
ATOM 3415 N N . LEU E 1 48 ? -35.696 -86.063 -37.540 1.00 35.20 29 LEU E N 1
ATOM 3416 C CA . LEU E 1 48 ? -36.969 -86.307 -38.217 1.00 34.98 29 LEU E CA 1
ATOM 3417 C C . LEU E 1 48 ? -36.834 -87.258 -39.421 1.00 34.12 29 LEU E C 1
ATOM 3418 O O . LEU E 1 48 ? -37.690 -88.125 -39.628 1.00 35.74 29 LEU E O 1
ATOM 3423 N N . ALA E 1 49 ? -35.759 -87.101 -40.186 1.00 31.14 30 ALA E N 1
ATOM 3424 C CA . ALA E 1 49 ? -35.571 -87.778 -41.462 1.00 33.84 30 ALA E CA 1
ATOM 3425 C C . ALA E 1 49 ? -35.874 -89.310 -41.462 1.00 35.83 30 ALA E C 1
ATOM 3426 O O . ALA E 1 49 ? -36.657 -89.778 -42.286 1.00 35.62 30 ALA E O 1
ATOM 3428 N N . PRO E 1 50 ? -35.307 -90.074 -40.506 1.00 36.41 31 PRO E N 1
ATOM 3429 C CA . PRO E 1 50 ? -35.575 -91.513 -40.354 1.00 35.19 31 PRO E CA 1
ATOM 3430 C C . PRO E 1 50 ? -37.064 -91.877 -40.146 1.00 35.97 31 PRO E C 1
ATOM 3431 O O . PRO E 1 50 ? -37.486 -92.984 -40.467 1.00 34.51 31 PRO E O 1
ATOM 3435 N N . GLU E 1 51 ? -37.832 -90.948 -39.600 1.00 37.56 32 GLU E N 1
ATOM 3436 C CA . GLU E 1 51 ? -39.252 -91.145 -39.339 1.00 39.54 32 GLU E CA 1
ATOM 3437 C C . GLU E 1 51 ? -40.119 -90.869 -40.574 1.00 37.36 32 GLU E C 1
ATOM 3438 O O . GLU E 1 51 ? -41.303 -91.148 -40.568 1.00 37.51 32 GLU E O 1
ATOM 3444 N N . LEU E 1 52 ? -39.538 -90.292 -41.618 1.00 37.40 33 LEU E N 1
ATOM 3445 C CA . LEU E 1 52 ? -40.286 -89.909 -42.822 1.00 38.06 33 LEU E CA 1
ATOM 3446 C C . LEU E 1 52 ? -39.985 -90.943 -43.929 1.00 38.93 33 LEU E C 1
ATOM 3447 O O . LEU E 1 52 ? -38.851 -91.025 -44.457 1.00 37.83 33 LEU E O 1
ATOM 3452 N N . PRO E 1 53 ? -40.970 -91.823 -44.196 1.00 40.95 34 PRO E N 1
ATOM 3453 C CA . PRO E 1 53 ? -40.621 -92.990 -45.022 1.00 41.68 34 PRO E CA 1
ATOM 3454 C C . PRO E 1 53 ? -40.259 -92.671 -46.480 1.00 40.81 34 PRO E C 1
ATOM 3455 O O . PRO E 1 53 ? -39.431 -93.384 -47.068 1.00 40.96 34 PRO E O 1
ATOM 3459 N N . GLY E 1 54 ? -40.858 -91.631 -47.058 1.00 39.32 35 GLY E N 1
ATOM 3460 C CA . GLY E 1 54 ? -40.513 -91.260 -48.438 1.00 37.49 35 GLY E CA 1
ATOM 3461 C C . GLY E 1 54 ? -39.271 -90.385 -48.579 1.00 37.69 35 GLY E C 1
ATOM 3462 O O . GLY E 1 54 ? -38.904 -90.038 -49.673 1.00 37.79 35 GLY E O 1
ATOM 3463 N N . LEU E 1 55 ? -38.650 -89.973 -47.477 1.00 36.76 36 LEU E N 1
ATOM 3464 C CA A LEU E 1 55 ? -37.408 -89.222 -47.546 0.50 37.99 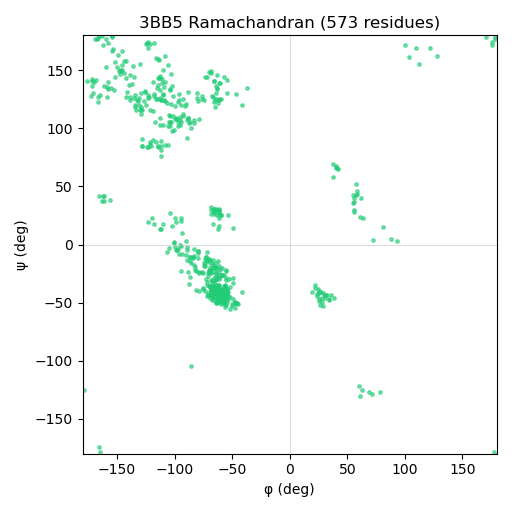36 LEU E CA 1
ATOM 3465 C CA B LEU E 1 55 ? -37.410 -89.228 -47.525 0.50 37.52 36 LEU E CA 1
ATOM 3466 C C . LEU E 1 55 ? -36.262 -90.226 -47.445 1.00 39.30 36 LEU E C 1
ATOM 3467 O O . LEU E 1 55 ? -35.916 -90.705 -46.346 1.00 41.10 36 LEU E O 1
ATOM 3476 N N . THR E 1 56 ? -35.669 -90.567 -48.592 1.00 36.82 37 THR E N 1
ATOM 3477 C CA . THR E 1 56 ? -34.672 -91.615 -48.590 1.00 37.39 37 THR E CA 1
ATOM 3478 C C . THR E 1 56 ? -33.239 -91.130 -48.255 1.00 37.79 37 THR E C 1
ATOM 3479 O O . THR E 1 56 ? -32.370 -91.925 -47.897 1.00 37.30 37 THR E O 1
ATOM 3483 N N . GLU E 1 57 ? -32.992 -89.828 -48.316 1.00 39.55 38 GLU E N 1
ATOM 3484 C CA . GLU E 1 57 ? -31.645 -89.312 -48.077 1.00 40.98 38 GLU E CA 1
ATOM 3485 C C . GLU E 1 57 ? -31.740 -87.861 -47.670 1.00 39.29 38 GLU E C 1
ATOM 3486 O O . GLU E 1 57 ? -32.504 -87.076 -48.255 1.00 38.46 38 GLU E O 1
ATOM 3492 N N . PHE E 1 58 ? -31.008 -87.526 -46.613 1.00 38.77 39 PHE E N 1
ATOM 3493 C CA . PHE E 1 58 ? -30.884 -86.181 -46.127 1.00 36.55 39 PHE E CA 1
ATOM 3494 C C . PHE E 1 58 ? -29.406 -85.873 -45.929 1.00 37.26 39 PHE E C 1
ATOM 3495 O O . PHE E 1 58 ? -28.752 -86.504 -45.144 1.00 33.92 39 PHE E O 1
ATOM 3503 N N . ARG E 1 59 ? -28.903 -84.862 -46.626 1.00 39.15 40 ARG E N 1
ATOM 3504 C CA . ARG E 1 59 ? -27.519 -84.439 -46.492 1.00 39.55 40 ARG E CA 1
ATOM 3505 C C . ARG E 1 59 ? -27.429 -82.926 -46.437 1.00 37.63 40 ARG E C 1
ATOM 3506 O O . ARG E 1 59 ? -28.044 -82.241 -47.222 1.00 37.66 40 ARG E O 1
ATOM 3514 N N . HIS E 1 60 ? -26.599 -82.416 -45.560 1.00 38.15 41 HIS E N 1
ATOM 3515 C CA . HIS E 1 60 ? -26.431 -80.979 -45.423 1.00 36.47 41 HIS E CA 1
ATOM 3516 C C . HIS E 1 60 ? -24.978 -80.686 -45.149 1.00 35.61 41 HIS E C 1
ATOM 3517 O O . HIS E 1 60 ? -24.268 -81.549 -44.715 1.00 32.85 41 HIS E O 1
ATOM 3524 N N . GLY E 1 61 ? -24.534 -79.474 -45.425 1.00 35.39 42 GLY E N 1
ATOM 3525 C CA . GLY E 1 61 ? -23.133 -79.155 -45.187 1.00 35.81 42 GLY E CA 1
ATOM 3526 C C . GLY E 1 61 ? -22.774 -77.758 -45.663 1.00 33.44 42 GLY E C 1
ATOM 3527 O O . GLY E 1 61 ? -23.593 -77.104 -46.313 1.00 30.18 42 GLY E O 1
ATOM 3528 N N . PRO E 1 62 ? -21.550 -77.294 -45.331 1.00 32.90 43 PRO E N 1
ATOM 3529 C CA . PRO E 1 62 ? -21.131 -76.007 -45.852 1.00 31.83 43 PRO E CA 1
ATOM 3530 C C . PRO E 1 62 ? -20.913 -76.053 -47.363 1.00 33.32 43 PRO E C 1
ATOM 3531 O O . PRO E 1 62 ? -20.561 -77.095 -47.948 1.00 30.02 43 PRO E O 1
ATOM 3535 N N . ASN E 1 63 ? -21.185 -74.923 -47.998 1.00 36.21 44 ASN E N 1
ATOM 3536 C CA . ASN E 1 63 ? -20.942 -74.757 -49.424 1.00 35.30 44 ASN E CA 1
ATOM 3537 C C . ASN E 1 63 ? -19.527 -74.271 -49.588 1.00 35.42 44 ASN E C 1
ATOM 3538 O O . ASN E 1 63 ? -19.210 -73.138 -49.254 1.00 34.42 44 ASN E O 1
ATOM 3543 N N . ARG E 1 64 ? -18.681 -75.156 -50.099 1.00 38.05 45 ARG E N 1
ATOM 3544 C CA . ARG E 1 64 ? -17.282 -74.859 -50.392 1.00 36.39 45 ARG E CA 1
ATOM 3545 C C . ARG E 1 64 ? -17.100 -74.037 -51.663 1.00 38.14 45 ARG E C 1
ATOM 3546 O O . ARG E 1 64 ? -16.078 -73.415 -51.806 1.00 36.85 45 ARG E O 1
ATOM 3554 N N . ASP E 1 65 ? -18.060 -74.079 -52.599 1.00 39.68 46 ASP E N 1
ATOM 3555 C CA . ASP E 1 65 ? -18.064 -73.165 -53.754 1.00 38.78 46 ASP E CA 1
ATOM 3556 C C . ASP E 1 65 ? -16.680 -72.973 -54.344 1.00 39.46 46 ASP E C 1
ATOM 3557 O O . ASP E 1 65 ? -16.125 -71.880 -54.323 1.00 41.68 46 ASP E O 1
ATOM 3562 N N . PHE E 1 66 ? -16.103 -74.031 -54.892 1.00 41.24 47 PHE E N 1
ATOM 3563 C CA . PHE E 1 66 ? -14.702 -73.963 -55.348 1.00 40.58 47 PHE E CA 1
ATOM 3564 C C . PHE E 1 66 ? -14.496 -73.078 -56.567 1.00 40.61 47 PHE E C 1
ATOM 3565 O O . PHE E 1 66 ? -13.392 -72.580 -56.794 1.00 40.77 47 PHE E O 1
ATOM 3573 N N . GLU E 1 67 ? -15.567 -72.860 -57.322 1.00 41.62 48 GLU E N 1
ATOM 3574 C CA . GLU E 1 67 ? -15.548 -71.919 -58.446 1.00 43.79 48 GLU E CA 1
ATOM 3575 C C . GLU E 1 67 ? -16.038 -70.496 -58.117 1.00 42.91 48 GLU E C 1
ATOM 3576 O O . GLU E 1 67 ? -16.053 -69.635 -58.996 1.00 43.42 48 GLU E O 1
ATOM 3582 N N . GLN E 1 68 ? -16.446 -70.246 -56.880 1.00 41.99 49 GLN E N 1
ATOM 3583 C CA . GLN E 1 68 ? -16.925 -68.927 -56.488 1.00 43.24 49 GLN E CA 1
ATOM 3584 C C . GLN E 1 68 ? -18.122 -68.492 -57.346 1.00 42.23 49 GLN E C 1
ATOM 3585 O O . GLN E 1 68 ? -18.162 -67.368 -57.826 1.00 42.57 49 GLN E O 1
ATOM 3591 N N . LYS E 1 69 ? -19.089 -69.387 -57.535 1.00 41.41 50 LYS E N 1
ATOM 3592 C CA . LYS E 1 69 ? -20.280 -69.107 -58.332 1.00 41.06 50 LYS E CA 1
ATOM 3593 C C . LYS E 1 69 ? -21.561 -69.224 -57.510 1.00 41.31 50 LYS E C 1
ATOM 3594 O O . LYS E 1 69 ? -22.644 -69.449 -58.078 1.00 43.88 50 LYS E O 1
ATOM 3600 N N . SER E 1 70 ? -21.437 -69.082 -56.188 1.00 40.05 51 SER E N 1
ATOM 3601 C CA . SER E 1 70 ? -22.562 -69.177 -55.259 1.00 37.88 51 SER E CA 1
ATOM 3602 C C . SER E 1 70 ? -22.186 -68.637 -53.866 1.00 39.20 51 SER E C 1
ATOM 3603 O O . SER E 1 70 ? -22.543 -69.227 -52.839 1.00 37.43 51 SER E O 1
ATOM 3606 N N . GLU E 1 71 ? -21.469 -67.516 -53.821 1.00 41.68 52 GLU E N 1
ATOM 3607 C CA . GLU E 1 71 ? -20.968 -66.963 -52.556 1.00 43.49 52 GLU E CA 1
ATOM 3608 C C . GLU E 1 71 ? -22.124 -66.545 -51.584 1.00 42.74 52 GLU E C 1
ATOM 3609 O O . GLU E 1 71 ? -21.988 -66.579 -50.371 1.00 40.34 52 GLU E O 1
ATOM 3611 N N . ARG E 1 72 ? -23.261 -66.184 -52.157 1.00 42.00 53 ARG E N 1
ATOM 3612 C CA . ARG E 1 72 ? -24.487 -65.864 -51.442 1.00 44.15 53 ARG E CA 1
ATOM 3613 C C . ARG E 1 72 ? -24.967 -66.938 -50.443 1.00 41.05 53 ARG E C 1
ATOM 3614 O O . ARG E 1 72 ? -25.639 -66.641 -49.438 1.00 39.23 53 ARG E O 1
ATOM 3622 N N . TYR E 1 73 ? -24.645 -68.199 -50.741 1.00 40.47 54 TYR E N 1
ATOM 3623 C CA . TYR E 1 73 ? -25.215 -69.352 -50.050 1.00 38.36 54 TYR E CA 1
ATOM 3624 C C . TYR E 1 73 ? -24.147 -70.227 -49.369 1.00 37.87 54 TYR E C 1
ATOM 3625 O O . TYR E 1 73 ? -23.725 -71.236 -49.931 1.00 37.41 54 TYR E O 1
ATOM 3634 N N . PRO E 1 74 ? -23.747 -69.867 -48.142 1.00 35.48 55 PRO E N 1
ATOM 3635 C CA . PRO E 1 74 ? -22.661 -70.580 -47.449 1.00 35.29 55 PRO E CA 1
ATOM 3636 C C . PRO E 1 74 ? -23.000 -71.960 -46.902 1.00 34.78 55 PRO E C 1
ATOM 3637 O O . PRO E 1 74 ? -22.096 -72.712 -46.527 1.00 36.96 55 PRO E O 1
ATOM 3641 N N . TYR E 1 75 ? -24.279 -72.268 -46.802 1.00 32.74 56 TYR E N 1
ATOM 3642 C CA . TYR E 1 75 ? -24.724 -73.510 -46.236 1.00 32.96 56 TYR E CA 1
ATOM 3643 C C . TYR E 1 75 ? -25.955 -73.977 -47.010 1.00 33.80 56 TYR E C 1
ATOM 3644 O O . TYR E 1 75 ? -26.752 -73.160 -47.525 1.00 35.45 56 TYR E O 1
ATOM 3653 N N . GLY E 1 76 ? -26.128 -75.289 -47.126 1.00 35.64 57 GLY E N 1
ATOM 3654 C CA . GLY E 1 76 ? -27.436 -75.789 -47.632 1.00 35.79 57 GLY E CA 1
ATOM 3655 C C . GLY E 1 76 ? -27.623 -77.272 -47.385 1.00 37.24 57 GLY E C 1
ATOM 3656 O O . GLY E 1 76 ? -26.764 -77.933 -46.754 1.00 38.02 57 GLY E O 1
ATOM 3657 N N . PHE E 1 77 ? -28.716 -77.804 -47.923 1.00 36.77 58 PHE E N 1
ATOM 3658 C CA . PHE E 1 77 ? -29.001 -79.212 -47.767 1.00 37.18 58 PHE E CA 1
ATOM 3659 C C . PHE E 1 77 ? -29.850 -79.778 -48.876 1.00 38.23 58 PHE E C 1
ATOM 3660 O O . PHE E 1 77 ? -30.407 -79.049 -49.696 1.00 39.30 58 PHE E O 1
ATOM 3668 N N . LEU E 1 78 ? -29.917 -81.110 -48.898 1.00 40.74 59 LEU E N 1
ATOM 3669 C CA . LEU E 1 78 ? -30.672 -81.869 -49.899 1.00 39.08 59 LEU E CA 1
ATOM 3670 C C . LEU E 1 78 ? -31.508 -82.982 -49.271 1.00 37.93 59 LEU E C 1
ATOM 3671 O O . LEU E 1 78 ? -31.022 -83.794 -48.492 1.00 39.58 59 LEU E O 1
ATOM 3676 N N . CYS E 1 79 ? -32.779 -82.993 -49.621 1.00 38.29 60 CYS E N 1
ATOM 3677 C CA . CYS E 1 79 ? -33.667 -84.094 -49.320 1.00 39.72 60 CYS E CA 1
ATOM 3678 C C . CYS E 1 79 ? -34.027 -84.831 -50.595 1.00 35.92 60 CYS E C 1
ATOM 3679 O O . CYS E 1 79 ? -34.454 -84.219 -51.543 1.00 38.98 60 CYS E O 1
ATOM 3682 N N . THR E 1 80 ? -33.860 -86.140 -50.603 1.00 36.90 61 THR E N 1
ATOM 3683 C CA . THR E 1 80 ? -34.288 -86.981 -51.719 1.00 38.51 61 THR E CA 1
ATOM 3684 C C . THR E 1 80 ? -35.636 -87.620 -51.336 1.00 39.19 61 THR E C 1
ATOM 3685 O O . THR E 1 80 ? -35.722 -88.326 -50.337 1.00 40.09 61 THR E O 1
ATOM 3689 N N . PHE E 1 81 ? -36.683 -87.341 -52.115 1.00 38.23 62 PHE E N 1
ATOM 3690 C CA . PHE E 1 81 ? -38.024 -87.870 -51.885 1.00 35.62 62 PHE E CA 1
ATOM 3691 C C . PHE E 1 81 ? -38.446 -88.836 -52.997 1.00 36.08 62 PHE E C 1
ATOM 3692 O O . PHE E 1 81 ? -38.150 -88.581 -54.157 1.00 35.06 62 PHE E O 1
ATOM 3700 N N . THR E 1 82 ? -39.176 -89.906 -52.644 1.00 36.28 63 THR E N 1
ATOM 3701 C CA . THR E 1 82 ? -39.665 -90.872 -53.601 1.00 37.68 63 THR E CA 1
ATOM 3702 C C . THR E 1 82 ? -40.702 -90.262 -54.553 1.00 38.55 63 THR E C 1
ATOM 3703 O O . THR E 1 82 ? -40.675 -90.508 -55.764 1.00 40.71 63 THR E O 1
ATOM 3707 N N . ASP E 1 83 ? -41.595 -89.440 -54.025 1.00 39.12 64 ASP E N 1
ATOM 3708 C CA . ASP E 1 83 ? -42.610 -88.778 -54.843 1.00 38.04 64 ASP E CA 1
ATOM 3709 C C . ASP E 1 83 ? -43.083 -87.473 -54.195 1.00 38.57 64 ASP E C 1
ATOM 3710 O O . ASP E 1 83 ? -42.612 -87.105 -53.112 1.00 38.27 64 ASP E O 1
ATOM 3715 N N . LYS E 1 84 ? -44.004 -86.783 -54.869 1.00 38.64 65 LYS E N 1
ATOM 3716 C CA . LYS E 1 84 ? -44.505 -85.476 -54.409 1.00 39.47 65 LYS E CA 1
ATOM 3717 C C . LYS E 1 84 ? -45.240 -85.586 -53.066 1.00 38.29 65 LYS E C 1
ATOM 3718 O O . LYS E 1 84 ? -45.138 -84.691 -52.233 1.00 40.94 65 LYS E O 1
ATOM 3724 N N . ALA E 1 85 ? -45.950 -86.693 -52.870 1.00 35.51 66 ALA E N 1
ATOM 3725 C CA . ALA E 1 85 ? -46.633 -86.997 -51.633 1.00 35.91 66 ALA E CA 1
ATOM 3726 C C . ALA E 1 85 ? -45.649 -87.102 -50.427 1.00 36.74 66 ALA E C 1
ATOM 3727 O O . ALA E 1 85 ? -45.968 -86.672 -49.316 1.00 38.27 66 ALA E O 1
ATOM 3729 N N . ALA E 1 86 ? -44.466 -87.672 -50.645 1.00 36.53 67 ALA E N 1
ATOM 3730 C CA . ALA E 1 86 ? -43.444 -87.760 -49.601 1.00 35.05 67 ALA E CA 1
ATOM 3731 C C . ALA E 1 86 ? -42.912 -86.367 -49.278 1.00 36.32 67 ALA E C 1
ATOM 3732 O O . ALA E 1 86 ? -42.657 -86.053 -48.116 1.00 37.00 67 ALA E O 1
ATOM 3734 N N . LEU E 1 87 ? -42.759 -85.534 -50.309 1.00 36.71 68 LEU E N 1
ATOM 3735 C CA . LEU E 1 87 ? -42.402 -84.115 -50.119 1.00 36.75 68 LEU E CA 1
ATOM 3736 C C . LEU E 1 87 ? -43.435 -83.356 -49.313 1.00 35.27 68 LEU E C 1
ATOM 3737 O O . LEU E 1 87 ? -43.065 -82.589 -48.451 1.00 37.73 68 LEU E O 1
ATOM 3742 N N . ASP E 1 88 ? -44.711 -83.550 -49.610 1.00 36.49 69 ASP E N 1
ATOM 3743 C CA . ASP E 1 88 ? -45.817 -82.853 -48.918 1.00 37.31 69 ASP E CA 1
ATOM 3744 C C . ASP E 1 88 ? -45.923 -83.251 -47.447 1.00 35.88 69 ASP E C 1
ATOM 3745 O O . ASP E 1 88 ? -46.169 -82.402 -46.601 1.00 36.80 69 ASP E O 1
ATOM 3750 N N . ALA E 1 89 ? -45.757 -84.549 -47.171 1.00 35.70 70 ALA E N 1
ATOM 3751 C CA . ALA E 1 89 ? -45.752 -85.105 -45.812 1.00 34.94 70 ALA E CA 1
ATOM 3752 C C . ALA E 1 89 ? -44.618 -84.487 -44.980 1.00 35.96 70 ALA E C 1
ATOM 3753 O O . ALA E 1 89 ? -44.813 -84.074 -43.849 1.00 36.28 70 ALA E O 1
ATOM 3755 N N . TYR E 1 90 ? -43.442 -84.406 -45.570 1.00 36.20 71 TYR E N 1
ATOM 3756 C CA . TYR E 1 90 ? -42.314 -83.715 -44.951 1.00 37.00 71 TYR E CA 1
ATOM 3757 C C . TYR E 1 90 ? -42.621 -82.238 -44.660 1.00 37.08 71 TYR E C 1
ATOM 3758 O O . TYR E 1 90 ? -42.315 -81.776 -43.568 1.00 34.40 71 TYR E O 1
ATOM 3767 N N . ALA E 1 91 ? -43.199 -81.530 -45.647 1.00 37.37 72 ALA E N 1
ATOM 3768 C CA . ALA E 1 91 ? -43.511 -80.095 -45.581 1.00 35.95 72 ALA E CA 1
ATOM 3769 C C . ALA E 1 91 ? -44.416 -79.746 -44.410 1.00 35.13 72 ALA E C 1
ATOM 3770 O O . ALA E 1 91 ? -44.104 -78.849 -43.614 1.00 34.92 72 ALA E O 1
ATOM 3772 N N . VAL E 1 92 ? -45.518 -80.491 -44.300 1.00 37.09 73 VAL E N 1
ATOM 3773 C CA . VAL E 1 92 ? -46.577 -80.278 -43.286 1.00 34.36 73 VAL E CA 1
ATOM 3774 C C . VAL E 1 92 ? -46.225 -80.823 -41.915 1.00 33.26 73 VAL E C 1
ATOM 3775 O O . VAL E 1 92 ? -46.752 -80.365 -40.911 1.00 33.93 73 VAL E O 1
ATOM 3779 N N . HIS E 1 93 ? -45.327 -81.792 -41.856 1.00 33.59 74 HIS E N 1
ATOM 3780 C CA . HIS E 1 93 ? -44.924 -82.345 -40.581 1.00 32.41 74 HIS E CA 1
ATOM 3781 C C . HIS E 1 93 ? -44.618 -81.228 -39.572 1.00 33.53 74 HIS E C 1
ATOM 3782 O O . HIS E 1 93 ? -43.890 -80.311 -39.889 1.00 31.76 74 HIS E O 1
ATOM 3789 N N . PRO E 1 94 ? -45.203 -81.287 -38.354 1.00 32.24 75 PRO E N 1
ATOM 3790 C CA . PRO E 1 94 ? -44.914 -80.257 -37.363 1.00 32.07 75 PRO E CA 1
ATOM 3791 C C . PRO E 1 94 ? -43.454 -80.018 -36.975 1.00 32.61 75 PRO E C 1
ATOM 3792 O O . PRO E 1 94 ? -43.100 -78.890 -36.639 1.00 35.97 75 PRO E O 1
ATOM 3796 N N . THR E 1 95 ? -42.648 -81.066 -36.934 1.00 33.91 76 THR E N 1
ATOM 3797 C CA . THR E 1 95 ? -41.222 -80.948 -36.617 1.00 33.96 76 THR E CA 1
ATOM 3798 C C . THR E 1 95 ? -40.472 -80.301 -37.767 1.00 36.11 76 THR E C 1
ATOM 3799 O O . THR E 1 95 ? -39.496 -79.575 -37.541 1.00 37.77 76 THR E O 1
ATOM 3803 N N . HIS E 1 96 ? -40.904 -80.581 -39.005 1.00 35.08 77 HIS E N 1
ATOM 3804 C CA . HIS E 1 96 ? -40.353 -79.884 -40.120 1.00 34.51 77 HIS E CA 1
ATOM 3805 C C . HIS E 1 96 ? -40.669 -78.377 -40.034 1.00 35.75 77 HIS E C 1
ATOM 3806 O O . HIS E 1 96 ? -39.790 -77.527 -40.171 1.00 33.57 77 HIS E O 1
ATOM 3813 N N . GLN E 1 97 ? -41.931 -78.046 -39.803 1.00 35.58 78 GLN E N 1
ATOM 3814 C CA . GLN E 1 97 ? -42.333 -76.659 -39.696 1.00 35.51 78 GLN E CA 1
ATOM 3815 C C . GLN E 1 97 ? -41.530 -75.876 -38.668 1.00 36.55 78 GLN E C 1
ATOM 3816 O O . GLN E 1 97 ? -41.207 -74.714 -38.903 1.00 36.51 78 GLN E O 1
ATOM 3822 N N . ARG E 1 98 ? -41.204 -76.501 -37.536 1.00 37.25 79 ARG E N 1
ATOM 3823 C CA . ARG E 1 98 ? -40.431 -75.832 -36.503 1.00 37.74 79 ARG E CA 1
ATOM 3824 C C . ARG E 1 98 ? -39.057 -75.475 -37.032 1.00 36.23 79 ARG E C 1
ATOM 3825 O O . ARG E 1 98 ? -38.632 -74.336 -36.928 1.00 36.48 79 ARG E O 1
ATOM 3833 N N . ALA E 1 99 ? -38.399 -76.461 -37.629 1.00 37.21 80 ALA E N 1
ATOM 3834 C CA . ALA E 1 99 ? -37.123 -76.280 -38.326 1.00 37.65 80 ALA E CA 1
ATOM 3835 C C . ALA E 1 99 ? -37.213 -75.266 -39.494 1.00 38.22 80 ALA E C 1
ATOM 3836 O O . ALA E 1 99 ? -36.343 -74.436 -39.640 1.00 37.38 80 ALA E O 1
ATOM 3838 N N . GLY E 1 100 ? -38.253 -75.362 -40.320 1.00 39.03 81 GLY E N 1
ATOM 3839 C CA . GLY E 1 100 ? -38.553 -74.369 -41.341 1.00 36.37 81 GLY E CA 1
ATOM 3840 C C . GLY E 1 100 ? -38.701 -72.920 -40.840 1.00 36.92 81 GLY E C 1
ATOM 3841 O O . GLY E 1 100 ? -38.229 -72.020 -41.502 1.00 36.45 81 GLY E O 1
ATOM 3842 N N . GLY E 1 101 ? -39.365 -72.688 -39.698 1.00 34.78 82 GLY E N 1
ATOM 3843 C CA . GLY E 1 101 ? -39.438 -71.362 -39.133 1.00 33.65 82 GLY E CA 1
ATOM 3844 C C . GLY E 1 101 ? -38.065 -70.873 -38.687 1.00 33.98 82 GLY E C 1
ATOM 3845 O O . GLY E 1 101 ? -37.722 -69.705 -38.875 1.00 33.52 82 GLY E O 1
ATOM 3854 N N . LEU E 1 103 ? -35.120 -71.647 -39.988 1.00 36.77 84 LEU E N 1
ATOM 3855 C CA . LEU E 1 103 ? -34.348 -71.303 -41.159 1.00 36.64 84 LEU E CA 1
ATOM 3856 C C . LEU E 1 103 ? -34.813 -70.018 -41.788 1.00 35.10 84 LEU E C 1
ATOM 3857 O O . LEU E 1 103 ? -33.986 -69.217 -42.191 1.00 35.35 84 LEU E O 1
ATOM 3862 N N . VAL E 1 104 ? -36.129 -69.798 -41.858 1.00 35.51 85 VAL E N 1
ATOM 3863 C CA . VAL E 1 104 ? -36.681 -68.523 -42.350 1.00 32.69 85 VAL E CA 1
ATOM 3864 C C . VAL E 1 104 ? -36.231 -67.295 -41.519 1.00 35.70 85 VAL E C 1
ATOM 3865 O O . VAL E 1 104 ? -35.807 -66.300 -42.071 1.00 37.41 85 VAL E O 1
ATOM 3869 N N . ALA E 1 105 ? -36.337 -67.382 -40.194 1.00 35.28 86 ALA E N 1
ATOM 3870 C CA . ALA E 1 105 ? -35.907 -66.332 -39.288 1.00 33.96 86 ALA E CA 1
ATOM 3871 C C . ALA E 1 105 ? -34.396 -66.158 -39.223 1.00 33.29 86 ALA E C 1
ATOM 3872 O O . ALA E 1 105 ? -33.931 -65.166 -38.669 1.00 35.69 86 ALA E O 1
ATOM 3874 N N . SER E 1 106 ? -33.639 -67.112 -39.755 1.00 33.33 87 SER E N 1
ATOM 3875 C CA . SER E 1 106 ? -32.172 -67.034 -39.808 1.00 31.69 87 SER E CA 1
ATOM 3876 C C . SER E 1 106 ? -31.625 -66.447 -41.120 1.00 35.46 87 SER E C 1
ATOM 3877 O O . SER E 1 106 ? -30.434 -66.204 -41.243 1.00 36.48 87 SER E O 1
ATOM 3880 N N . CYS E 1 107 ? -32.492 -66.235 -42.107 1.00 36.66 88 CYS E N 1
ATOM 3881 C CA . CYS E 1 107 ? -32.058 -65.833 -43.441 1.00 35.61 88 CYS E CA 1
ATOM 3882 C C . CYS E 1 107 ? -32.435 -64.394 -43.770 1.00 35.69 88 CYS E C 1
ATOM 3883 O O . CYS E 1 107 ? -33.434 -63.848 -43.270 1.00 35.75 88 CYS E O 1
ATOM 3886 N N . ARG E 1 108 ? -31.596 -63.794 -44.602 1.00 37.09 89 ARG E N 1
ATOM 3887 C CA . ARG E 1 108 ? -31.735 -62.431 -45.031 1.00 38.71 89 ARG E CA 1
ATOM 3888 C C . ARG E 1 108 ? -33.046 -62.263 -45.769 1.00 37.61 89 ARG E C 1
ATOM 3889 O O . ARG E 1 108 ? -33.316 -62.964 -46.723 1.00 37.73 89 ARG E O 1
ATOM 3897 N N . ASN E 1 109 ? -33.851 -61.320 -45.308 1.00 38.89 90 ASN E N 1
ATOM 3898 C CA . ASN E 1 109 ? -35.218 -61.104 -45.802 1.00 40.92 90 ASN E CA 1
ATOM 3899 C C . ASN E 1 109 ? -36.160 -62.285 -45.609 1.00 40.76 90 ASN E C 1
ATOM 3900 O O . ASN E 1 109 ? -37.173 -62.414 -46.335 1.00 41.35 90 ASN E O 1
ATOM 3905 N N . GLY E 1 110 ? -35.827 -63.128 -44.632 1.00 39.23 91 GLY E N 1
ATOM 3906 C CA . GLY E 1 110 ? -36.658 -64.266 -44.280 1.00 40.15 91 GLY E CA 1
ATOM 3907 C C . GLY E 1 110 ? -36.693 -65.357 -45.339 1.00 38.42 91 GLY E C 1
ATOM 3908 O O . GLY E 1 110 ? -35.660 -65.841 -45.780 1.00 36.75 91 GLY E O 1
ATOM 3909 N N . ALA E 1 111 ? -37.909 -65.719 -45.730 1.00 39.59 92 ALA E N 1
ATOM 3910 C CA . ALA E 1 111 ? -38.182 -66.764 -46.703 1.00 40.19 92 ALA E CA 1
ATOM 3911 C C . ALA E 1 111 ? -37.586 -66.418 -48.038 1.00 40.87 92 ALA E C 1
ATOM 3912 O O . ALA E 1 111 ? -37.313 -67.305 -48.828 1.00 43.33 92 ALA E O 1
ATOM 3914 N N . ASP E 1 112 ? -37.424 -65.119 -48.300 1.00 42.00 93 ASP E N 1
ATOM 3915 C CA . ASP E 1 112 ? -36.776 -64.640 -49.525 1.00 41.82 93 ASP E CA 1
ATOM 3916 C C . ASP E 1 112 ? -35.255 -64.836 -49.573 1.00 39.50 93 ASP E C 1
ATOM 3917 O O . ASP E 1 112 ? -34.683 -64.624 -50.622 1.00 41.50 93 ASP E O 1
ATOM 3922 N N . GLY E 1 113 ? -34.605 -65.208 -48.473 1.00 37.35 94 GLY E N 1
ATOM 3923 C CA . GLY E 1 113 ? -33.144 -65.449 -48.472 1.00 37.41 94 GLY E CA 1
ATOM 3924 C C . GLY E 1 113 ? -32.861 -66.936 -48.554 1.00 37.19 94 GLY E C 1
ATOM 3925 O O . GLY E 1 113 ? -31.804 -67.388 -48.109 1.00 39.42 94 GLY E O 1
ATOM 3926 N N . ILE E 1 114 ? -33.837 -67.692 -49.066 1.00 35.40 95 ILE E N 1
ATOM 3927 C CA . ILE E 1 114 ? -33.767 -69.159 -49.151 1.00 37.71 95 ILE E CA 1
ATOM 3928 C C . ILE E 1 114 ? -34.116 -69.554 -50.576 1.00 37.49 95 ILE E C 1
ATOM 3929 O O . ILE E 1 114 ? -35.218 -69.245 -51.038 1.00 37.54 95 ILE E O 1
ATOM 3934 N N . LEU E 1 115 ? -33.150 -70.162 -51.276 1.00 36.79 96 LEU E N 1
ATOM 3935 C CA . LEU E 1 115 ? -33.375 -70.726 -52.605 1.00 37.91 96 LEU E CA 1
ATOM 3936 C C . LEU E 1 115 ? -33.807 -72.182 -52.466 1.00 36.69 96 LEU E C 1
ATOM 3937 O O . LEU E 1 115 ? -33.082 -72.946 -51.880 1.00 38.70 96 LEU E O 1
ATOM 3942 N N . VAL E 1 116 ? -34.990 -72.526 -52.982 1.00 37.57 97 VAL E N 1
ATOM 3943 C CA . VAL E 1 116 ? -35.526 -73.887 -52.950 1.00 37.34 97 VAL E CA 1
ATOM 3944 C C . VAL E 1 116 ? -35.725 -74.406 -54.382 1.00 39.70 97 VAL E C 1
ATOM 3945 O O . VAL E 1 116 ? -36.557 -73.872 -55.153 1.00 38.22 97 VAL E O 1
ATOM 3949 N N . VAL E 1 117 ? -34.943 -75.449 -54.715 1.00 38.67 98 VAL E N 1
ATOM 3950 C CA . VAL E 1 117 ? -34.982 -76.131 -56.015 1.00 37.51 98 VAL E CA 1
ATOM 3951 C C . VAL E 1 117 ? -35.624 -77.521 -55.810 1.00 39.31 98 VAL E C 1
ATOM 3952 O O . VAL E 1 117 ? -35.428 -78.174 -54.781 1.00 41.00 98 VAL E O 1
ATOM 3956 N N . ASP E 1 118 ? -36.462 -77.925 -56.750 1.00 39.48 99 ASP E N 1
ATOM 3957 C CA . ASP E 1 118 ? -37.115 -79.237 -56.722 1.00 38.75 99 ASP E CA 1
ATOM 3958 C C . ASP E 1 118 ? -36.892 -79.930 -58.074 1.00 35.14 99 ASP E C 1
ATOM 3959 O O . ASP E 1 118 ? -37.740 -79.847 -58.987 1.00 32.40 99 ASP E O 1
ATOM 3964 N N . LEU E 1 119 ? -35.745 -80.590 -58.204 1.00 33.99 100 LEU E N 1
ATOM 3965 C CA . LEU E 1 119 ? -35.395 -81.274 -59.455 1.00 35.39 100 LEU E CA 1
ATOM 3966 C C . LEU E 1 119 ? -36.083 -82.621 -59.550 1.00 34.37 100 LEU E C 1
ATOM 3967 O O . LEU E 1 119 ? -35.973 -83.430 -58.632 1.00 30.82 100 LEU E O 1
ATOM 3972 N N . GLU E 1 120 ? -36.802 -82.846 -60.658 1.00 34.75 101 GLU E N 1
ATOM 3973 C CA . GLU E 1 120 ? -37.395 -84.148 -60.938 1.00 35.88 101 GLU E CA 1
ATOM 3974 C C . GLU E 1 120 ? -36.440 -84.988 -61.792 1.00 35.33 101 GLU E C 1
ATOM 3975 O O . GLU E 1 120 ? -36.241 -84.670 -62.931 1.00 33.11 101 GLU E O 1
ATOM 3981 N N . VAL E 1 121 ? -35.876 -86.052 -61.208 1.00 38.83 102 VAL E N 1
ATOM 3982 C CA . VAL E 1 121 ? -34.716 -86.775 -61.750 1.00 43.45 102 VAL E CA 1
ATOM 3983 C C . VAL E 1 121 ? -34.913 -88.296 -61.795 1.00 49.09 102 VAL E C 1
ATOM 3984 O O . VAL E 1 121 ? -35.756 -88.891 -61.087 1.00 50.21 102 VAL E O 1
ATOM 3989 N N . GLY F 1 19 ? -15.567 -83.968 -46.610 1.00 57.26 0 GLY F N 1
ATOM 3990 C CA . GLY F 1 19 ? -15.645 -85.403 -47.047 1.00 56.37 0 GLY F CA 1
ATOM 3991 C C . GLY F 1 19 ? -16.246 -85.544 -48.437 1.00 53.70 0 GLY F C 1
ATOM 3992 O O . GLY F 1 19 ? -15.612 -85.133 -49.403 1.00 54.60 0 GLY F O 1
ATOM 4001 N N . LEU F 1 21 ? -18.660 -84.725 -51.578 1.00 39.36 2 LEU F N 1
ATOM 4002 C CA . LEU F 1 21 ? -19.027 -83.431 -52.178 1.00 38.80 2 LEU F CA 1
ATOM 4003 C C . LEU F 1 21 ? -20.206 -83.558 -53.128 1.00 38.54 2 LEU F C 1
ATOM 4004 O O . LEU F 1 21 ? -20.198 -84.390 -54.042 1.00 38.33 2 LEU F O 1
ATOM 4009 N N . TYR F 1 22 ? -21.229 -82.731 -52.890 1.00 39.30 3 TYR F N 1
ATOM 4010 C CA . TYR F 1 22 ? -22.416 -82.653 -53.747 1.00 39.01 3 TYR F CA 1
ATOM 4011 C C . TYR F 1 22 ? -22.312 -81.383 -54.607 1.00 37.45 3 TYR F C 1
ATOM 4012 O O . TYR F 1 22 ? -22.483 -80.269 -54.132 1.00 36.30 3 TYR F O 1
ATOM 4021 N N . HIS F 1 23 ? -21.996 -81.590 -55.873 1.00 37.55 4 HIS F N 1
ATOM 4022 C CA . HIS F 1 23 ? -21.760 -80.545 -56.833 1.00 36.64 4 HIS F CA 1
ATOM 4023 C C . HIS F 1 23 ? -23.057 -80.331 -57.611 1.00 35.82 4 HIS F C 1
ATOM 4024 O O . HIS F 1 23 ? -23.372 -81.111 -58.481 1.00 36.28 4 HIS F O 1
ATOM 4031 N N . LEU F 1 24 ? -23.798 -79.285 -57.272 1.00 35.94 5 LEU F N 1
ATOM 4032 C CA . LEU F 1 24 ? -25.077 -78.952 -57.911 1.00 39.38 5 LEU F CA 1
ATOM 4033 C C . LEU F 1 24 ? -24.920 -77.806 -58.857 1.00 35.87 5 LEU F C 1
ATOM 4034 O O . LEU F 1 24 ? -24.315 -76.806 -58.505 1.00 34.60 5 LEU F O 1
ATOM 4039 N N . VAL F 1 25 ? -25.480 -77.974 -60.048 1.00 35.75 6 VAL F N 1
ATOM 4040 C CA . VAL F 1 25 ? -25.452 -76.967 -61.076 1.00 35.98 6 VAL F CA 1
ATOM 4041 C C . VAL F 1 25 ? -26.868 -76.608 -61.518 1.00 37.67 6 VAL F C 1
ATOM 4042 O O . VAL F 1 25 ? -27.635 -77.484 -61.958 1.00 35.47 6 VAL F O 1
ATOM 4054 N N . LEU F 1 27 ? -29.096 -73.927 -64.018 1.00 35.93 8 LEU F N 1
ATOM 4055 C CA . LEU F 1 27 ? -28.882 -73.328 -65.368 1.00 36.27 8 LEU F CA 1
ATOM 4056 C C . LEU F 1 27 ? -29.994 -72.347 -65.705 1.00 35.97 8 LEU F C 1
ATOM 4057 O O . LEU F 1 27 ? -31.152 -72.596 -65.373 1.00 33.55 8 LEU F O 1
ATOM 4062 N N . GLU F 1 28 ? -29.629 -71.234 -66.341 1.00 37.69 9 GLU F N 1
ATOM 4063 C CA . GLU F 1 28 ? -30.595 -70.308 -66.953 1.00 39.78 9 GLU F CA 1
ATOM 4064 C C . GLU F 1 28 ? -30.486 -70.329 -68.476 1.00 38.70 9 GLU F C 1
ATOM 4065 O O . GLU F 1 28 ? -29.724 -69.534 -69.054 1.00 36.48 9 GLU F O 1
ATOM 4071 N N . PRO F 1 29 ? -31.235 -71.223 -69.140 1.00 39.77 10 PRO F N 1
ATOM 4072 C CA . PRO F 1 29 ? -31.057 -71.331 -70.571 1.00 41.26 10 PRO F CA 1
ATOM 4073 C C . PRO F 1 29 ? -31.499 -70.057 -71.263 1.00 43.58 10 PRO F C 1
ATOM 4074 O O . PRO F 1 29 ? -32.481 -69.476 -70.843 1.00 44.98 10 PRO F O 1
ATOM 4078 N N . GLU F 1 30 ? -30.757 -69.624 -72.286 1.00 47.25 11 GLU F N 1
ATOM 4079 C CA . GLU F 1 30 ? -31.122 -68.480 -73.116 1.00 49.45 11 GLU F CA 1
ATOM 4080 C C . GLU F 1 30 ? -30.741 -68.765 -74.537 1.00 51.61 11 GLU F C 1
ATOM 4081 O O . GLU F 1 30 ? -29.585 -69.089 -74.825 1.00 52.26 11 GLU F O 1
ATOM 4083 N N . GLY F 1 31 ? -31.715 -68.611 -75.425 1.00 53.40 12 GLY F N 1
ATOM 4084 C CA . GLY F 1 31 ? -31.480 -68.605 -76.864 1.00 53.20 12 GLY F CA 1
ATOM 4085 C C . GLY F 1 31 ? -32.275 -69.690 -77.545 1.00 54.16 12 GLY F C 1
ATOM 4086 O O . GLY F 1 31 ? -32.860 -70.555 -76.888 1.00 54.74 12 GLY F O 1
ATOM 4087 N N . GLU F 1 32 ? -32.299 -69.630 -78.872 1.00 55.17 13 GLU F N 1
ATOM 4088 C CA . GLU F 1 32 ? -32.831 -70.704 -79.703 1.00 53.94 13 GLU F CA 1
ATOM 4089 C C . GLU F 1 32 ? -31.904 -71.910 -79.552 1.00 51.29 13 GLU F C 1
ATOM 4090 O O . GLU F 1 32 ? -30.678 -71.786 -79.723 1.00 50.67 13 GLU F O 1
ATOM 4092 N N . GLY F 1 33 ? -32.496 -73.060 -79.221 1.00 46.66 14 GLY F N 1
ATOM 4093 C CA . GLY F 1 33 ? -31.778 -74.326 -79.168 1.00 44.34 14 GLY F CA 1
ATOM 4094 C C . GLY F 1 33 ? -30.989 -74.534 -77.887 1.00 41.62 14 GLY F C 1
ATOM 4095 O O . GLY F 1 33 ? -30.145 -75.430 -77.831 1.00 39.78 14 GLY F O 1
ATOM 4096 N N . ALA F 1 34 ? -31.280 -73.715 -76.869 1.00 39.87 15 ALA F N 1
ATOM 4097 C CA . ALA F 1 34 ? -30.547 -73.705 -75.601 1.00 37.86 15 ALA F CA 1
ATOM 4098 C C . ALA F 1 34 ? -30.677 -75.040 -74.906 1.00 37.24 15 ALA F C 1
ATOM 4099 O O . ALA F 1 34 ? -29.667 -75.687 -74.643 1.00 36.90 15 ALA F O 1
ATOM 4109 N N . ASP F 1 36 ? -31.805 -77.872 -76.174 1.00 38.19 17 ASP F N 1
ATOM 4110 C CA . ASP F 1 36 ? -31.281 -78.935 -77.033 1.00 38.16 17 ASP F CA 1
ATOM 4111 C C . ASP F 1 36 ? -29.800 -79.154 -76.769 1.00 35.29 17 ASP F C 1
ATOM 4112 O O . ASP F 1 36 ? -29.366 -80.278 -76.582 1.00 36.33 17 ASP F O 1
ATOM 4117 N N . ARG F 1 37 ? -29.047 -78.072 -76.735 1.00 33.95 18 ARG F N 1
ATOM 4118 C CA . ARG F 1 37 ? -27.617 -78.123 -76.457 1.00 34.78 18 ARG F CA 1
ATOM 4119 C C . ARG F 1 37 ? -27.354 -78.552 -75.001 1.00 36.52 18 ARG F C 1
ATOM 4120 O O . ARG F 1 37 ? -26.453 -79.344 -74.740 1.00 37.90 18 ARG F O 1
ATOM 4128 N N . ILE F 1 38 ? -28.156 -78.078 -74.053 1.00 36.01 19 ILE F N 1
ATOM 4129 C CA . ILE F 1 38 ? -28.014 -78.524 -72.673 1.00 34.57 19 ILE F CA 1
ATOM 4130 C C . ILE F 1 38 ? -28.251 -80.015 -72.502 1.00 33.55 19 ILE F C 1
ATOM 4131 O O . ILE F 1 38 ? -27.552 -80.672 -71.739 1.00 32.01 19 ILE F O 1
ATOM 4144 N N . GLU F 1 40 ? -27.620 -82.303 -74.802 1.00 34.26 21 GLU F N 1
ATOM 4145 C CA . GLU F 1 40 ? -26.377 -82.927 -75.258 1.00 33.84 21 GLU F CA 1
ATOM 4146 C C . GLU F 1 40 ? -25.343 -82.954 -74.176 1.00 33.40 21 GLU F C 1
ATOM 4147 O O . GLU F 1 40 ? -24.705 -83.966 -73.963 1.00 36.24 21 GLU F O 1
ATOM 4153 N N . ALA F 1 41 ? -25.126 -81.809 -73.543 1.00 34.47 22 ALA F N 1
ATOM 4154 C CA . ALA F 1 41 ? -24.187 -81.696 -72.403 1.00 33.83 22 ALA F CA 1
ATOM 4155 C C . ALA F 1 41 ? -24.496 -82.706 -71.295 1.00 32.23 22 ALA F C 1
ATOM 4156 O O . ALA F 1 41 ? -23.597 -83.265 -70.710 1.00 33.68 22 ALA F O 1
ATOM 4166 N N . ALA F 1 43 ? -26.119 -85.767 -71.566 1.00 35.50 24 ALA F N 1
ATOM 4167 C CA . ALA F 1 43 ? -25.761 -87.095 -72.060 1.00 35.10 24 ALA F CA 1
ATOM 4168 C C . ALA F 1 43 ? -24.226 -87.322 -72.023 1.00 34.51 24 ALA F C 1
ATOM 4169 O O . ALA F 1 43 ? -23.719 -88.417 -71.648 1.00 35.56 24 ALA F O 1
ATOM 4171 N N . ILE F 1 44 ? -23.491 -86.319 -72.454 1.00 31.33 25 ILE F N 1
ATOM 4172 C CA . ILE F 1 44 ? -22.033 -86.360 -72.352 1.00 33.69 25 ILE F CA 1
ATOM 4173 C C . ILE F 1 44 ? -21.602 -86.583 -70.900 1.00 35.06 25 ILE F C 1
ATOM 4174 O O . ILE F 1 44 ? -20.769 -87.438 -70.640 1.00 35.87 25 ILE F O 1
ATOM 4179 N N . LEU F 1 45 ? -22.170 -85.825 -69.951 1.00 34.96 26 LEU F N 1
ATOM 4180 C CA . LEU F 1 45 ? -21.815 -85.995 -68.546 1.00 34.13 26 LEU F CA 1
ATOM 4181 C C . LEU F 1 45 ? -22.283 -87.327 -67.973 1.00 36.50 26 LEU F C 1
ATOM 4182 O O . LEU F 1 45 ? -21.576 -87.933 -67.195 1.00 37.43 26 LEU F O 1
ATOM 4187 N N . ASP F 1 46 ? -23.446 -87.809 -68.387 1.00 37.39 27 ASP F N 1
ATOM 4188 C CA . ASP F 1 46 ? -23.894 -89.143 -68.003 1.00 37.64 27 ASP F CA 1
ATOM 4189 C C . ASP F 1 46 ? -22.976 -90.308 -68.498 1.00 36.01 27 ASP F C 1
ATOM 4190 O O . ASP F 1 46 ? -22.699 -91.239 -67.764 1.00 39.18 27 ASP F O 1
ATOM 4195 N N . GLY F 1 47 ? -22.512 -90.265 -69.726 1.00 33.49 28 GLY F N 1
ATOM 4196 C CA . GLY F 1 47 ? -21.485 -91.198 -70.182 1.00 33.10 28 GLY F CA 1
ATOM 4197 C C . GLY F 1 47 ? -20.103 -91.100 -69.531 1.00 33.50 28 GLY F C 1
ATOM 4198 O O . GLY F 1 47 ? -19.315 -92.058 -69.565 1.00 35.10 28 GLY F O 1
ATOM 4199 N N . LEU F 1 48 ? -19.803 -89.969 -68.918 1.00 34.17 29 LEU F N 1
ATOM 4200 C CA . LEU F 1 48 ? -18.480 -89.742 -68.328 1.00 35.35 29 LEU F CA 1
ATOM 4201 C C . LEU F 1 48 ? -18.395 -90.259 -66.882 1.00 34.14 29 LEU F C 1
ATOM 4202 O O . LEU F 1 48 ? -17.348 -90.762 -66.489 1.00 37.45 29 LEU F O 1
ATOM 4207 N N . ALA F 1 49 ? -19.491 -90.182 -66.130 1.00 32.55 30 ALA F N 1
ATOM 4208 C CA . ALA F 1 49 ? -19.582 -90.691 -64.734 1.00 32.62 30 ALA F CA 1
ATOM 4209 C C . ALA F 1 49 ? -19.038 -92.119 -64.484 1.00 36.55 30 ALA F C 1
ATOM 4210 O O . ALA F 1 49 ? -18.236 -92.307 -63.553 1.00 37.86 30 ALA F O 1
ATOM 4212 N N . PRO F 1 50 ? -19.461 -93.134 -65.295 1.00 36.82 31 PRO F N 1
ATOM 4213 C CA . PRO F 1 50 ? -18.911 -94.476 -65.174 1.00 35.60 31 PRO F CA 1
ATOM 4214 C C . PRO F 1 50 ? -17.416 -94.576 -65.422 1.00 36.69 31 PRO F C 1
ATOM 4215 O O . PRO F 1 50 ? -16.800 -95.553 -64.995 1.00 37.14 31 PRO F O 1
ATOM 4219 N N . GLU F 1 51 ? -16.837 -93.599 -66.120 1.00 37.78 32 GLU F N 1
ATOM 4220 C CA . GLU F 1 51 ? -15.369 -93.553 -66.328 1.00 38.11 32 GLU F CA 1
ATOM 4221 C C . GLU F 1 51 ? -14.589 -92.854 -65.201 1.00 37.72 32 GLU F C 1
ATOM 4222 O O . GLU F 1 51 ? -13.357 -92.968 -65.138 1.00 37.91 32 GLU F O 1
ATOM 4228 N N . LEU F 1 52 ? -15.303 -92.129 -64.336 1.00 36.78 33 LEU F N 1
ATOM 4229 C CA . LEU F 1 52 ? -14.722 -91.493 -63.160 1.00 37.08 33 LEU F CA 1
ATOM 4230 C C . LEU F 1 52 ? -15.091 -92.271 -61.877 1.00 36.90 33 LEU F C 1
ATOM 4231 O O . LEU F 1 52 ? -16.258 -92.242 -61.437 1.00 35.73 33 LEU F O 1
ATOM 4236 N N . PRO F 1 53 ? -14.107 -93.020 -61.305 1.00 39.58 34 PRO F N 1
ATOM 4237 C CA . PRO F 1 53 ? -14.326 -93.787 -60.062 1.00 39.92 34 PRO F CA 1
ATOM 4238 C C . PRO F 1 53 ? -14.837 -92.967 -58.870 1.00 39.92 34 PRO F C 1
ATOM 4239 O O . PRO F 1 53 ? -15.543 -93.509 -58.018 1.00 39.72 34 PRO F O 1
ATOM 4243 N N . GLY F 1 54 ? -14.489 -91.682 -58.829 1.00 37.40 35 GLY F N 1
ATOM 4244 C CA . GLY F 1 54 ? -14.954 -90.792 -57.800 1.00 35.56 35 GLY F CA 1
ATOM 4245 C C . GLY F 1 54 ? -16.291 -90.107 -58.020 1.00 36.18 35 GLY F C 1
ATOM 4246 O O . GLY F 1 54 ? -16.785 -89.483 -57.088 1.00 33.81 35 GLY F O 1
ATOM 4247 N N . LEU F 1 55 ? -16.872 -90.179 -59.223 1.00 34.03 36 LEU F N 1
ATOM 4248 C CA . LEU F 1 55 ? -18.239 -89.665 -59.445 1.00 34.46 36 LEU F CA 1
ATOM 4249 C C . LEU F 1 55 ? -19.191 -90.839 -59.307 1.00 36.98 36 LEU F C 1
ATOM 4250 O O . LEU F 1 55 ? -19.274 -91.715 -60.176 1.00 37.94 36 LEU F O 1
ATOM 4255 N N . THR F 1 56 ? -19.926 -90.857 -58.201 1.00 36.57 37 THR F N 1
ATOM 4256 C CA . THR F 1 56 ? -20.684 -92.023 -57.868 1.00 37.63 37 THR F CA 1
ATOM 4257 C C . THR F 1 56 ? -22.098 -91.934 -58.361 1.00 37.92 37 THR F C 1
ATOM 4258 O O . THR F 1 56 ? -22.732 -92.962 -58.532 1.00 40.03 37 THR F O 1
ATOM 4262 N N . GLU F 1 57 ? -22.603 -90.724 -58.593 1.00 39.00 38 GLU F N 1
ATOM 4263 C CA . GLU F 1 57 ? -23.983 -90.538 -59.057 1.00 42.55 38 GLU F CA 1
ATOM 4264 C C . GLU F 1 57 ? -24.051 -89.247 -59.858 1.00 39.25 38 GLU F C 1
ATOM 4265 O O . GLU F 1 57 ? -23.481 -88.256 -59.449 1.00 38.35 38 GLU F O 1
ATOM 4271 N N . PHE F 1 58 ? -24.684 -89.309 -61.032 1.00 38.78 39 PHE F N 1
ATOM 4272 C CA . PHE F 1 58 ? -24.995 -88.148 -61.850 1.00 37.61 39 PHE F CA 1
ATOM 4273 C C . PHE F 1 58 ? -26.494 -88.146 -62.076 1.00 35.71 39 PHE F C 1
ATOM 4274 O O . PHE F 1 58 ? -27.039 -89.133 -62.481 1.00 35.29 39 PHE F O 1
ATOM 4282 N N . ARG F 1 59 ? -27.156 -87.038 -61.820 1.00 36.86 40 ARG F N 1
ATOM 4283 C CA . ARG F 1 59 ? -28.614 -86.942 -62.037 1.00 38.47 40 ARG F CA 1
ATOM 4284 C C . ARG F 1 59 ? -28.904 -85.590 -62.644 1.00 37.25 40 ARG F C 1
ATOM 4285 O O . ARG F 1 59 ? -28.243 -84.641 -62.310 1.00 38.78 40 ARG F O 1
ATOM 4293 N N . HIS F 1 60 ? -29.890 -85.496 -63.514 1.00 36.82 41 HIS F N 1
ATOM 4294 C CA . HIS F 1 60 ? -30.262 -84.221 -64.105 1.00 35.05 41 HIS F CA 1
ATOM 4295 C C . HIS F 1 60 ? -31.752 -84.148 -64.366 1.00 33.56 41 HIS F C 1
ATOM 4296 O O . HIS F 1 60 ? -32.375 -85.144 -64.635 1.00 33.75 41 HIS F O 1
ATOM 4303 N N . GLY F 1 61 ? -32.343 -82.971 -64.294 1.00 34.25 42 GLY F N 1
ATOM 4304 C CA . GLY F 1 61 ? -33.761 -82.861 -64.665 1.00 34.48 42 GLY F CA 1
ATOM 4305 C C . GLY F 1 61 ? -34.331 -81.472 -64.507 1.00 33.96 42 GLY F C 1
ATOM 4306 O O . GLY F 1 61 ? -33.651 -80.568 -64.057 1.00 31.10 42 GLY F O 1
ATOM 4307 N N . PRO F 1 62 ? -35.616 -81.302 -64.853 1.00 34.13 43 PRO F N 1
ATOM 4308 C CA . PRO F 1 62 ? -36.223 -79.999 -64.663 1.00 34.19 43 PRO F CA 1
ATOM 4309 C C . PRO F 1 62 ? -36.514 -79.667 -63.206 1.00 35.42 43 PRO F C 1
ATOM 4310 O O . PRO F 1 62 ? -36.845 -80.530 -62.411 1.00 35.89 43 PRO F O 1
ATOM 4314 N N . ASN F 1 63 ? -36.343 -78.395 -62.884 1.00 36.72 44 ASN F N 1
ATOM 4315 C CA . ASN F 1 63 ? -36.725 -77.817 -61.616 1.00 35.01 44 ASN F CA 1
ATOM 4316 C C . ASN F 1 63 ? -38.239 -77.543 -61.595 1.00 35.52 44 ASN F C 1
ATOM 4317 O O . ASN F 1 63 ? -38.720 -76.639 -62.265 1.00 34.33 44 ASN F O 1
ATOM 4322 N N . ARG F 1 64 ? -38.976 -78.344 -60.831 1.00 37.09 45 ARG F N 1
ATOM 4323 C CA . ARG F 1 64 ? -40.402 -78.160 -60.657 1.00 35.98 45 ARG F CA 1
ATOM 4324 C C . ARG F 1 64 ? -40.711 -76.997 -59.733 1.00 38.03 45 ARG F C 1
ATOM 4325 O O . ARG F 1 64 ? -41.780 -76.432 -59.818 1.00 39.96 45 ARG F O 1
ATOM 4333 N N . ASP F 1 65 ? -39.782 -76.642 -58.856 1.00 40.37 46 ASP F N 1
ATOM 4334 C CA . ASP F 1 65 ? -39.920 -75.452 -58.007 1.00 41.40 46 ASP F CA 1
ATOM 4335 C C . ASP F 1 65 ? -41.325 -75.252 -57.454 1.00 41.16 46 ASP F C 1
ATOM 4336 O O . ASP F 1 65 ? -41.990 -74.273 -57.773 1.00 42.30 46 ASP F O 1
ATOM 4341 N N . PHE F 1 66 ? -41.750 -76.175 -56.601 1.00 41.63 47 PHE F N 1
ATOM 4342 C CA . PHE F 1 66 ? -43.107 -76.191 -56.076 1.00 39.74 47 PHE F CA 1
ATOM 4343 C C . PHE F 1 66 ? -43.423 -74.969 -55.225 1.00 41.91 47 PHE F C 1
ATOM 4344 O O . PHE F 1 66 ? -44.591 -74.595 -55.080 1.00 43.06 47 PHE F O 1
ATOM 4352 N N . GLU F 1 67 ? -42.399 -74.339 -54.666 1.00 41.98 48 GLU F N 1
ATOM 4353 C CA . GLU F 1 67 ? -42.624 -73.197 -53.784 1.00 44.07 48 GLU F CA 1
ATOM 4354 C C . GLU F 1 67 ? -42.431 -71.876 -54.494 1.00 44.15 48 GLU F C 1
ATOM 4355 O O . GLU F 1 67 ? -42.662 -70.830 -53.896 1.00 42.29 48 GLU F O 1
ATOM 4361 N N . GLN F 1 68 ? -42.004 -71.933 -55.759 1.00 44.60 49 GLN F N 1
ATOM 4362 C CA . GLN F 1 68 ? -41.705 -70.741 -56.547 1.00 44.18 49 GLN F CA 1
ATOM 4363 C C . GLN F 1 68 ? -40.651 -69.870 -55.871 1.00 42.29 49 GLN F C 1
ATOM 4364 O O . GLN F 1 68 ? -40.843 -68.682 -55.693 1.00 41.67 49 GLN F O 1
ATOM 4370 N N . LYS F 1 69 ? -39.526 -70.502 -55.523 1.00 41.04 50 LYS F N 1
ATOM 4371 C CA . LYS F 1 69 ? -38.384 -69.859 -54.865 1.00 39.24 50 LYS F CA 1
ATOM 4372 C C . LYS F 1 69 ? -37.108 -70.047 -55.662 1.00 40.02 50 LYS F C 1
ATOM 4373 O O . LYS F 1 69 ? -36.017 -69.903 -55.107 1.00 40.96 50 LYS F O 1
ATOM 4379 N N . SER F 1 70 ? -37.253 -70.372 -56.960 1.00 40.79 51 SER F N 1
ATOM 4380 C CA . SER F 1 70 ? -36.119 -70.569 -57.889 1.00 39.84 51 SER F CA 1
ATOM 4381 C C . SER F 1 70 ? -36.541 -70.521 -59.377 1.00 40.06 51 SER F C 1
ATOM 4382 O O . SER F 1 70 ? -35.988 -71.226 -60.206 1.00 39.77 51 SER F O 1
ATOM 4385 N N . GLU F 1 71 ? -37.481 -69.648 -59.722 1.00 42.67 52 GLU F N 1
ATOM 4386 C CA . GLU F 1 71 ? -38.085 -69.635 -61.076 1.00 45.75 52 GLU F CA 1
ATOM 4387 C C . GLU F 1 71 ? -37.089 -69.294 -62.201 1.00 43.65 52 GLU F C 1
ATOM 4388 O O . GLU F 1 71 ? -37.357 -69.521 -63.373 1.00 43.32 52 GLU F O 1
ATOM 4394 N N . ARG F 1 72 ? -35.953 -68.751 -61.797 1.00 43.30 53 ARG F N 1
ATOM 4395 C CA . ARG F 1 72 ? -34.833 -68.385 -62.638 1.00 44.08 53 ARG F CA 1
ATOM 4396 C C . ARG F 1 72 ? -34.072 -69.574 -63.215 1.00 41.28 53 ARG F C 1
ATOM 4397 O O . ARG F 1 72 ? -33.388 -69.457 -64.223 1.00 40.04 53 ARG F O 1
ATOM 4405 N N . TYR F 1 73 ? -34.176 -70.721 -62.558 1.00 41.22 54 TYR F N 1
ATOM 4406 C CA . TYR F 1 73 ? -33.381 -71.896 -62.891 1.00 38.98 54 TYR F CA 1
ATOM 4407 C C . TYR F 1 73 ? -34.286 -73.076 -63.246 1.00 36.84 54 TYR F C 1
ATOM 4408 O O . TYR F 1 73 ? -34.573 -73.905 -62.383 1.00 39.15 54 TYR F O 1
ATOM 4417 N N . PRO F 1 74 ? -34.701 -73.183 -64.517 1.00 35.30 55 PRO F N 1
ATOM 4418 C CA . PRO F 1 74 ? -35.621 -74.252 -64.937 1.00 35.57 55 PRO F CA 1
ATOM 4419 C C . PRO F 1 74 ? -35.038 -75.682 -65.042 1.00 34.20 55 PRO F C 1
ATOM 4420 O O . PRO F 1 74 ? -35.805 -76.628 -65.165 1.00 34.27 55 PRO F O 1
ATOM 4424 N N . TYR F 1 75 ? -33.719 -75.816 -64.998 1.00 31.21 56 TYR F N 1
ATOM 4425 C CA . TYR F 1 75 ? -33.057 -77.081 -65.196 1.00 31.80 56 TYR F CA 1
ATOM 4426 C C . TYR F 1 75 ? -31.775 -77.118 -64.354 1.00 33.11 56 TYR F C 1
ATOM 4427 O O . TYR F 1 75 ? -31.143 -76.083 -64.101 1.00 32.86 56 TYR F O 1
ATOM 4436 N N . GLY F 1 76 ? -31.398 -78.315 -63.911 1.00 33.36 57 GLY F N 1
ATOM 4437 C CA . GLY F 1 76 ? -30.124 -78.504 -63.236 1.00 34.77 57 GLY F CA 1
ATOM 4438 C C . GLY F 1 76 ? -29.710 -79.962 -63.124 1.00 36.36 57 GLY F C 1
ATOM 4439 O O . GLY F 1 76 ? -30.396 -80.865 -63.610 1.00 35.04 57 GLY F O 1
ATOM 4440 N N . PHE F 1 77 ? -28.564 -80.156 -62.482 1.00 36.84 58 PHE F N 1
ATOM 4441 C CA . PHE F 1 77 ? -27.983 -81.450 -62.293 1.00 37.27 58 PHE F CA 1
ATOM 4442 C C . PHE F 1 77 ? -27.089 -81.490 -61.062 1.00 36.97 58 PHE F C 1
ATOM 4443 O O . PHE F 1 77 ? -26.737 -80.445 -60.514 1.00 34.37 58 PHE F O 1
ATOM 4451 N N . LEU F 1 78 ? -26.746 -82.723 -60.666 1.00 39.56 59 LEU F N 1
ATOM 4452 C CA . LEU F 1 78 ? -26.025 -83.058 -59.441 1.00 39.37 59 LEU F CA 1
ATOM 4453 C C . LEU F 1 78 ? -25.010 -84.134 -59.728 1.00 38.08 59 LEU F C 1
ATOM 4454 O O . LEU F 1 78 ? -25.365 -85.195 -60.219 1.00 38.83 59 LEU F O 1
ATOM 4459 N N . CYS F 1 79 ? -23.753 -83.860 -59.400 1.00 37.97 60 CYS F N 1
ATOM 4460 C CA . CYS F 1 79 ? -22.717 -84.873 -59.356 1.00 37.94 60 CYS F CA 1
ATOM 4461 C C . CYS F 1 79 ? -22.314 -85.162 -57.938 1.00 37.50 60 CYS F C 1
ATOM 4462 O O . CYS F 1 79 ? -21.932 -84.247 -57.209 1.00 41.20 60 CYS F O 1
ATOM 4465 N N . THR F 1 80 ? -22.389 -86.428 -57.537 1.00 36.77 61 THR F N 1
ATOM 4466 C CA . THR F 1 80 ? -21.850 -86.866 -56.248 1.00 38.75 61 THR F CA 1
ATOM 4467 C C . THR F 1 80 ? -20.399 -87.318 -56.394 1.00 36.68 61 THR F C 1
ATOM 4468 O O . THR F 1 80 ? -20.114 -88.265 -57.106 1.00 35.86 61 THR F O 1
ATOM 4472 N N . PHE F 1 81 ? -19.491 -86.644 -55.694 1.00 36.95 62 PHE F N 1
ATOM 4473 C CA . PHE F 1 81 ? -18.072 -86.992 -55.683 1.00 34.03 62 PHE F CA 1
ATOM 4474 C C . PHE F 1 81 ? -17.628 -87.483 -54.336 1.00 34.85 62 PHE F C 1
ATOM 4475 O O . PHE F 1 81 ? -18.067 -86.936 -53.345 1.00 33.83 62 PHE F O 1
ATOM 4483 N N . THR F 1 82 ? -16.722 -88.467 -54.279 1.00 35.47 63 THR F N 1
ATOM 4484 C CA . THR F 1 82 ? -16.313 -89.002 -52.993 1.00 38.74 63 THR F CA 1
ATOM 4485 C C . THR F 1 82 ? -15.299 -88.092 -52.281 1.00 39.06 63 THR F C 1
ATOM 4486 O O . THR F 1 82 ? -15.164 -88.139 -51.068 1.00 37.96 63 THR F O 1
ATOM 4490 N N . ASP F 1 83 ? -14.569 -87.291 -53.051 1.00 40.06 64 ASP F N 1
ATOM 4491 C CA . ASP F 1 83 ? -13.612 -86.342 -52.477 1.00 39.89 64 ASP F CA 1
ATOM 4492 C C . ASP F 1 83 ? -13.205 -85.245 -53.463 1.00 37.55 64 ASP F C 1
ATOM 4493 O O . ASP F 1 83 ? -13.597 -85.271 -54.626 1.00 37.06 64 ASP F O 1
ATOM 4498 N N . LYS F 1 84 ? -12.472 -84.260 -52.947 1.00 37.24 65 LYS F N 1
ATOM 4499 C CA . LYS F 1 84 ? -11.977 -83.121 -53.736 1.00 38.28 65 LYS F CA 1
ATOM 4500 C C . LYS F 1 84 ? -11.126 -83.573 -54.923 1.00 36.78 65 LYS F C 1
ATOM 4501 O O . LYS F 1 84 ? -11.231 -82.966 -55.989 1.00 38.81 65 LYS F O 1
ATOM 4507 N N . ALA F 1 85 ? -10.342 -84.646 -54.766 1.00 33.65 66 ALA F N 1
ATOM 4508 C CA . ALA F 1 85 ? -9.562 -85.191 -55.883 1.00 34.82 66 ALA F CA 1
ATOM 4509 C C . ALA F 1 85 ? -10.446 -85.769 -56.998 1.00 34.76 66 ALA F C 1
ATOM 4510 O O . ALA F 1 85 ? -10.067 -85.759 -58.163 1.00 37.94 66 ALA F O 1
ATOM 4512 N N . ALA F 1 86 ? -11.635 -86.248 -56.644 1.00 36.76 67 ALA F N 1
ATOM 4513 C CA . ALA F 1 86 ? -12.617 -86.757 -57.614 1.00 35.05 67 ALA F CA 1
ATOM 4514 C C . ALA F 1 86 ? -13.190 -85.596 -58.393 1.00 36.39 67 ALA F C 1
ATOM 4515 O O . ALA F 1 86 ? -13.342 -85.664 -59.619 1.00 38.94 67 ALA F O 1
ATOM 4517 N N . LEU F 1 87 ? -13.504 -84.525 -57.663 1.00 36.82 68 LEU F N 1
ATOM 4518 C CA . LEU F 1 87 ? -14.028 -83.301 -58.255 1.00 36.10 68 LEU F CA 1
ATOM 4519 C C . LEU F 1 87 ? -13.024 -82.671 -59.201 1.00 34.99 68 LEU F C 1
ATOM 4520 O O . LEU F 1 87 ? -13.395 -82.151 -60.235 1.00 37.04 68 LEU F O 1
ATOM 4525 N N . ASP F 1 88 ? -11.755 -82.728 -58.828 1.00 37.07 69 ASP F N 1
ATOM 4526 C CA . ASP F 1 88 ? -10.664 -82.148 -59.612 1.00 36.82 69 ASP F CA 1
ATOM 4527 C C . ASP F 1 88 ? -10.432 -82.899 -60.912 1.00 36.14 69 ASP F C 1
ATOM 4528 O O . ASP F 1 88 ? -10.241 -82.262 -61.948 1.00 36.83 69 ASP F O 1
ATOM 4533 N N . ALA F 1 89 ? -10.443 -84.238 -60.838 1.00 34.75 70 ALA F N 1
ATOM 4534 C CA . ALA F 1 89 ? -10.338 -85.116 -62.011 1.00 34.25 70 ALA F CA 1
ATOM 4535 C C . ALA F 1 89 ? -11.474 -84.862 -63.032 1.00 36.41 70 ALA F C 1
ATOM 4536 O O . ALA F 1 89 ? -11.249 -84.809 -64.216 1.00 39.27 70 ALA F O 1
ATOM 4538 N N . TYR F 1 90 ? -12.691 -84.699 -62.544 1.00 36.67 71 TYR F N 1
ATOM 4539 C CA . TYR F 1 90 ? -13.839 -84.282 -63.369 1.00 36.99 71 TYR F CA 1
ATOM 4540 C C . TYR F 1 90 ? -13.641 -82.879 -64.018 1.00 36.47 71 TYR F C 1
ATOM 4541 O O . TYR F 1 90 ? -13.851 -82.693 -65.218 1.00 34.09 71 TYR F O 1
ATOM 4550 N N . ALA F 1 91 ? -13.236 -81.899 -63.205 1.00 37.14 72 ALA F N 1
ATOM 4551 C CA . ALA F 1 91 ? -13.054 -80.520 -63.671 1.00 36.44 72 ALA F CA 1
ATOM 4552 C C . ALA F 1 91 ? -12.174 -80.465 -64.911 1.00 37.77 72 ALA F C 1
ATOM 4553 O O . ALA F 1 91 ? -12.614 -79.957 -65.962 1.00 38.95 72 ALA F O 1
ATOM 4555 N N . VAL F 1 92 ? -10.970 -81.039 -64.803 1.00 36.35 73 VAL F N 1
ATOM 4556 C CA . VAL F 1 92 ? -9.973 -80.991 -65.877 1.00 35.95 73 VAL F CA 1
ATOM 4557 C C . VAL F 1 92 ? -10.194 -81.984 -67.016 1.00 35.64 73 VAL F C 1
ATOM 4558 O O . VAL F 1 92 ? -9.470 -81.947 -68.008 1.00 37.21 73 VAL F O 1
ATOM 4562 N N . HIS F 1 93 ? -11.154 -82.890 -66.877 1.00 34.74 74 HIS F N 1
ATOM 4563 C CA . HIS F 1 93 ? -11.354 -83.918 -67.879 1.00 33.27 74 HIS F CA 1
ATOM 4564 C C . HIS F 1 93 ? -11.829 -83.296 -69.210 1.00 33.93 74 HIS F C 1
ATOM 4565 O O . HIS F 1 93 ? -12.792 -82.523 -69.219 1.00 31.80 74 HIS F O 1
ATOM 4572 N N . PRO F 1 94 ? -11.132 -83.602 -70.347 1.00 34.17 75 PRO F N 1
ATOM 4573 C CA . PRO F 1 94 ? -11.495 -82.989 -71.641 1.00 32.87 75 PRO F CA 1
ATOM 4574 C C . PRO F 1 94 ? -12.994 -83.115 -72.033 1.00 33.79 75 PRO F C 1
ATOM 4575 O O . PRO F 1 94 ? -13.568 -82.223 -72.654 1.00 33.81 75 PRO F O 1
ATOM 4579 N N . THR F 1 95 ? -13.595 -84.247 -71.703 1.00 35.86 76 THR F N 1
ATOM 4580 C CA . THR F 1 95 ? -15.021 -84.483 -71.944 1.00 35.94 76 THR F CA 1
ATOM 4581 C C . THR F 1 95 ? -15.869 -83.519 -71.150 1.00 34.79 76 THR F C 1
ATOM 4582 O O . THR F 1 95 ? -16.835 -82.995 -71.677 1.00 35.69 76 THR F O 1
ATOM 4586 N N . HIS F 1 96 ? -15.485 -83.269 -69.896 1.00 35.67 77 HIS F N 1
ATOM 4587 C CA . HIS F 1 96 ? -16.169 -82.282 -69.078 1.00 34.67 77 HIS F CA 1
ATOM 4588 C C . HIS F 1 96 ? -15.980 -80.864 -69.602 1.00 36.01 77 HIS F C 1
ATOM 4589 O O . HIS F 1 96 ? -16.928 -80.081 -69.665 1.00 36.33 77 HIS F O 1
ATOM 4596 N N . GLN F 1 97 ? -14.747 -80.521 -69.939 1.00 37.15 78 GLN F N 1
ATOM 4597 C CA . GLN F 1 97 ? -14.446 -79.210 -70.510 1.00 38.62 78 GLN F CA 1
ATOM 4598 C C . GLN F 1 97 ? -15.269 -78.935 -71.779 1.00 37.81 78 GLN F C 1
ATOM 4599 O O . GLN F 1 97 ? -15.732 -77.805 -71.984 1.00 37.48 78 GLN F O 1
ATOM 4605 N N . ARG F 1 98 ? -15.506 -79.974 -72.579 1.00 36.94 79 ARG F N 1
ATOM 4606 C CA . ARG F 1 98 ? -16.395 -79.877 -73.740 1.00 38.30 79 ARG F CA 1
ATOM 4607 C C . ARG F 1 98 ? -17.859 -79.595 -73.350 1.00 36.36 79 ARG F C 1
ATOM 4608 O O . ARG F 1 98 ? -18.491 -78.719 -73.926 1.00 36.86 79 ARG F O 1
ATOM 4616 N N . ALA F 1 99 ? -18.392 -80.351 -72.395 1.00 37.17 80 ALA F N 1
ATOM 4617 C CA . ALA F 1 99 ? -19.775 -80.174 -71.906 1.00 36.04 80 ALA F CA 1
ATOM 4618 C C . ALA F 1 99 ? -19.950 -78.820 -71.232 1.00 37.74 80 ALA F C 1
ATOM 4619 O O . ALA F 1 99 ? -20.934 -78.127 -71.472 1.00 38.69 80 ALA F O 1
ATOM 4621 N N . GLY F 1 100 ? -18.967 -78.434 -70.415 1.00 39.28 81 GLY F N 1
ATOM 4622 C CA . GLY F 1 100 ? -18.899 -77.102 -69.773 1.00 36.50 81 GLY F CA 1
ATOM 4623 C C . GLY F 1 100 ? -18.977 -75.929 -70.728 1.00 36.78 81 GLY F C 1
ATOM 4624 O O . GLY F 1 100 ? -19.660 -74.960 -70.450 1.00 37.62 81 GLY F O 1
ATOM 4625 N N . GLY F 1 101 ? -18.265 -76.015 -71.857 1.00 37.07 82 GLY F N 1
ATOM 4626 C CA . GLY F 1 101 ? -18.386 -75.041 -72.924 1.00 33.51 82 GLY F CA 1
ATOM 4627 C C . GLY F 1 101 ? -19.776 -74.959 -73.540 1.00 34.37 82 GLY F C 1
ATOM 4628 O O . GLY F 1 101 ? -20.223 -73.875 -73.911 1.00 36.01 82 GLY F O 1
ATOM 4637 N N . LEU F 1 103 ? -22.623 -75.597 -72.027 1.00 36.49 84 LEU F N 1
ATOM 4638 C CA . LEU F 1 103 ? -23.461 -74.979 -71.005 1.00 35.43 84 LEU F CA 1
ATOM 4639 C C . LEU F 1 103 ? -23.254 -73.476 -70.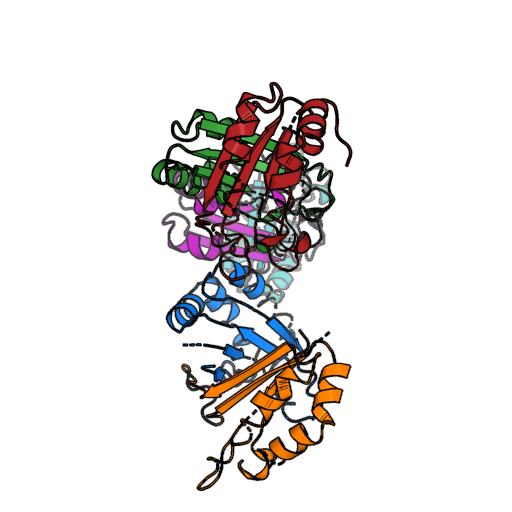965 1.00 34.86 84 LEU F C 1
ATOM 4640 O O . LEU F 1 103 ? -24.206 -72.717 -71.009 1.00 37.71 84 LEU F O 1
ATOM 4645 N N . VAL F 1 104 ? -22.010 -73.036 -70.863 1.00 34.56 85 VAL F N 1
ATOM 4646 C CA . VAL F 1 104 ? -21.693 -71.604 -70.927 1.00 33.83 85 VAL F CA 1
ATOM 4647 C C . VAL F 1 104 ? -22.259 -70.988 -72.193 1.00 35.68 85 VAL F C 1
ATOM 4648 O O . VAL F 1 104 ? -22.831 -69.913 -72.130 1.00 37.52 85 VAL F O 1
ATOM 4652 N N . ALA F 1 105 ? -22.136 -71.691 -73.333 1.00 35.52 86 ALA F N 1
ATOM 4653 C CA . ALA F 1 105 ? -22.694 -71.219 -74.620 1.00 32.45 86 ALA F CA 1
ATOM 4654 C C . ALA F 1 105 ? -24.236 -71.190 -74.663 1.00 33.00 86 ALA F C 1
ATOM 4655 O O . ALA F 1 105 ? -24.818 -70.532 -75.521 1.00 36.16 86 ALA F O 1
ATOM 4657 N N . SER F 1 106 ? -24.887 -71.867 -73.720 1.00 33.66 87 SER F N 1
ATOM 4658 C CA . SER F 1 106 ? -26.349 -72.086 -73.710 1.00 33.78 87 SER F CA 1
ATOM 4659 C C . SER F 1 106 ? -27.160 -71.281 -72.674 1.00 35.17 87 SER F C 1
ATOM 4660 O O . SER F 1 106 ? -28.387 -71.335 -72.693 1.00 34.31 87 SER F O 1
ATOM 4663 N N . CYS F 1 107 ? -26.485 -70.545 -71.785 1.00 35.38 88 CYS F N 1
ATOM 4664 C CA . CYS F 1 107 ? -27.141 -69.895 -70.656 1.00 36.67 88 CYS F CA 1
ATOM 4665 C C . CYS F 1 107 ? -27.112 -68.369 -70.754 1.00 37.97 88 CYS F C 1
ATOM 4666 O O . CYS F 1 107 ? -26.280 -67.818 -71.473 1.00 37.76 88 CYS F O 1
ATOM 4669 N N . ARG F 1 108 ? -28.042 -67.712 -70.040 1.00 39.13 89 ARG F N 1
ATOM 4670 C CA . ARG F 1 108 ? -28.222 -66.264 -70.115 1.00 40.34 89 ARG F CA 1
ATOM 4671 C C . ARG F 1 108 ? -26.969 -65.594 -69.589 1.00 37.48 89 ARG F C 1
ATOM 4672 O O . ARG F 1 108 ? -26.528 -65.905 -68.496 1.00 37.19 89 ARG F O 1
ATOM 4680 N N . ASN F 1 109 ? -26.381 -64.721 -70.405 1.00 38.62 90 ASN F N 1
ATOM 4681 C CA . ASN F 1 109 ? -25.112 -64.054 -70.101 1.00 40.52 90 ASN F CA 1
ATOM 4682 C C . ASN F 1 109 ? -23.962 -65.031 -69.787 1.00 39.87 90 ASN F C 1
ATOM 4683 O O . ASN F 1 109 ? -23.158 -64.777 -68.902 1.00 41.43 90 ASN F O 1
ATOM 4688 N N . GLY F 1 110 ? -23.882 -66.131 -70.527 1.00 40.44 91 GLY F N 1
ATOM 4689 C CA . GLY F 1 110 ? -22.799 -67.123 -70.371 1.00 40.70 91 GLY F CA 1
ATOM 4690 C C . GLY F 1 110 ? -22.729 -67.788 -68.998 1.00 40.77 91 GLY F C 1
ATOM 4691 O O . GLY F 1 110 ? -23.748 -68.265 -68.481 1.00 40.51 91 GLY F O 1
ATOM 4692 N N . ALA F 1 111 ? -21.525 -67.810 -68.413 1.00 40.31 92 ALA F N 1
ATOM 4693 C CA . ALA F 1 111 ? -21.264 -68.448 -67.108 1.00 40.12 92 ALA F CA 1
ATOM 4694 C C . ALA F 1 111 ? -21.974 -67.723 -65.952 1.00 39.43 92 ALA F C 1
ATOM 4695 O O . ALA F 1 111 ? -22.172 -68.314 -64.915 1.00 39.96 92 ALA F O 1
ATOM 4697 N N . ASP F 1 112 ? -22.354 -66.461 -66.147 1.00 38.57 93 ASP F N 1
ATOM 4698 C CA . ASP F 1 112 ? -23.171 -65.726 -65.187 1.00 40.81 93 ASP F CA 1
ATOM 4699 C C . ASP F 1 112 ? -24.591 -66.288 -65.028 1.00 39.55 93 ASP F C 1
ATOM 4700 O O . ASP F 1 112 ? -25.253 -66.019 -64.024 1.00 40.72 93 ASP F O 1
ATOM 4705 N N . GLY F 1 113 ? -25.055 -67.062 -66.010 1.00 38.49 94 GLY F N 1
ATOM 4706 C CA . GLY F 1 113 ? -26.333 -67.765 -65.924 1.00 36.92 94 GLY F CA 1
ATOM 4707 C C . GLY F 1 113 ? -26.224 -69.197 -65.433 1.00 37.11 94 GLY F C 1
ATOM 4708 O O . GLY F 1 113 ? -27.122 -70.013 -65.703 1.00 38.12 94 GLY F O 1
ATOM 4709 N N . ILE F 1 114 ? -25.141 -69.500 -64.710 1.00 36.08 95 ILE F N 1
ATOM 4710 C CA . ILE F 1 114 ? -24.925 -70.806 -64.084 1.00 36.02 95 ILE F CA 1
ATOM 4711 C C . ILE F 1 114 ? -24.573 -70.597 -62.620 1.00 36.81 95 ILE F C 1
ATOM 4712 O O . ILE F 1 114 ? -23.716 -69.794 -62.285 1.00 36.99 95 ILE F O 1
ATOM 4717 N N . LEU F 1 115 ? -25.269 -71.324 -61.761 1.00 36.82 96 LEU F N 1
ATOM 4718 C CA . LEU F 1 115 ? -25.039 -71.343 -60.334 1.00 37.21 96 LEU F CA 1
ATOM 4719 C C . LEU F 1 115 ? -24.420 -72.693 -59.982 1.00 36.09 96 LEU F C 1
ATOM 4720 O O . LEU F 1 115 ? -25.005 -73.727 -60.273 1.00 36.25 96 LEU F O 1
ATOM 4725 N N . VAL F 1 116 ? -23.249 -72.671 -59.349 1.00 37.75 97 VAL F N 1
ATOM 4726 C CA . VAL F 1 116 ? -22.565 -73.887 -58.938 1.00 36.84 97 VAL F CA 1
ATOM 4727 C C . VAL F 1 116 ? -22.349 -73.888 -57.405 1.00 38.11 97 VAL F C 1
ATOM 4728 O O . VAL F 1 116 ? -21.636 -73.058 -56.847 1.00 35.66 97 VAL F O 1
ATOM 4732 N N . VAL F 1 117 ? -23.008 -74.856 -56.764 1.00 38.06 98 VAL F N 1
ATOM 4733 C CA . VAL F 1 117 ? -22.841 -75.200 -55.357 1.00 38.37 98 VAL F CA 1
ATOM 4734 C C . VAL F 1 117 ? -21.974 -76.481 -55.166 1.00 39.14 98 VAL F C 1
ATOM 4735 O O . VAL F 1 117 ? -22.141 -77.453 -55.904 1.00 38.83 98 VAL F O 1
ATOM 4739 N N . ASP F 1 118 ? -21.046 -76.448 -54.202 1.00 37.39 99 ASP F N 1
ATOM 4740 C CA . ASP F 1 118 ? -20.237 -77.627 -53.786 1.00 37.21 99 ASP F CA 1
ATOM 4741 C C . ASP F 1 118 ? -20.402 -77.914 -52.287 1.00 34.71 99 ASP F C 1
ATOM 4742 O O . ASP F 1 118 ? -19.618 -77.448 -51.481 1.00 31.17 99 ASP F O 1
ATOM 4747 N N . LEU F 1 119 ? -21.456 -78.643 -51.918 1.00 35.56 100 LEU F N 1
ATOM 4748 C CA . LEU F 1 119 ? -21.782 -78.885 -50.519 1.00 34.92 100 LEU F CA 1
ATOM 4749 C C . LEU F 1 119 ? -20.904 -79.996 -49.988 1.00 34.13 100 LEU F C 1
ATOM 4750 O O . LEU F 1 119 ? -20.812 -81.050 -50.599 1.00 33.84 100 LEU F O 1
ATOM 4755 N N . GLU F 1 120 ? -20.266 -79.775 -48.847 1.00 34.88 101 GLU F N 1
ATOM 4756 C CA . GLU F 1 120 ? -19.505 -80.844 -48.219 1.00 35.48 101 GLU F CA 1
ATOM 4757 C C . GLU F 1 120 ? -20.379 -81.537 -47.192 1.00 36.61 101 GLU F C 1
ATOM 4758 O O . GLU F 1 120 ? -20.643 -81.005 -46.132 1.00 37.40 101 GLU F O 1
ATOM 4764 N N . VAL F 1 121 ? -20.834 -82.725 -47.518 1.00 38.65 102 VAL F N 1
ATOM 4765 C CA . VAL F 1 121 ? -21.895 -83.366 -46.778 1.00 42.38 102 VAL F CA 1
ATOM 4766 C C . VAL F 1 121 ? -21.344 -84.568 -45.973 1.00 47.35 102 VAL F C 1
ATOM 4767 O O . VAL F 1 121 ? -20.124 -84.806 -45.895 1.00 47.40 102 VAL F O 1
#

Foldseek 3Di:
DWKKKKFQFDDDPLCLLCLCLVVVCQVVQPQFPDKDWDADPPVVVPPVRGGIMMITDGPDPVSVVVQVPDPSNVVSLCSQVGHDVGPVRMDIDIDDD/DWKKKKFQFDDDCLCLLCLVLCVVCQVVQVQFPDKDWDADPPVVVPCVRGGIIMITHGNDPVSVVCLVPPVSNVVSQQSQVRHDPGCVGMDIDIDDD/DWKKKKFQFDDDPLVLLVLCLVVVCQVVQPQFDDKDWDFDPPPPPPCPRGGIMMITDGPDPVSVVCLVPDPSSVVSLQSQVRHDVGPVRMDIDIDDD/DDDDWFWKKKKFQFDDDPLCLLCLVLVVVCQVVQPQFDDKDWDFDPPPVVPPPSGGIMMITHGRGVVSVVCLCPDVSSVVSLCSQVGHDVRPVGMDIDIDRD/DFWKKKKAQFDDDPLCLLVLCLCVVCQVVQVQFPDKDWDFDPPPVVPCPRGGIIIITHGGDVVSVVCLVPPPSNVVSLCSQVRHDVGPVRMDIDIDRD/DWKKKKFQFDDVCLCLLCLVLVVVCQVVQPFFDDKDWDFDPPPPVPCPRGGIMMITGGPDPVSVVCLVPDPSNVVSLQSLVGHDPGCVRMDIDIDDD

Solvent-accessible surface area: 26201 Å² total

Sequence (588 aa):
GLYHLVLEPEEGEGADRIEAAILDGLAPELPGLTEFRHGPNRDFEQKSERYPYGFLCTTFTDKAALDAYAVHPTHQRAGGLVASCRNGADGILVVDLEVGLYHLVLEPEGEGADRIEAAILDGLAPELPGLTEFRHGPNRDFEQKSERYPYGFLCTFTDKAALDAYAVHPTHQRAGGLVASCRNGADGILVVDLEVGLYHLVLEPEGEGADRIEAAILDGLAPELPGLTEFRHGPNRDFEQKSERYPYGFLCTFTDKAALDAYAVHPTHQRAGGLVASCRNGADGILVVDLEVNLYFQGLYHLVLEPEGEGADRIEAAILDGLAPELPGLTEFRHGPNRDFEQKSERYPYGFLCTFTDKAALDAYAVHPTHQRAGGLVASCRNGADGILVVDLEVQGLYHLVLEPEGEGADRIEAAILDGLAPELPGLLTEFRHGPNRDFEQKSERYPYGFLCTFTDKAALDAYAVHPTHQRAGGLVASCRNGADGILVVDLEVGLYHLVLEPEGEGADRIEAAILDGLAPELPGLTEFRHGPNRDFEQKSERYPYGFLCTFTDKAALDAYAVHPTHQRAGGLVASCRNGADGILVVDLEV